Protein AF-A0A6M3IJY7-F1 (afdb_monomer)

InterPro domains:
  IPR011604 PD-(D/E)XK endonuclease-like domain superfamily [G3DSA:3.90.320.10] (2-244)
  IPR038726 PD-(D/E)XK endonuclease-like domain, AddAB-type [PF12705] (4-243)

Foldseek 3Di:
DAAAELVLLLLLVQFLVLSVCVVVVPDFDDPLVNVLVVLLLQLVLVQLQVCLVVVHFADLVCNLVSLVVVPPPDPPDDPVSSVLSNLLNVLQRVLGTHRSVFDKDAQDKFFAFPVRDTDDNPPRVGGHYIDTFGIWTCPQQEIETEDEDADPDDDFPVVVVVSCNQLVVVLRVCSVRVRHQKYWYWYQDSNVSDIDIDMDGPVRSVVVVVVVVVSSVVSVPDPDRDTDDDPVLVVRRCNVVDPVNVVVVVPPPPPPPVPVVVVVVVVVVVVVVVVVVVVLVVCVPVAWDQDPNRAIDGDDDDDDDDDPCPVVVLVVCVVVPDDPVNVVVPDDQDLVNQLVVCVVVVHPPSVVVSVVVCVVPDDDDDDDDDDDDDDDDD

Organism: NCBI:txid1070528

Structure (mmCIF, N/CA/C/O backbone):
data_AF-A0A6M3IJY7-F1
#
_entry.id   AF-A0A6M3IJY7-F1
#
loop_
_atom_site.group_PDB
_atom_site.id
_atom_site.type_symbol
_atom_site.label_atom_id
_atom_site.label_alt_id
_atom_site.label_comp_id
_atom_site.label_asym_id
_atom_site.label_entity_id
_atom_site.label_seq_id
_atom_site.pdbx_PDB_ins_code
_atom_site.Cartn_x
_atom_site.Cartn_y
_atom_site.Cartn_z
_atom_site.occupancy
_atom_site.B_iso_or_equiv
_atom_site.auth_seq_id
_atom_site.auth_comp_id
_atom_site.auth_asym_id
_atom_site.auth_atom_id
_atom_site.pdbx_PDB_model_num
ATOM 1 N N . MET A 1 1 ? -4.770 -27.953 5.472 1.00 51.03 1 MET A N 1
ATOM 2 C CA . MET A 1 1 ? -5.375 -26.912 4.615 1.00 51.03 1 MET A CA 1
ATOM 3 C C . MET A 1 1 ? -4.557 -25.650 4.769 1.00 51.03 1 MET A C 1
ATOM 5 O O . MET A 1 1 ? -4.067 -25.415 5.863 1.00 51.03 1 MET A O 1
ATOM 9 N N . ASN A 1 2 ? -4.331 -24.900 3.692 1.00 69.50 2 ASN A N 1
ATOM 10 C CA . ASN A 1 2 ? -3.511 -23.693 3.772 1.00 69.50 2 ASN A CA 1
ATOM 11 C C . ASN A 1 2 ? -4.412 -22.470 3.930 1.00 69.50 2 ASN A C 1
ATOM 13 O O . ASN A 1 2 ? -5.373 -22.318 3.186 1.00 69.50 2 ASN A O 1
ATOM 17 N N . ALA A 1 3 ? -4.055 -21.601 4.872 1.00 89.38 3 ALA A N 1
ATOM 18 C CA . ALA A 1 3 ? -4.705 -20.317 5.081 1.00 89.38 3 ALA A CA 1
ATOM 19 C C . ALA A 1 3 ? -4.589 -19.418 3.841 1.00 89.38 3 ALA A C 1
ATOM 21 O O . ALA A 1 3 ? -3.479 -19.142 3.372 1.00 89.38 3 ALA A O 1
ATOM 22 N N . TYR A 1 4 ? -5.720 -18.910 3.362 1.00 95.06 4 TYR A N 1
ATOM 23 C CA . TYR A 1 4 ? -5.787 -17.878 2.334 1.00 95.06 4 TYR A CA 1
ATOM 24 C C . TYR A 1 4 ? -5.625 -16.479 2.926 1.00 95.06 4 TYR A C 1
ATOM 26 O O . TYR A 1 4 ? -5.891 -16.222 4.096 1.00 95.06 4 TYR A O 1
ATOM 34 N N . SER A 1 5 ? -5.195 -15.550 2.087 1.00 94.94 5 SER A N 1
ATOM 35 C CA . SER A 1 5 ? -5.177 -14.111 2.345 1.00 94.94 5 SER A CA 1
ATOM 36 C C . SER A 1 5 ? -5.460 -13.332 1.066 1.00 94.94 5 SER A C 1
ATOM 38 O O . SER A 1 5 ? -5.324 -13.889 -0.027 1.00 94.94 5 SER A O 1
ATOM 40 N N . HIS A 1 6 ? -5.768 -12.034 1.187 1.00 93.75 6 HIS A N 1
ATOM 41 C CA . HIS A 1 6 ? -5.916 -11.126 0.037 1.00 93.75 6 HIS A CA 1
ATOM 42 C C . HIS A 1 6 ? -4.784 -11.306 -0.978 1.00 93.75 6 HIS A C 1
ATOM 44 O O . HIS A 1 6 ? -5.017 -11.663 -2.127 1.00 93.75 6 HIS A O 1
ATOM 50 N N . THR A 1 7 ? -3.538 -11.172 -0.522 1.00 90.94 7 THR A N 1
ATOM 51 C CA . THR A 1 7 ? -2.369 -11.255 -1.402 1.00 90.94 7 THR A CA 1
ATOM 52 C C . THR A 1 7 ? -2.170 -12.645 -2.007 1.00 90.94 7 THR A C 1
ATOM 54 O O . THR A 1 7 ? -1.512 -12.773 -3.036 1.00 90.94 7 THR A O 1
ATOM 57 N N . SER A 1 8 ? -2.685 -13.704 -1.373 1.00 93.12 8 SER A N 1
ATOM 58 C CA . SER A 1 8 ? -2.659 -15.047 -1.959 1.00 93.12 8 SER A CA 1
ATOM 59 C C . SER A 1 8 ? -3.692 -15.186 -3.081 1.00 93.12 8 SER A C 1
ATOM 61 O O . SER A 1 8 ? -3.355 -15.707 -4.139 1.00 93.12 8 SER A O 1
ATOM 63 N N . LEU A 1 9 ? -4.904 -14.649 -2.895 1.00 94.25 9 LEU A N 1
ATOM 64 C CA . LEU A 1 9 ? -5.949 -14.675 -3.918 1.00 94.25 9 LEU A CA 1
ATOM 65 C C . LEU A 1 9 ? -5.551 -13.821 -5.119 1.00 94.25 9 LEU A C 1
ATOM 67 O O . LEU A 1 9 ? -5.544 -14.328 -6.235 1.00 94.25 9 LEU A O 1
ATOM 71 N N . ALA A 1 10 ? -5.099 -12.589 -4.868 1.00 91.69 10 ALA A N 1
ATOM 72 C CA . ALA A 1 10 ? -4.615 -11.684 -5.905 1.00 91.69 10 ALA A CA 1
ATOM 73 C C . ALA A 1 10 ? -3.447 -12.298 -6.697 1.00 91.69 10 ALA A C 1
ATOM 75 O O . ALA A 1 10 ? -3.392 -12.195 -7.918 1.00 91.69 10 ALA A O 1
ATOM 76 N N . SER A 1 11 ? -2.532 -13.009 -6.023 1.00 92.44 11 SER A N 1
ATOM 77 C CA . SER A 1 11 ? -1.443 -13.710 -6.710 1.00 92.44 11 SER A CA 1
ATOM 78 C C . SER A 1 11 ? -1.946 -14.837 -7.607 1.00 92.44 11 SER A C 1
ATOM 80 O O . SER A 1 11 ? -1.368 -15.033 -8.668 1.00 92.44 11 SER A O 1
ATOM 82 N N . PHE A 1 12 ? -2.974 -15.585 -7.197 1.00 95.06 12 PHE A N 1
ATOM 83 C CA . PHE A 1 12 ? -3.553 -16.639 -8.029 1.00 95.06 12 PHE A CA 1
ATOM 84 C C . PHE A 1 12 ? -4.316 -16.058 -9.223 1.00 95.06 12 PHE A C 1
ATOM 86 O O . PHE A 1 12 ? -4.163 -16.544 -10.337 1.00 95.06 12 PHE A O 1
ATOM 93 N N . GLU A 1 13 ? -5.100 -15.004 -8.986 1.00 92.56 13 GLU A N 1
ATOM 94 C CA . GLU A 1 13 ? -5.845 -14.261 -10.009 1.00 92.56 13 GLU A CA 1
ATOM 95 C C . GLU A 1 13 ? -4.917 -13.672 -11.074 1.00 92.56 13 GLU A C 1
ATOM 97 O O . GLU A 1 13 ? -5.222 -13.743 -12.261 1.00 92.56 13 GLU A O 1
ATOM 102 N N . ALA A 1 14 ? -3.764 -13.147 -10.656 1.00 90.50 14 ALA A N 1
ATOM 103 C CA . ALA A 1 14 ? -2.748 -12.629 -11.559 1.00 90.50 14 ALA A CA 1
ATOM 104 C C . ALA A 1 14 ? -1.985 -13.744 -12.297 1.00 90.50 14 ALA A C 1
ATOM 106 O O . ALA A 1 14 ? -1.751 -13.645 -13.504 1.00 90.50 14 ALA A O 1
ATOM 107 N N . CYS A 1 15 ? -1.549 -14.780 -11.570 1.00 95.06 15 CYS A N 1
ATOM 108 C CA . CYS A 1 15 ? -0.822 -15.920 -12.121 1.00 95.06 15 CYS A CA 1
ATOM 109 C C . CYS A 1 15 ? -0.841 -17.134 -11.168 1.00 95.06 15 CYS A C 1
ATOM 111 O O . CYS A 1 15 ? -0.136 -17.127 -10.149 1.00 95.06 15 CYS A O 1
ATOM 113 N N . PRO A 1 16 ? -1.538 -18.238 -11.508 1.00 96.50 16 PRO A N 1
ATOM 114 C CA . PRO A 1 16 ? -1.579 -19.443 -10.674 1.00 96.50 16 PRO A CA 1
ATOM 115 C C . PRO A 1 16 ? -0.186 -19.981 -10.309 1.00 96.50 16 PRO A C 1
ATOM 117 O O . PRO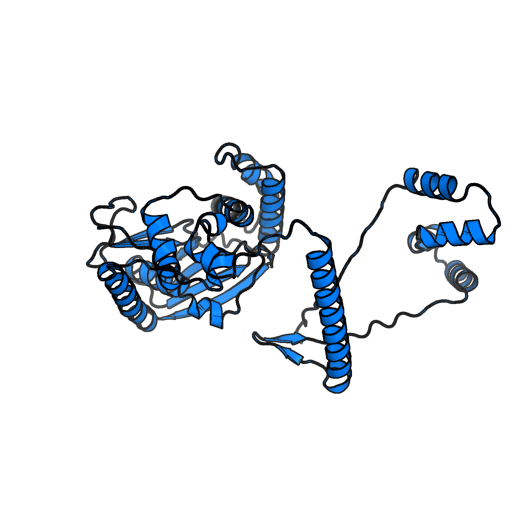 A 1 16 ? 0.058 -20.366 -9.161 1.00 96.50 16 PRO A O 1
ATOM 120 N N . LYS A 1 17 ? 0.774 -19.929 -11.242 1.00 95.94 17 LYS A N 1
ATOM 121 C CA . LYS A 1 17 ? 2.171 -20.320 -10.983 1.00 95.94 17 LYS A CA 1
ATOM 122 C C . LYS A 1 17 ? 2.841 -19.473 -9.897 1.00 95.94 17 LYS A C 1
ATOM 124 O O . LYS A 1 17 ? 3.550 -20.013 -9.049 1.00 95.94 17 LYS A O 1
ATOM 129 N N . GLN A 1 18 ? 2.600 -18.160 -9.885 1.00 94.19 18 GLN A N 1
ATOM 130 C CA . GLN A 1 18 ? 3.129 -17.255 -8.858 1.00 94.19 18 GLN A CA 1
ATOM 131 C C . GLN A 1 18 ? 2.576 -17.616 -7.473 1.00 94.19 18 GLN A C 1
ATOM 133 O O . GLN A 1 18 ? 3.330 -17.671 -6.497 1.00 94.19 18 GLN A O 1
ATOM 138 N N . PHE A 1 19 ? 1.277 -17.922 -7.393 1.00 94.94 19 PHE A N 1
ATOM 139 C CA . PHE A 1 19 ? 0.656 -18.405 -6.161 1.00 94.94 19 PHE A CA 1
ATOM 140 C C . PHE A 1 19 ? 1.326 -19.691 -5.660 1.00 94.94 19 PHE A C 1
ATOM 142 O O . PHE A 1 19 ? 1.669 -19.789 -4.477 1.00 94.94 19 PHE A O 1
ATOM 149 N N . LEU A 1 20 ? 1.577 -20.653 -6.557 1.00 95.06 20 LEU A N 1
ATOM 150 C CA . LEU A 1 20 ? 2.258 -21.902 -6.213 1.00 95.06 20 LEU A CA 1
ATOM 151 C C . LEU A 1 20 ? 3.679 -21.656 -5.687 1.00 95.06 20 LEU A C 1
ATOM 153 O O . LEU A 1 20 ? 4.033 -22.191 -4.635 1.00 95.06 20 LEU A O 1
ATOM 157 N N . PHE A 1 21 ? 4.474 -20.823 -6.364 1.00 94.31 21 PHE A N 1
ATOM 158 C CA . PHE A 1 21 ? 5.834 -20.484 -5.926 1.00 94.31 21 PHE A CA 1
ATOM 159 C C . PHE A 1 21 ? 5.853 -19.866 -4.528 1.00 94.31 21 PHE A C 1
ATOM 161 O O . PHE A 1 21 ? 6.675 -20.240 -3.687 1.00 94.31 21 PHE A O 1
ATOM 168 N N . ARG A 1 22 ? 4.886 -18.991 -4.231 1.00 91.50 22 ARG A N 1
ATOM 169 C CA . ARG A 1 22 ? 4.724 -18.411 -2.896 1.00 91.50 22 ARG A CA 1
ATOM 170 C C . ARG A 1 22 ? 4.349 -19.457 -1.851 1.00 91.50 22 ARG A C 1
ATOM 172 O O . ARG A 1 22 ? 4.912 -19.455 -0.758 1.00 91.50 22 ARG A O 1
ATOM 179 N N . LYS A 1 23 ? 3.428 -20.368 -2.183 1.00 90.12 23 LYS A N 1
ATOM 180 C CA . LYS A 1 23 ? 2.992 -21.472 -1.310 1.00 90.12 23 LYS A CA 1
ATOM 181 C C . LYS A 1 23 ? 4.146 -22.420 -0.975 1.00 90.12 23 LYS A C 1
ATOM 183 O O . LYS A 1 23 ? 4.260 -22.859 0.165 1.00 90.12 23 LYS A O 1
ATOM 188 N N . GLN A 1 24 ? 5.016 -22.683 -1.947 1.00 91.75 24 GLN A N 1
ATOM 189 C CA . GLN A 1 24 ? 6.233 -23.483 -1.793 1.00 91.75 24 GLN A CA 1
ATOM 190 C C . GLN A 1 24 ? 7.382 -22.720 -1.121 1.00 91.75 24 GLN A C 1
ATOM 192 O O . GLN A 1 24 ? 8.421 -23.315 -0.849 1.00 91.75 24 GLN A O 1
ATOM 197 N N . LYS A 1 25 ? 7.197 -21.422 -0.832 1.00 90.25 25 LYS A N 1
ATOM 198 C CA . LYS A 1 25 ? 8.218 -20.533 -0.261 1.00 90.25 25 LYS A CA 1
ATOM 199 C C . LYS A 1 25 ? 9.522 -20.567 -1.062 1.00 90.25 25 LYS A C 1
ATOM 201 O O . LYS A 1 25 ? 10.606 -20.565 -0.481 1.00 90.25 25 LYS A O 1
ATOM 206 N N . LEU A 1 26 ? 9.416 -20.621 -2.391 1.00 91.44 26 LEU A N 1
ATOM 207 C CA . LEU A 1 26 ? 10.602 -20.592 -3.235 1.00 91.44 26 LEU A CA 1
ATOM 208 C C . LEU A 1 26 ? 11.364 -19.282 -2.999 1.00 91.44 26 LEU A C 1
ATOM 210 O O . LEU A 1 26 ? 10.721 -18.226 -2.942 1.00 91.44 26 LEU A O 1
ATOM 214 N N . PRO A 1 27 ? 12.705 -19.326 -2.895 1.00 87.19 27 PRO A N 1
ATOM 215 C CA . PRO A 1 27 ? 13.513 -18.125 -2.765 1.00 87.19 27 PRO A CA 1
ATOM 216 C C . PRO A 1 27 ? 13.179 -17.126 -3.869 1.00 87.19 27 PRO A C 1
ATOM 218 O O . PRO A 1 27 ? 13.027 -17.496 -5.036 1.00 87.19 27 PRO A O 1
ATOM 221 N N . ALA A 1 28 ? 13.046 -15.864 -3.486 1.00 85.00 28 ALA A N 1
ATOM 222 C CA . ALA A 1 28 ? 12.802 -14.768 -4.401 1.00 85.00 28 ALA A CA 1
ATOM 223 C C . ALA A 1 28 ? 13.613 -13.564 -3.929 1.00 85.00 28 ALA A C 1
ATOM 225 O O . ALA A 1 28 ? 13.645 -13.271 -2.731 1.00 85.00 28 ALA A O 1
ATOM 226 N N . GLU A 1 29 ? 14.270 -12.885 -4.861 1.00 76.81 29 GLU A N 1
ATOM 227 C CA . GLU A 1 29 ? 14.933 -11.624 -4.561 1.00 76.81 29 GLU A CA 1
ATOM 228 C C . GLU A 1 29 ? 13.857 -10.564 -4.328 1.00 76.81 29 GLU A C 1
ATOM 230 O O . GLU A 1 29 ? 12.939 -10.400 -5.139 1.00 76.81 29 GLU A O 1
ATOM 235 N N . GLN A 1 30 ? 13.926 -9.881 -3.187 1.00 81.62 30 GLN A N 1
ATOM 236 C CA . GLN A 1 30 ? 12.979 -8.817 -2.899 1.00 81.62 30 GLN A CA 1
ATOM 237 C C . GLN A 1 30 ? 13.455 -7.548 -3.602 1.00 81.62 30 GLN A C 1
ATOM 239 O O . GLN A 1 30 ? 14.554 -7.068 -3.328 1.00 81.62 30 GLN A O 1
ATOM 244 N N . PRO A 1 31 ? 12.658 -6.975 -4.515 1.00 81.75 31 PRO A N 1
ATOM 245 C CA . PRO A 1 31 ? 13.041 -5.736 -5.152 1.00 81.75 31 PRO A CA 1
ATOM 246 C C . PRO A 1 31 ? 13.009 -4.624 -4.102 1.00 81.75 31 PRO A C 1
ATOM 248 O O . PRO A 1 31 ? 12.116 -4.577 -3.254 1.00 81.75 31 PRO A O 1
ATOM 251 N N . ARG A 1 32 ? 13.950 -3.684 -4.196 1.00 83.81 32 ARG A N 1
ATOM 252 C CA . ARG A 1 32 ? 14.079 -2.539 -3.280 1.00 83.81 32 ARG A CA 1
ATOM 253 C C . ARG A 1 32 ? 12.743 -1.853 -2.913 1.00 83.81 32 ARG A C 1
ATOM 255 O O . ARG A 1 32 ? 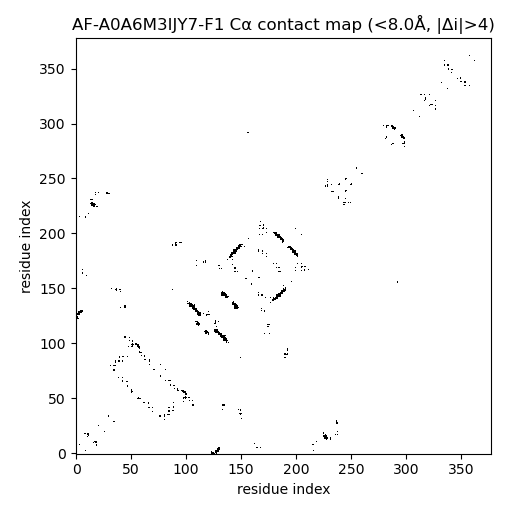12.556 -1.589 -1.729 1.00 83.81 32 ARG A O 1
ATOM 262 N N . PRO A 1 33 ? 11.788 -1.598 -3.839 1.00 83.00 33 PRO A N 1
ATOM 263 C CA . PRO A 1 33 ? 10.487 -1.021 -3.483 1.00 83.00 33 PRO A CA 1
ATOM 264 C C . PRO A 1 33 ? 9.676 -1.848 -2.478 1.00 83.00 33 PRO A C 1
ATOM 266 O O . PRO A 1 33 ? 8.969 -1.271 -1.659 1.00 83.00 33 PRO A O 1
ATOM 269 N N . LEU A 1 34 ? 9.780 -3.182 -2.512 1.00 83.81 34 LEU A N 1
ATOM 270 C CA . LEU A 1 34 ? 9.109 -4.055 -1.548 1.00 83.81 34 LEU A CA 1
ATOM 271 C C . LEU A 1 34 ? 9.734 -3.917 -0.156 1.00 83.81 34 LEU A C 1
ATOM 273 O O . LEU A 1 34 ? 9.000 -3.791 0.819 1.00 83.81 34 LEU A O 1
ATOM 277 N N . VAL A 1 35 ? 11.068 -3.881 -0.074 1.00 88.88 35 VAL A N 1
ATOM 278 C CA . VAL A 1 35 ? 11.799 -3.695 1.193 1.00 88.88 35 VAL A CA 1
ATOM 279 C C . VAL A 1 35 ? 11.459 -2.339 1.816 1.00 88.88 35 VAL A C 1
ATOM 281 O O . VAL A 1 35 ? 11.095 -2.270 2.988 1.00 88.88 35 VAL A O 1
ATOM 284 N N . VAL A 1 36 ? 11.482 -1.269 1.010 1.00 90.06 36 VAL A N 1
ATOM 285 C CA . VAL A 1 36 ? 11.044 0.076 1.427 1.00 90.06 36 VAL A CA 1
ATOM 286 C C . VAL A 1 36 ? 9.588 0.057 1.888 1.00 90.06 36 VAL A C 1
ATOM 288 O O . VAL A 1 36 ? 9.257 0.703 2.876 1.00 90.06 36 VAL A O 1
ATOM 291 N N . GLY A 1 37 ? 8.716 -0.680 1.197 1.00 90.31 37 GLY A N 1
ATOM 292 C CA . GLY A 1 37 ? 7.310 -0.795 1.564 1.00 90.31 37 GLY A CA 1
ATOM 293 C C . GLY A 1 37 ? 7.106 -1.462 2.923 1.00 90.31 37 GLY A C 1
ATOM 294 O O . GLY A 1 37 ? 6.418 -0.900 3.768 1.00 90.31 37 GLY A O 1
ATOM 295 N N . ILE A 1 38 ? 7.745 -2.610 3.161 1.00 90.94 38 ILE A N 1
ATOM 296 C CA . ILE A 1 38 ? 7.672 -3.335 4.441 1.00 90.94 38 ILE A CA 1
ATOM 297 C C . ILE A 1 38 ? 8.177 -2.450 5.585 1.00 90.94 38 ILE A C 1
ATOM 299 O O . ILE A 1 38 ? 7.465 -2.243 6.567 1.00 90.94 38 ILE A O 1
ATOM 303 N N . ALA A 1 39 ? 9.373 -1.880 5.425 1.00 93.88 39 ALA A N 1
ATOM 304 C CA . ALA A 1 39 ? 9.972 -0.986 6.409 1.00 93.88 39 ALA A CA 1
ATOM 305 C C . ALA A 1 39 ? 9.114 0.267 6.642 1.00 93.88 39 ALA A C 1
ATOM 307 O O . ALA A 1 39 ? 8.940 0.705 7.775 1.00 93.88 39 ALA A O 1
ATOM 308 N N . GLY A 1 40 ? 8.537 0.814 5.569 1.00 95.25 40 GLY A N 1
ATOM 309 C CA . GLY A 1 40 ? 7.645 1.965 5.603 1.00 95.25 40 GLY A CA 1
ATOM 310 C C . GLY A 1 40 ? 6.370 1.710 6.404 1.00 95.25 40 GLY A C 1
ATOM 311 O O . GLY A 1 40 ? 6.019 2.548 7.225 1.00 95.25 40 GLY A O 1
ATOM 312 N N . HIS A 1 41 ? 5.696 0.569 6.223 1.00 95.62 41 HIS A N 1
ATOM 313 C CA . HIS A 1 41 ? 4.504 0.229 7.017 1.00 95.62 41 HIS A CA 1
ATOM 314 C C . HIS A 1 41 ? 4.831 0.087 8.504 1.00 95.62 41 HIS A C 1
ATOM 316 O O . HIS A 1 41 ? 4.143 0.675 9.336 1.00 95.62 41 HIS A O 1
ATOM 322 N N . GLU A 1 42 ? 5.919 -0.613 8.842 1.00 94.94 42 GLU A N 1
ATOM 323 C CA . GLU A 1 42 ? 6.357 -0.746 10.236 1.00 94.94 42 GLU A CA 1
ATOM 324 C C . GLU A 1 42 ? 6.648 0.627 10.861 1.00 94.94 42 GLU A C 1
ATOM 326 O O . GLU A 1 42 ? 6.180 0.926 11.961 1.00 94.94 42 GLU A O 1
ATOM 331 N N . ALA A 1 43 ? 7.370 1.485 10.138 1.00 96.50 43 ALA A N 1
ATOM 332 C CA . ALA A 1 43 ? 7.642 2.859 10.538 1.00 96.50 43 ALA A CA 1
ATOM 333 C C . ALA A 1 43 ? 6.358 3.672 10.767 1.00 96.50 43 ALA A C 1
ATOM 335 O O . ALA A 1 43 ? 6.232 4.346 11.789 1.00 96.50 43 ALA A O 1
ATOM 336 N N . LEU A 1 44 ? 5.399 3.605 9.839 1.00 97.56 44 LEU A N 1
ATOM 337 C CA . LEU A 1 44 ? 4.119 4.315 9.933 1.00 97.56 44 LEU A CA 1
ATOM 338 C C . LEU A 1 44 ? 3.296 3.836 11.131 1.00 97.56 44 LEU A C 1
ATOM 340 O O . LEU A 1 44 ? 2.765 4.663 11.873 1.00 97.56 44 LEU A O 1
ATOM 344 N N . ALA A 1 45 ? 3.240 2.524 11.369 1.00 96.88 45 ALA A N 1
ATOM 345 C CA . ALA A 1 45 ? 2.588 1.960 12.544 1.00 96.88 45 ALA A CA 1
ATOM 346 C C . ALA A 1 45 ? 3.250 2.468 13.834 1.00 96.88 45 ALA A C 1
ATOM 348 O O . ALA A 1 45 ? 2.565 2.986 14.716 1.00 96.88 45 ALA A O 1
ATOM 349 N N . GLN A 1 46 ? 4.583 2.40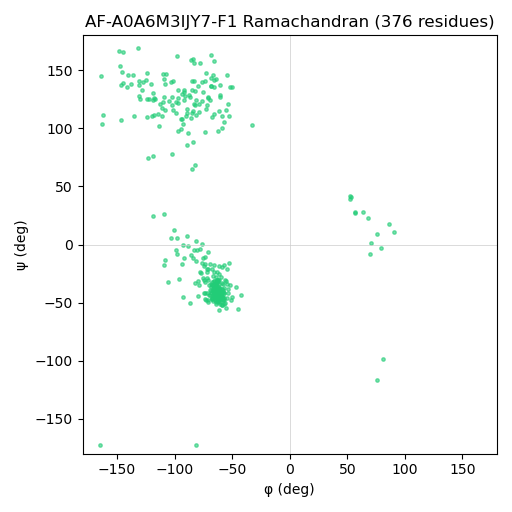8 13.936 1.00 96.62 46 GLN A N 1
ATOM 350 C CA . GLN A 1 46 ? 5.303 2.934 15.102 1.00 96.62 46 GLN A CA 1
ATOM 351 C C . GLN A 1 46 ? 5.052 4.431 15.311 1.00 96.62 46 GLN A C 1
ATOM 353 O O . GLN A 1 46 ? 4.843 4.862 16.446 1.00 96.62 46 GLN A O 1
ATOM 358 N N . TYR A 1 47 ? 5.041 5.215 14.234 1.00 97.56 47 TYR A N 1
ATOM 359 C CA . TYR A 1 47 ? 4.775 6.648 14.278 1.00 97.56 47 TYR A CA 1
ATOM 360 C C . TYR A 1 47 ? 3.375 6.947 14.817 1.00 97.56 47 TYR A C 1
ATOM 362 O O . TYR A 1 47 ? 3.234 7.621 15.837 1.00 97.56 47 TYR A O 1
ATOM 370 N N . VAL A 1 48 ? 2.339 6.385 14.185 1.00 97.25 48 VAL A N 1
ATOM 371 C CA . VAL A 1 48 ? 0.942 6.602 14.588 1.00 97.25 48 VAL A CA 1
ATOM 372 C C . VAL A 1 48 ? 0.703 6.118 16.014 1.00 97.25 48 VAL A C 1
ATOM 374 O O . VAL A 1 48 ? 0.049 6.812 16.789 1.00 97.25 48 VAL A O 1
ATOM 377 N N . GLY A 1 49 ? 1.264 4.964 16.381 1.00 96.00 49 GLY A N 1
ATOM 378 C CA . GLY A 1 49 ? 1.154 4.417 17.730 1.00 96.00 49 GLY A CA 1
ATOM 379 C C . GLY A 1 49 ? 1.808 5.313 18.780 1.00 96.00 49 GLY A C 1
ATOM 380 O O . GLY A 1 49 ? 1.214 5.548 19.830 1.00 96.00 49 GLY A O 1
ATOM 381 N N . THR A 1 50 ? 2.987 5.864 18.484 1.00 96.19 50 THR A N 1
ATOM 382 C CA . THR A 1 50 ? 3.700 6.774 19.395 1.00 96.19 50 THR A CA 1
ATOM 383 C C . THR A 1 50 ? 2.946 8.090 19.565 1.00 96.19 50 THR A C 1
ATOM 385 O O . THR A 1 50 ? 2.733 8.527 20.692 1.00 96.19 50 THR A O 1
ATOM 388 N N . CYS A 1 51 ? 2.476 8.702 18.474 1.00 96.56 51 CYS A N 1
ATOM 389 C CA . CYS A 1 51 ? 1.675 9.923 18.546 1.00 96.56 51 CYS A CA 1
ATOM 390 C C . CYS A 1 51 ? 0.370 9.711 19.331 1.00 96.56 51 CYS A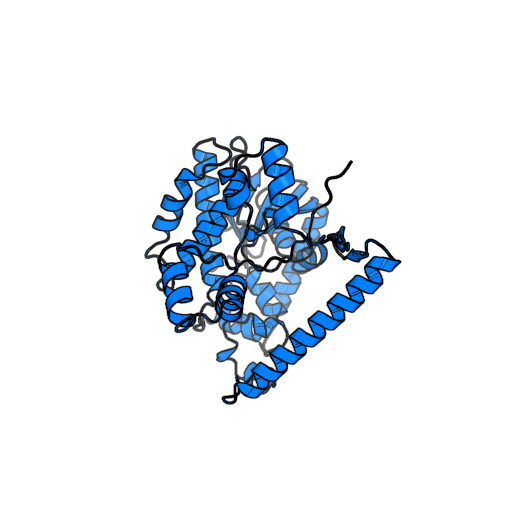 C 1
ATOM 392 O O . CYS A 1 51 ? 0.051 10.511 20.210 1.00 96.56 51 CYS A O 1
ATOM 394 N N . ALA A 1 52 ? -0.345 8.608 19.077 1.00 95.31 52 ALA A N 1
ATOM 395 C CA . ALA A 1 52 ? -1.573 8.275 19.797 1.00 95.31 52 ALA A CA 1
ATOM 396 C C . ALA A 1 52 ? -1.320 8.046 21.297 1.00 95.31 52 ALA A C 1
ATOM 398 O O . ALA A 1 52 ? -2.050 8.581 22.126 1.00 95.31 52 ALA A O 1
ATOM 399 N N . ALA A 1 53 ? -0.266 7.304 21.655 1.00 94.50 53 ALA A N 1
ATOM 400 C CA . ALA A 1 53 ? 0.101 7.056 23.051 1.00 94.50 53 ALA A CA 1
ATOM 401 C C . ALA A 1 53 ? 0.513 8.338 23.794 1.00 94.50 53 ALA A C 1
ATOM 403 O O . ALA A 1 53 ? 0.209 8.490 24.976 1.00 94.50 53 ALA A O 1
ATOM 404 N N . SER A 1 54 ? 1.168 9.268 23.097 1.00 95.25 54 SER A N 1
ATOM 405 C CA . SER A 1 54 ? 1.575 10.570 23.634 1.00 95.25 54 SER A CA 1
ATOM 406 C C . SER A 1 54 ? 0.463 11.626 23.603 1.00 95.25 54 SER A C 1
ATOM 408 O O . SER A 1 54 ? 0.668 12.736 24.087 1.00 95.25 54 SER A O 1
ATOM 410 N N . GLY A 1 55 ? -0.705 11.319 23.029 1.00 95.31 55 GLY A N 1
ATOM 411 C CA . GLY A 1 55 ? -1.822 12.259 22.924 1.00 95.31 55 GLY A CA 1
ATOM 412 C C . GLY A 1 55 ? -1.572 13.438 21.974 1.00 95.31 55 GLY A C 1
ATOM 413 O O . GLY A 1 55 ? -2.207 14.481 22.119 1.00 95.31 55 GLY A O 1
ATOM 414 N N . VAL A 1 56 ? -0.651 13.299 21.015 1.00 95.88 56 VAL A N 1
ATOM 415 C CA . VAL A 1 56 ? -0.292 14.355 20.055 1.00 95.88 56 VAL A CA 1
ATOM 416 C C . VAL A 1 56 ? -0.771 14.006 18.650 1.00 95.88 56 VAL A C 1
ATOM 418 O O . VAL A 1 56 ? -0.784 12.845 18.248 1.00 95.88 56 VAL A O 1
ATOM 421 N N . ALA A 1 57 ? -1.145 15.023 17.874 1.00 95.50 57 ALA A N 1
ATOM 422 C CA . ALA A 1 57 ? -1.619 14.819 16.506 1.00 95.50 57 ALA A CA 1
ATOM 423 C C . ALA A 1 57 ? -0.485 14.508 15.513 1.00 95.50 57 ALA A C 1
ATOM 425 O O . ALA A 1 57 ? -0.704 13.847 14.502 1.00 95.50 57 ALA A O 1
ATOM 426 N N . SER A 1 58 ? 0.725 14.996 15.775 1.00 96.31 58 SER A N 1
ATOM 427 C CA . SER A 1 58 ? 1.916 14.773 14.954 1.00 96.31 58 SER A CA 1
ATOM 428 C C . SER A 1 58 ? 3.146 15.153 15.775 1.00 96.31 58 SER A C 1
ATOM 430 O O . SER A 1 58 ? 3.091 16.088 16.574 1.00 96.31 58 SER A O 1
ATOM 432 N N . ASP A 1 59 ? 4.245 14.431 15.586 1.00 96.69 59 ASP A N 1
ATOM 433 C CA . ASP A 1 59 ? 5.543 14.740 16.181 1.00 96.69 59 ASP A CA 1
ATOM 434 C C . ASP A 1 59 ? 6.664 14.335 15.217 1.00 96.69 59 ASP A C 1
ATOM 436 O O . ASP A 1 59 ? 6.915 13.156 15.006 1.00 96.69 59 ASP A O 1
ATOM 440 N N . ALA A 1 60 ? 7.333 15.295 14.578 1.00 96.44 60 ALA A N 1
ATOM 441 C CA . ALA A 1 60 ? 8.435 14.981 13.665 1.00 96.44 60 ALA A CA 1
ATOM 442 C C . ALA A 1 60 ? 9.722 14.562 14.402 1.00 96.44 60 ALA A C 1
ATOM 444 O O . ALA A 1 60 ? 10.591 13.937 13.798 1.00 96.44 60 ALA A O 1
ATOM 445 N N . THR A 1 61 ? 9.853 14.876 15.695 1.00 97.44 61 THR A N 1
ATOM 446 C CA . THR A 1 61 ? 11.093 14.670 16.463 1.00 97.44 61 THR A CA 1
ATOM 447 C C . THR A 1 61 ? 11.371 13.197 16.765 1.00 97.44 61 THR A C 1
ATOM 449 O O . THR A 1 61 ? 12.518 12.814 16.978 1.00 97.44 61 THR A O 1
ATOM 452 N N . ILE A 1 62 ? 10.344 12.343 16.714 1.00 97.62 62 ILE A N 1
ATOM 453 C CA . ILE A 1 62 ? 10.459 10.897 16.954 1.00 97.62 62 ILE A CA 1
ATOM 454 C C . ILE A 1 62 ? 10.858 10.089 15.708 1.00 97.62 62 ILE A C 1
ATOM 456 O O . ILE A 1 62 ? 11.111 8.889 15.825 1.00 97.62 62 ILE A O 1
ATOM 460 N N . ILE A 1 63 ? 10.890 10.710 14.520 1.00 97.56 63 ILE A N 1
ATOM 461 C CA . ILE A 1 63 ? 11.077 10.013 13.236 1.00 97.56 63 ILE A CA 1
ATOM 462 C C . ILE A 1 63 ? 12.428 9.307 13.172 1.00 97.56 63 ILE A C 1
ATOM 464 O O . ILE A 1 63 ? 12.465 8.120 12.853 1.00 97.56 63 ILE A O 1
ATOM 468 N N . ASP A 1 64 ? 13.519 9.998 13.504 1.00 96.19 64 ASP A N 1
ATOM 469 C CA . ASP A 1 64 ? 14.857 9.402 13.423 1.00 96.19 64 ASP A CA 1
ATOM 470 C C . ASP A 1 64 ? 14.981 8.212 14.376 1.00 96.19 64 ASP A C 1
ATOM 472 O O . ASP A 1 64 ? 15.381 7.130 13.961 1.00 96.19 64 ASP A O 1
ATOM 476 N N . GLY A 1 65 ? 14.466 8.343 15.602 1.00 95.81 65 GLY A N 1
ATOM 477 C CA . GLY A 1 65 ? 14.431 7.231 16.548 1.00 95.81 65 GLY A CA 1
ATOM 478 C C . GLY A 1 65 ? 13.611 6.027 16.063 1.00 95.81 65 GLY A C 1
ATOM 479 O O . GLY A 1 65 ? 13.923 4.897 16.433 1.00 95.81 65 GLY A O 1
ATOM 480 N N . ILE A 1 66 ? 12.563 6.229 15.254 1.00 96.06 66 ILE A N 1
ATOM 481 C CA . ILE A 1 66 ? 11.812 5.132 14.618 1.00 96.06 66 ILE A CA 1
ATOM 482 C C . ILE A 1 66 ? 12.653 4.466 13.529 1.00 96.06 66 ILE A C 1
ATOM 484 O O . ILE A 1 66 ? 12.736 3.240 13.506 1.00 96.06 66 ILE A O 1
ATOM 488 N N . VAL A 1 67 ? 13.271 5.257 12.647 1.00 94.75 67 VAL A N 1
ATOM 489 C CA . VAL A 1 67 ? 14.085 4.749 11.532 1.00 94.75 67 VAL A CA 1
ATOM 490 C C . VAL A 1 67 ? 15.295 3.973 12.048 1.00 94.75 67 VAL A C 1
ATOM 492 O O . VAL A 1 67 ? 15.551 2.875 11.561 1.00 94.75 67 VAL A O 1
ATOM 495 N N . ASP A 1 68 ? 15.969 4.472 13.083 1.00 91.94 68 ASP A N 1
ATOM 496 C CA . ASP A 1 68 ? 17.133 3.816 13.688 1.00 91.94 68 ASP A CA 1
ATOM 497 C C . ASP A 1 68 ? 16.772 2.451 14.299 1.00 91.94 68 ASP A C 1
ATOM 499 O O . ASP A 1 68 ? 17.556 1.507 14.261 1.00 91.94 68 ASP A O 1
ATOM 503 N N . ARG A 1 69 ? 15.546 2.286 14.817 1.00 90.94 69 ARG A N 1
ATOM 504 C CA . ARG A 1 69 ? 15.070 0.992 15.344 1.00 90.94 69 ARG A CA 1
ATOM 505 C C . ARG A 1 69 ? 14.739 -0.039 14.266 1.00 90.94 69 ARG A C 1
ATOM 507 O O . ARG A 1 69 ? 14.514 -1.200 14.609 1.00 90.94 69 ARG A O 1
ATOM 514 N N . LEU A 1 70 ? 14.683 0.353 12.992 1.00 86.50 70 LEU A N 1
ATOM 515 C CA . LEU A 1 70 ? 14.535 -0.599 11.888 1.00 86.50 70 LEU A CA 1
ATOM 516 C C . LEU A 1 70 ? 15.846 -1.355 11.603 1.00 86.50 70 LEU A C 1
ATOM 518 O O . LEU A 1 70 ? 15.826 -2.355 10.878 1.00 86.50 70 LEU A O 1
ATOM 522 N N . ASP A 1 71 ? 16.973 -0.919 12.179 1.00 67.38 71 ASP A N 1
ATOM 523 C CA . ASP A 1 71 ? 18.277 -1.541 11.965 1.00 67.38 71 ASP A CA 1
ATOM 524 C C . ASP A 1 71 ? 18.363 -2.983 12.487 1.00 67.38 71 ASP A C 1
ATOM 526 O O . ASP A 1 71 ? 17.831 -3.356 13.533 1.00 67.38 71 ASP A O 1
ATOM 530 N N . GLY A 1 72 ? 19.072 -3.822 11.724 1.00 61.78 72 GLY A N 1
ATOM 531 C CA . GLY A 1 72 ? 19.416 -5.195 12.108 1.00 61.78 72 GLY A CA 1
ATOM 532 C C . GLY A 1 72 ? 18.309 -6.238 11.928 1.00 61.78 72 GLY A C 1
ATOM 533 O O . GLY A 1 72 ? 18.563 -7.421 12.151 1.00 61.78 72 GLY A O 1
ATOM 534 N N . ARG A 1 73 ? 17.101 -5.846 11.499 1.00 63.50 73 ARG A N 1
ATOM 535 C CA . ARG A 1 73 ? 16.001 -6.794 11.237 1.00 63.50 73 ARG A CA 1
ATOM 536 C C . ARG A 1 73 ? 16.063 -7.464 9.868 1.00 63.50 73 ARG A C 1
ATOM 538 O O . ARG A 1 73 ? 15.640 -8.611 9.741 1.00 63.50 73 ARG A O 1
ATOM 545 N N . ASP A 1 74 ? 16.562 -6.755 8.859 1.00 69.69 74 ASP A N 1
ATOM 546 C CA . ASP A 1 74 ? 16.652 -7.243 7.484 1.00 69.69 74 ASP A CA 1
ATOM 547 C C . ASP A 1 74 ? 18.062 -7.001 6.938 1.00 69.69 74 ASP A C 1
ATOM 549 O O . ASP A 1 74 ? 18.571 -5.880 6.972 1.00 69.69 74 ASP A O 1
ATOM 553 N N . ALA A 1 75 ? 18.689 -8.053 6.409 1.00 73.62 75 ALA A N 1
ATOM 554 C CA . ALA A 1 75 ? 20.003 -7.969 5.775 1.00 73.62 75 ALA A CA 1
ATOM 555 C C . ALA A 1 75 ? 20.013 -7.036 4.547 1.00 73.62 75 ALA A C 1
ATOM 557 O O . ALA A 1 75 ? 21.078 -6.592 4.124 1.00 73.62 75 ALA A O 1
ATOM 558 N N . GLN A 1 76 ? 18.842 -6.728 3.979 1.00 80.50 76 GLN A N 1
ATOM 559 C CA . GLN A 1 76 ? 18.675 -5.808 2.855 1.00 80.50 76 GLN A CA 1
ATOM 560 C C . GLN A 1 76 ? 18.482 -4.345 3.289 1.00 80.50 76 GLN A C 1
ATOM 562 O O . GLN A 1 76 ? 18.368 -3.472 2.428 1.00 80.50 76 GLN A O 1
ATOM 567 N N . MET A 1 77 ? 18.458 -4.045 4.595 1.00 85.31 77 MET A N 1
ATOM 568 C CA . MET A 1 77 ? 18.301 -2.682 5.109 1.00 85.31 77 MET A CA 1
ATOM 569 C C . MET A 1 77 ? 19.583 -1.857 4.910 1.00 85.31 77 MET A C 1
ATOM 571 O O . MET A 1 77 ? 20.525 -1.907 5.701 1.00 85.31 77 MET A O 1
ATOM 575 N N . THR A 1 78 ? 19.616 -1.075 3.831 1.00 89.19 78 THR A N 1
ATOM 576 C CA . THR A 1 78 ? 20.724 -0.164 3.501 1.00 89.19 78 THR A CA 1
ATOM 577 C C . THR A 1 78 ? 20.434 1.271 3.943 1.00 89.19 78 THR A C 1
ATOM 579 O O . THR A 1 78 ? 19.276 1.652 4.110 1.00 89.19 78 THR A O 1
ATOM 582 N N . GLU A 1 79 ? 21.471 2.112 4.032 1.00 89.00 79 GLU A N 1
ATOM 583 C CA . GLU A 1 79 ? 21.310 3.545 4.341 1.00 89.00 79 GLU A CA 1
ATOM 584 C C . GLU A 1 79 ? 20.388 4.261 3.345 1.00 89.00 79 GLU A C 1
ATOM 586 O O . GLU A 1 79 ? 19.558 5.078 3.727 1.00 89.00 79 GLU A O 1
ATOM 591 N N . SER A 1 80 ? 20.455 3.893 2.062 1.00 88.25 80 SER A N 1
ATOM 592 C CA . SER A 1 80 ? 19.555 4.448 1.045 1.00 88.25 80 SER A CA 1
ATOM 593 C C . SER A 1 80 ? 18.083 4.116 1.312 1.00 88.25 80 SER A C 1
ATOM 595 O O . SER A 1 80 ? 17.212 4.934 1.018 1.00 88.25 80 SER A O 1
ATOM 597 N N . ILE A 1 81 ? 17.785 2.924 1.837 1.00 88.88 81 ILE A N 1
ATOM 598 C CA . ILE A 1 81 ? 16.412 2.547 2.192 1.00 88.88 81 ILE A CA 1
ATOM 599 C C . ILE A 1 81 ? 15.967 3.316 3.435 1.00 88.88 81 ILE A C 1
ATOM 601 O O . ILE A 1 81 ? 14.851 3.834 3.441 1.00 88.88 81 ILE A O 1
ATOM 605 N N . ARG A 1 82 ? 16.841 3.461 4.440 1.00 91.44 82 ARG A N 1
ATOM 606 C CA . ARG A 1 82 ? 16.562 4.269 5.636 1.00 91.44 82 ARG A CA 1
ATOM 607 C C . ARG A 1 82 ? 16.217 5.708 5.288 1.00 91.44 82 ARG A C 1
ATOM 609 O O . ARG A 1 82 ? 15.188 6.202 5.737 1.00 91.44 82 ARG A O 1
ATOM 616 N N . GLU A 1 83 ? 17.010 6.350 4.436 1.00 92.75 83 GLU A N 1
ATOM 617 C CA . GLU A 1 83 ? 16.745 7.723 4.000 1.00 92.75 83 GLU A CA 1
ATOM 618 C C . GLU A 1 83 ? 15.403 7.844 3.260 1.00 92.75 83 GLU A C 1
ATOM 620 O O . GLU A 1 83 ? 14.649 8.801 3.451 1.00 92.75 83 GLU A O 1
ATOM 625 N N . GLU A 1 84 ? 15.037 6.841 2.460 1.00 91.38 84 GLU A N 1
ATOM 626 C CA . GLU A 1 84 ? 13.736 6.836 1.794 1.00 91.38 84 GLU A CA 1
ATOM 627 C C . GLU A 1 84 ? 12.568 6.642 2.774 1.00 91.38 84 GLU A C 1
ATOM 629 O O . GLU A 1 84 ? 11.539 7.305 2.624 1.00 91.38 84 GLU A O 1
ATOM 634 N N . VAL A 1 85 ? 12.711 5.786 3.791 1.00 95.06 85 VAL A N 1
ATOM 635 C CA . VAL A 1 85 ? 11.704 5.629 4.857 1.00 95.06 85 VAL A CA 1
ATOM 636 C C . VAL A 1 85 ? 11.611 6.894 5.714 1.00 95.06 85 VAL A C 1
ATOM 638 O O . VAL A 1 85 ? 10.507 7.341 6.024 1.00 95.06 85 VAL A O 1
ATOM 641 N N . ARG A 1 86 ? 12.740 7.537 6.027 1.00 96.19 86 ARG A N 1
ATOM 642 C CA . ARG A 1 86 ? 12.789 8.837 6.709 1.00 96.19 86 ARG A CA 1
ATOM 643 C C . ARG A 1 86 ? 12.049 9.904 5.907 1.00 96.19 86 ARG A C 1
ATOM 645 O O . ARG A 1 86 ? 11.235 10.642 6.464 1.00 96.19 86 ARG A O 1
ATOM 652 N N . THR A 1 87 ? 12.270 9.960 4.595 1.00 94.25 87 THR A N 1
ATOM 653 C CA . THR A 1 87 ? 11.556 10.871 3.689 1.00 94.25 87 THR A CA 1
ATOM 654 C C . THR A 1 87 ? 10.050 10.584 3.678 1.00 94.25 87 THR A C 1
ATOM 656 O O . THR A 1 87 ? 9.247 11.515 3.778 1.00 94.25 87 THR A O 1
ATOM 659 N N . LEU A 1 88 ? 9.657 9.306 3.609 1.00 94.38 88 LEU A N 1
ATOM 660 C CA . LEU A 1 88 ? 8.258 8.872 3.691 1.00 94.38 88 LEU A CA 1
ATOM 661 C C . LEU A 1 88 ? 7.587 9.333 4.989 1.00 94.38 88 LEU A C 1
ATOM 663 O O . LEU A 1 88 ? 6.528 9.954 4.936 1.00 94.38 88 LEU A O 1
ATOM 667 N N . LEU A 1 89 ? 8.211 9.063 6.138 1.00 97.12 89 LEU A N 1
ATOM 668 C CA . LEU A 1 89 ? 7.707 9.444 7.458 1.00 97.12 89 LEU A CA 1
ATOM 669 C C . LEU A 1 89 ? 7.584 10.958 7.610 1.00 97.12 89 LEU A C 1
ATOM 671 O O . LEU A 1 89 ? 6.570 11.440 8.098 1.00 97.12 89 LEU A O 1
ATOM 675 N N . ASN A 1 90 ? 8.578 11.719 7.151 1.00 95.69 90 ASN A N 1
ATOM 676 C CA . ASN A 1 90 ? 8.517 13.179 7.176 1.00 95.69 90 ASN A CA 1
ATOM 677 C C . ASN A 1 90 ? 7.364 13.717 6.322 1.00 95.69 90 ASN A C 1
ATOM 679 O O . ASN A 1 90 ? 6.650 14.627 6.742 1.00 95.69 90 ASN A O 1
ATOM 683 N N . GLY A 1 91 ? 7.166 13.157 5.125 1.00 92.88 91 GLY A N 1
ATOM 684 C CA . GLY A 1 91 ? 6.024 13.490 4.277 1.00 92.88 91 GLY A CA 1
ATOM 685 C C . GLY A 1 91 ? 4.694 13.139 4.945 1.00 92.88 91 GLY A C 1
ATOM 686 O O . GLY A 1 91 ? 3.764 13.943 4.927 1.00 92.88 91 GLY A O 1
ATOM 687 N N . PHE A 1 92 ? 4.618 11.974 5.584 1.00 95.94 92 PHE A N 1
ATOM 688 C CA . PHE A 1 92 ? 3.435 11.525 6.308 1.00 95.94 92 PHE A CA 1
ATOM 689 C C . PHE A 1 92 ? 3.111 12.431 7.502 1.00 95.94 92 PHE A C 1
ATOM 691 O O . PHE A 1 92 ? 2.006 12.954 7.572 1.00 95.94 92 PHE A O 1
ATOM 698 N N . ALA A 1 93 ? 4.084 12.711 8.371 1.00 95.75 93 ALA A N 1
ATOM 699 C CA . ALA A 1 93 ? 3.941 13.556 9.559 1.00 95.75 93 ALA A CA 1
ATOM 700 C C . ALA A 1 93 ? 3.413 14.970 9.255 1.00 95.75 93 ALA A C 1
ATOM 702 O O . ALA A 1 93 ? 2.735 15.575 10.086 1.00 95.75 93 ALA A O 1
ATOM 703 N N . ARG A 1 94 ? 3.716 15.502 8.063 1.00 93.38 94 ARG A N 1
ATOM 704 C CA . ARG A 1 94 ? 3.232 16.814 7.599 1.00 93.38 94 ARG A CA 1
ATOM 705 C C . ARG A 1 94 ? 1.799 16.782 7.077 1.00 93.38 94 ARG A C 1
ATOM 707 O O . ARG A 1 94 ? 1.114 17.796 7.142 1.00 93.38 94 ARG A O 1
ATOM 714 N N . ASN A 1 95 ? 1.378 15.657 6.504 1.00 90.94 95 ASN A N 1
ATOM 715 C CA . ASN A 1 95 ? 0.119 15.547 5.765 1.00 90.94 95 ASN A CA 1
ATOM 716 C C . ASN A 1 95 ? -0.953 14.737 6.505 1.00 90.94 95 ASN A C 1
ATOM 718 O O . ASN A 1 95 ? -2.115 14.757 6.107 1.00 90.94 95 ASN A O 1
ATOM 722 N N . TYR A 1 96 ? -0.580 14.017 7.560 1.00 92.56 96 TYR A N 1
ATOM 723 C CA . TYR A 1 96 ? -1.466 13.166 8.336 1.00 92.56 96 TYR A CA 1
ATOM 724 C C . TYR A 1 96 ? -1.463 13.590 9.802 1.00 92.56 96 TYR A C 1
ATOM 726 O O . TYR A 1 96 ? -0.416 13.642 10.443 1.00 92.56 96 TYR A O 1
ATOM 734 N N . MET A 1 97 ? -2.657 13.8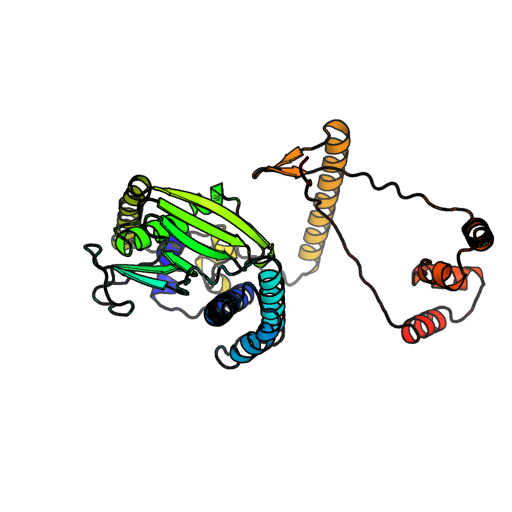55 10.329 1.00 92.69 97 MET A N 1
ATOM 735 C CA . MET A 1 97 ? -2.870 14.135 11.744 1.00 92.69 97 MET A CA 1
ATOM 736 C C . MET A 1 97 ? -3.495 12.912 12.408 1.00 92.69 97 MET A C 1
ATOM 738 O O . MET A 1 97 ? -4.548 12.427 11.993 1.00 92.69 97 MET A O 1
ATOM 742 N N . VAL A 1 98 ? -2.835 12.416 13.447 1.00 92.94 98 VAL A N 1
ATOM 743 C CA . VAL A 1 98 ? -3.383 11.415 14.355 1.00 92.94 98 VAL A CA 1
ATOM 744 C C . VAL A 1 98 ? -4.507 12.065 15.160 1.00 92.94 98 VAL A C 1
ATOM 746 O O . VAL A 1 98 ? -4.384 13.194 15.623 1.00 92.94 98 VAL A O 1
ATOM 749 N N . GLU A 1 99 ? -5.613 11.347 15.317 1.00 90.25 99 GLU A N 1
ATOM 750 C CA . GLU A 1 99 ? -6.707 11.723 16.217 1.00 90.25 99 GLU A CA 1
ATOM 751 C C . GLU A 1 99 ? -6.450 11.002 17.549 1.00 90.25 99 GLU A C 1
ATOM 753 O O . GLU A 1 99 ? -6.676 9.790 17.619 1.00 90.25 99 GLU A O 1
ATOM 758 N N . PRO A 1 100 ? -5.890 11.674 18.569 1.00 80.31 100 PRO A N 1
ATOM 759 C CA . PRO A 1 100 ? -5.447 11.009 19.796 1.00 80.31 100 PRO A CA 1
ATOM 760 C C . PRO A 1 100 ? -6.610 10.512 20.668 1.00 80.31 100 PRO A C 1
ATOM 762 O O . PRO A 1 100 ? -6.430 9.617 21.488 1.00 80.31 100 PRO A O 1
ATOM 765 N N . ASP A 1 101 ? -7.805 11.071 20.487 1.00 81.19 101 ASP A N 1
ATOM 766 C CA . ASP A 1 101 ? -9.035 10.710 21.194 1.00 81.19 101 ASP A CA 1
ATOM 767 C C . ASP A 1 101 ? -9.666 9.404 20.686 1.00 81.19 101 ASP A C 1
ATOM 769 O O . ASP A 1 101 ? -10.472 8.786 21.386 1.00 81.19 101 ASP A O 1
ATOM 773 N N . VAL A 1 102 ? -9.263 8.934 19.503 1.00 83.56 102 VAL A N 1
ATOM 774 C CA . VAL A 1 102 ? -9.709 7.662 18.933 1.00 83.56 102 VAL A CA 1
ATOM 775 C C . VAL A 1 102 ? -8.539 6.693 18.865 1.00 83.56 102 VAL A C 1
ATOM 777 O O . VAL A 1 102 ? -7.733 6.750 17.940 1.00 83.56 102 VAL A O 1
ATOM 780 N N . SER A 1 103 ? -8.489 5.749 19.809 1.00 88.56 103 SER A N 1
ATOM 781 C CA . SER A 1 103 ? -7.426 4.740 19.877 1.00 88.56 103 SER A CA 1
ATOM 782 C C . SER A 1 103 ? -7.360 3.907 18.583 1.00 88.56 103 SER A C 1
ATOM 784 O O . SER A 1 103 ? -8.286 3.132 18.303 1.00 88.56 103 SER A O 1
ATOM 786 N N . PRO A 1 104 ? -6.297 4.054 17.767 1.00 94.06 104 PRO A N 1
ATOM 787 C CA . PRO A 1 104 ? -6.128 3.253 16.569 1.00 94.06 104 PRO A CA 1
ATOM 788 C C . PRO A 1 104 ? -5.581 1.875 16.942 1.00 94.06 104 PRO A C 1
ATOM 790 O O . PRO A 1 104 ? -4.6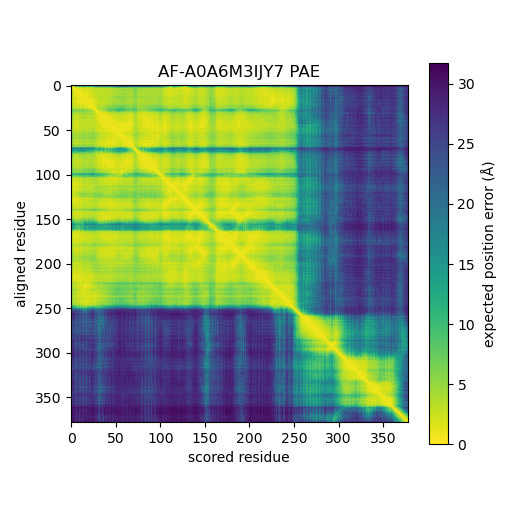38 1.746 17.720 1.00 94.06 104 PRO A O 1
ATOM 793 N N . GLN A 1 105 ? -6.141 0.831 16.343 1.00 96.25 105 GLN A N 1
ATOM 794 C CA . GLN A 1 105 ? -5.546 -0.499 16.353 1.00 96.25 105 GLN A CA 1
ATOM 795 C C . GLN A 1 105 ? -4.667 -0.622 15.110 1.00 96.25 105 GLN A C 1
ATOM 797 O O . GLN A 1 105 ? -5.140 -0.388 14.000 1.00 96.25 105 GLN A O 1
ATOM 802 N N . LEU A 1 106 ? -3.393 -0.953 15.296 1.00 96.62 106 LEU A N 1
ATOM 803 C CA . LEU A 1 106 ? -2.384 -0.967 14.237 1.00 96.62 106 LEU A CA 1
ATOM 804 C C . LEU A 1 106 ? -1.987 -2.406 13.912 1.00 96.62 106 LEU A C 1
ATOM 806 O O . LEU A 1 106 ? -1.904 -3.234 14.820 1.00 96.62 106 LEU A O 1
ATOM 810 N N . GLU A 1 107 ? -1.745 -2.698 12.634 1.00 95.00 107 GLU A N 1
ATOM 811 C CA . GLU A 1 107 ? -1.329 -4.021 12.141 1.00 95.00 107 GLU A CA 1
ATOM 812 C C . GLU A 1 107 ? -2.271 -5.158 12.607 1.00 95.00 107 GLU A C 1
ATOM 814 O O . GLU A 1 107 ? -1.850 -6.262 12.985 1.00 95.00 107 GLU A O 1
ATOM 819 N N . VAL A 1 108 ? -3.583 -4.889 12.586 1.00 96.62 108 VAL A N 1
ATOM 820 C CA . VAL A 1 108 ? -4.626 -5.771 13.123 1.00 96.62 108 VAL A CA 1
ATOM 821 C C . VAL A 1 108 ? -4.689 -7.057 12.316 1.00 96.62 108 VAL A C 1
ATOM 823 O O . VAL A 1 108 ? -5.090 -7.084 11.153 1.00 96.62 108 VAL A O 1
ATOM 826 N N . SER A 1 109 ? -4.304 -8.148 12.963 1.00 96.88 109 SER A N 1
ATOM 827 C CA . SER A 1 109 ? -4.252 -9.479 12.374 1.00 96.88 109 SER A CA 1
ATOM 828 C C . SER A 1 109 ? -5.549 -10.233 12.669 1.00 96.88 109 SER A C 1
ATOM 830 O O . SER A 1 109 ? -5.784 -10.651 13.800 1.00 96.88 109 SER A O 1
ATOM 832 N N . LEU A 1 110 ? -6.389 -10.416 11.649 1.00 97.25 110 LEU A N 1
ATOM 833 C CA . LEU A 1 110 ? -7.656 -11.146 11.740 1.00 97.25 110 LEU A CA 1
ATOM 834 C C . LEU A 1 110 ? -7.553 -12.485 11.011 1.00 97.25 110 LEU A C 1
ATOM 836 O O . LEU A 1 110 ? -6.971 -12.576 9.928 1.00 97.25 110 LEU A O 1
ATOM 840 N N . SER A 1 111 ? -8.098 -13.544 11.600 1.00 97.19 111 SER A N 1
ATOM 841 C CA . SER A 1 111 ? -8.072 -14.896 11.037 1.00 97.19 111 SER A CA 1
ATOM 842 C C . SER A 1 111 ? -9.349 -15.645 11.360 1.00 97.19 111 SER A C 1
ATOM 844 O O . SER A 1 111 ? -9.855 -15.542 12.472 1.00 97.19 111 SER A O 1
ATOM 846 N N . PHE A 1 112 ? -9.854 -16.391 10.386 1.00 97.12 112 PHE A N 1
ATOM 847 C CA . PHE A 1 112 ? -11.136 -17.071 10.485 1.00 97.12 112 PHE A CA 1
ATOM 848 C C . PHE A 1 112 ? -11.044 -18.500 9.957 1.00 97.12 11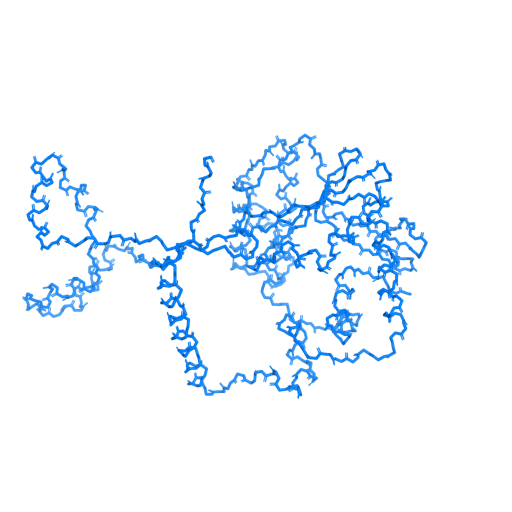2 PHE A C 1
ATOM 850 O O . PHE A 1 112 ? -10.291 -18.763 9.012 1.00 97.12 112 PHE A O 1
ATOM 857 N N . ASP A 1 113 ? -11.800 -19.408 10.572 1.00 96.31 113 ASP A N 1
ATOM 858 C CA . ASP A 1 113 ? -11.940 -20.800 10.134 1.00 96.31 113 ASP A CA 1
ATOM 859 C C . ASP A 1 113 ? -12.961 -20.969 8.993 1.00 96.31 113 ASP A C 1
ATOM 861 O O . ASP A 1 113 ? -13.388 -19.987 8.379 1.00 96.31 113 ASP A O 1
ATOM 865 N N . GLN A 1 114 ? -13.276 -22.215 8.620 1.00 93.94 114 GLN A N 1
ATOM 866 C CA . GLN A 1 114 ? -14.162 -22.520 7.487 1.00 93.94 114 GLN A CA 1
ATOM 867 C C . GLN A 1 114 ? -15.582 -21.987 7.689 1.00 93.94 114 GLN A C 1
ATOM 869 O O . GLN A 1 114 ? -16.241 -21.593 6.728 1.00 93.94 114 GLN A O 1
ATOM 874 N N . GLU A 1 115 ? -16.029 -21.929 8.937 1.00 95.44 115 GLU A N 1
ATOM 875 C CA . GLU A 1 115 ? -17.334 -21.425 9.343 1.00 95.44 115 GLU A CA 1
ATOM 876 C C . GLU A 1 115 ? -17.322 -19.911 9.618 1.00 95.44 115 GLU A C 1
ATOM 878 O O . GLU A 1 115 ? -18.329 -19.359 10.060 1.00 95.44 115 GLU A O 1
ATOM 883 N N . TRP A 1 116 ? -16.210 -19.228 9.324 1.00 95.94 116 TRP A N 1
ATOM 884 C CA . TRP A 1 116 ? -15.985 -17.805 9.585 1.00 95.94 116 TRP A CA 1
ATOM 885 C C . TRP A 1 116 ? -15.988 -17.417 11.071 1.00 95.94 116 TRP A C 1
ATOM 887 O O . TRP A 1 116 ? -16.262 -16.263 11.412 1.00 95.94 116 TRP A O 1
ATOM 897 N N . ASN A 1 117 ? -15.630 -18.339 11.967 1.00 96.19 117 ASN A N 1
ATOM 898 C CA . ASN A 1 117 ? -15.383 -18.008 13.367 1.00 96.19 117 ASN A CA 1
ATOM 899 C C . ASN A 1 117 ? -13.962 -17.476 13.542 1.00 96.19 117 ASN A C 1
ATOM 901 O O . ASN A 1 117 ? -13.012 -17.983 12.943 1.00 96.19 117 ASN A O 1
ATOM 905 N N . LEU A 1 118 ? -13.808 -16.461 14.394 1.00 96.19 118 LEU A N 1
ATOM 906 C CA . LEU A 1 118 ? -12.502 -15.896 14.724 1.00 96.19 118 LEU A CA 1
ATOM 907 C C . LEU A 1 118 ? -11.608 -16.973 15.360 1.00 96.19 118 LEU A C 1
ATOM 909 O O . LEU A 1 118 ? -11.995 -17.627 16.330 1.00 96.19 118 LEU A O 1
ATOM 913 N N . CYS A 1 119 ? -10.395 -17.130 14.840 1.00 95.69 119 CYS A N 1
ATOM 914 C CA . CYS A 1 119 ? -9.396 -18.058 15.357 1.00 95.69 119 CYS A CA 1
ATOM 915 C C . CYS A 1 119 ? -8.033 -17.372 15.515 1.00 95.69 119 CYS A C 1
ATOM 917 O O . CYS A 1 119 ? -7.814 -16.250 15.054 1.00 95.69 119 CYS A O 1
ATOM 919 N N . ALA A 1 120 ? -7.093 -18.042 16.184 1.00 94.69 120 ALA A N 1
ATOM 920 C CA . ALA A 1 120 ? -5.756 -17.492 16.375 1.00 94.69 120 ALA A CA 1
ATOM 921 C C . ALA A 1 120 ? -5.012 -17.356 15.032 1.00 94.69 120 ALA A C 1
ATOM 923 O O . ALA A 1 120 ? -5.093 -18.232 14.170 1.00 94.69 120 ALA A O 1
ATOM 924 N N . TRP A 1 121 ? -4.242 -16.273 14.873 1.00 93.69 121 TRP A N 1
ATOM 925 C CA . TRP A 1 121 ? -3.508 -15.945 13.638 1.00 93.69 121 TRP A CA 1
ATOM 926 C C . TRP A 1 121 ? -2.556 -17.049 13.152 1.00 93.69 121 TRP A C 1
ATOM 928 O O . TRP A 1 121 ? -2.292 -17.191 11.954 1.00 93.69 121 TRP A O 1
ATOM 938 N N . ASN A 1 122 ? -2.004 -17.806 14.098 1.00 91.31 122 ASN A N 1
ATOM 939 C CA . ASN A 1 122 ? -1.019 -18.860 13.890 1.00 91.31 122 ASN A CA 1
ATOM 940 C C . ASN A 1 122 ? -1.610 -20.277 13.976 1.00 91.31 122 ASN A C 1
ATOM 942 O O . ASN A 1 122 ? -0.848 -21.240 13.898 1.00 91.31 122 ASN A O 1
ATOM 946 N N . ASP A 1 123 ? -2.931 -20.430 14.102 1.00 92.94 123 ASP A N 1
ATOM 947 C CA . ASP A 1 123 ? -3.583 -21.741 14.078 1.00 92.94 123 ASP A CA 1
ATOM 948 C C . ASP A 1 123 ? -3.801 -22.218 12.636 1.00 92.94 123 ASP A C 1
ATOM 950 O O . ASP A 1 123 ? -4.913 -22.310 12.118 1.00 92.94 123 ASP A O 1
ATOM 954 N N . TRP A 1 124 ? -2.698 -22.521 11.954 1.00 89.56 124 TRP A N 1
ATOM 955 C CA . TRP A 1 124 ? -2.683 -22.921 10.544 1.00 89.56 124 TRP A CA 1
ATOM 956 C C . TRP A 1 124 ? -3.538 -24.147 10.221 1.00 89.56 124 TRP A C 1
ATOM 958 O O . TRP A 1 124 ? -3.838 -24.383 9.054 1.00 89.56 124 TRP A O 1
ATOM 968 N N . SER A 1 125 ? -3.899 -24.937 11.233 1.00 90.12 125 SER A N 1
ATOM 969 C CA . SER A 1 125 ? -4.764 -26.101 11.068 1.00 90.12 125 SER A CA 1
ATOM 970 C C . SER A 1 125 ? -6.228 -25.712 10.852 1.00 90.12 125 SER A C 1
ATOM 972 O O . SER A 1 125 ? -6.939 -26.412 10.131 1.00 90.12 125 SER A O 1
ATOM 974 N N . ARG A 1 126 ? -6.647 -24.576 11.425 1.00 92.81 126 ARG A N 1
ATOM 975 C CA . ARG A 1 126 ? -8.024 -24.071 11.393 1.00 92.81 126 ARG A CA 1
ATOM 976 C C . ARG A 1 126 ? -8.217 -22.888 10.459 1.00 92.81 126 ARG A C 1
ATOM 978 O O . ARG A 1 126 ? -9.291 -22.756 9.885 1.00 92.81 126 ARG A O 1
ATOM 985 N N . VAL A 1 127 ? -7.203 -22.038 10.295 1.00 95.38 127 VAL A N 1
ATOM 986 C CA . VAL A 1 127 ? -7.328 -20.804 9.509 1.00 95.38 127 VAL A CA 1
ATOM 987 C C . VAL A 1 127 ? -7.681 -21.133 8.057 1.00 95.38 127 VAL A C 1
ATOM 989 O O . VAL A 1 127 ? -6.872 -21.687 7.309 1.00 95.38 127 VAL A O 1
ATOM 992 N N . ARG A 1 128 ? -8.875 -20.709 7.641 1.00 94.94 128 ARG A N 1
ATOM 993 C CA . ARG A 1 128 ? -9.323 -20.713 6.249 1.00 94.94 128 ARG A CA 1
ATOM 994 C C . ARG A 1 128 ? -8.883 -19.442 5.548 1.00 94.94 128 ARG A C 1
ATOM 996 O O . ARG A 1 128 ? -8.261 -19.522 4.493 1.00 94.94 128 ARG A O 1
ATOM 1003 N N . PHE A 1 129 ? -9.152 -18.283 6.141 1.00 96.44 129 PHE A N 1
ATOM 1004 C CA . PHE A 1 129 ? -8.801 -16.988 5.567 1.00 96.44 129 PHE A CA 1
ATOM 1005 C C . PHE A 1 129 ? -8.303 -16.023 6.639 1.00 96.44 129 PHE A C 1
ATOM 1007 O O . PHE A 1 129 ? -8.769 -16.029 7.777 1.00 96.44 129 PHE A O 1
ATOM 1014 N N . ARG A 1 130 ? -7.349 -15.169 6.274 1.00 96.44 130 ARG A N 1
ATOM 1015 C CA . ARG A 1 130 ? -6.772 -14.169 7.168 1.00 96.44 130 ARG A CA 1
ATOM 1016 C C . ARG A 1 130 ? -6.351 -12.904 6.438 1.00 96.44 130 ARG A C 1
ATOM 1018 O O . ARG A 1 130 ? -5.980 -12.930 5.264 1.00 96.44 130 ARG A O 1
ATOM 1025 N N . GLY A 1 131 ? -6.338 -11.799 7.165 1.00 96.19 131 GLY A N 1
ATOM 1026 C CA . GLY A 1 131 ? -5.893 -10.503 6.670 1.00 96.19 131 GLY A CA 1
ATOM 1027 C C . GLY A 1 131 ? -5.216 -9.705 7.770 1.00 96.19 131 GLY A C 1
ATOM 1028 O O . GLY A 1 131 ? -5.561 -9.844 8.943 1.00 96.19 131 GLY A O 1
ATOM 1029 N N . ARG A 1 132 ? -4.241 -8.888 7.378 1.00 96.62 132 ARG A N 1
ATOM 1030 C CA . ARG A 1 132 ? -3.625 -7.902 8.257 1.00 96.62 132 ARG A CA 1
ATOM 1031 C C . ARG A 1 132 ? -4.029 -6.518 7.769 1.00 96.62 132 ARG A C 1
ATOM 1033 O O . ARG A 1 132 ? -3.759 -6.189 6.620 1.00 96.62 132 ARG A O 1
ATOM 1040 N N . LEU A 1 133 ? -4.736 -5.780 8.612 1.00 97.06 133 LEU A N 1
ATOM 1041 C CA . LEU A 1 133 ? -5.220 -4.436 8.326 1.00 97.06 133 LEU A CA 1
ATOM 1042 C C . LEU A 1 133 ? -4.226 -3.448 8.941 1.00 97.06 133 LEU A C 1
ATOM 1044 O O . LEU A 1 133 ? -3.957 -3.548 10.137 1.00 97.06 133 LEU A O 1
ATOM 1048 N N . ASP A 1 134 ? -3.698 -2.508 8.155 1.00 97.31 134 ASP A N 1
ATOM 1049 C CA . ASP A 1 134 ? -2.653 -1.588 8.637 1.00 97.31 134 ASP A CA 1
ATOM 1050 C C . ASP A 1 134 ? -3.144 -0.740 9.816 1.00 97.31 134 ASP A C 1
ATOM 1052 O O . ASP A 1 134 ? -2.462 -0.623 10.834 1.00 97.31 134 ASP A O 1
ATOM 1056 N N . MET A 1 135 ? -4.362 -0.194 9.717 1.00 97.44 135 MET A N 1
ATOM 1057 C CA . MET A 1 135 ? -5.000 0.525 10.817 1.00 97.44 135 MET A CA 1
ATOM 1058 C C . MET A 1 135 ? -6.518 0.336 10.825 1.00 97.44 135 MET A C 1
ATOM 1060 O O . MET A 1 135 ? -7.191 0.452 9.798 1.00 97.44 135 MET A O 1
ATOM 1064 N N . VAL A 1 136 ? -7.070 0.124 12.019 1.00 97.81 136 VAL A N 1
ATOM 1065 C CA . VAL A 1 136 ? -8.507 0.049 12.282 1.00 97.81 136 VAL A CA 1
ATOM 1066 C C . VAL A 1 136 ? -8.873 0.995 13.423 1.00 97.81 136 VAL A C 1
ATOM 1068 O O . VAL A 1 136 ? -8.240 0.980 14.476 1.00 97.81 136 VAL A O 1
ATOM 1071 N N . LYS A 1 137 ? -9.930 1.791 13.253 1.00 96.88 137 LYS A N 1
ATOM 1072 C CA . LYS A 1 137 ? -10.565 2.552 14.339 1.00 96.88 137 LYS A CA 1
ATOM 1073 C C . LYS A 1 137 ? -11.997 2.065 14.525 1.00 96.88 137 LYS A C 1
ATOM 1075 O O . LYS A 1 137 ? -12.787 2.072 13.579 1.00 96.88 137 LYS A O 1
ATOM 1080 N N . ASN A 1 138 ? -12.339 1.667 15.746 1.00 95.69 138 ASN A N 1
ATOM 1081 C CA . ASN A 1 138 ? -13.709 1.322 16.110 1.00 95.69 138 ASN A CA 1
ATOM 1082 C C . ASN A 1 138 ? -14.438 2.579 16.601 1.00 95.69 138 ASN A C 1
ATOM 1084 O O . ASN A 1 138 ? -14.112 3.108 17.659 1.00 95.69 138 ASN A O 1
ATOM 1088 N N . LEU A 1 139 ? -15.434 3.028 15.840 1.00 95.31 139 LEU A N 1
ATOM 1089 C CA . LEU A 1 139 ? -16.234 4.227 16.105 1.00 95.31 139 LEU A CA 1
ATOM 1090 C C . LEU A 1 139 ? -17.669 3.849 16.531 1.00 95.31 139 LEU A C 1
ATOM 1092 O O . LEU A 1 139 ? -18.628 4.578 16.275 1.00 95.31 139 LEU A O 1
ATOM 1096 N N . GLY A 1 140 ? -17.851 2.661 17.117 1.00 93.94 140 GLY A N 1
ATOM 1097 C CA . GLY A 1 140 ? -19.151 2.142 17.539 1.00 93.94 140 GLY A CA 1
ATOM 1098 C C . GLY A 1 140 ? -19.928 1.526 16.376 1.00 93.94 140 GLY A C 1
ATOM 1099 O O . GLY A 1 140 ? -19.702 0.373 16.014 1.00 93.94 140 GLY A O 1
ATOM 1100 N N . HIS A 1 141 ? -20.860 2.281 15.791 1.00 96.56 141 HIS A N 1
ATOM 1101 C CA . HIS A 1 141 ? -21.647 1.824 14.635 1.00 96.56 141 HIS A CA 1
ATOM 1102 C C . HIS A 1 141 ? -20.903 1.951 13.302 1.00 96.56 141 HIS A C 1
ATOM 1104 O O . HIS A 1 141 ? -21.405 1.496 12.273 1.00 96.56 141 HIS A O 1
ATOM 1110 N N . ARG A 1 142 ? -19.702 2.535 13.323 1.00 97.69 142 ARG A N 1
ATOM 1111 C CA . ARG A 1 142 ? -18.813 2.647 12.169 1.00 97.69 142 ARG A CA 1
ATOM 1112 C C . ARG A 1 142 ? -17.458 2.042 12.491 1.00 97.69 142 ARG A C 1
ATOM 1114 O O . ARG A 1 142 ? -16.989 2.136 13.623 1.00 97.69 142 ARG A O 1
ATOM 1121 N N . VAL A 1 143 ? -16.805 1.472 11.489 1.00 98.00 143 VAL A N 1
ATOM 1122 C CA . VAL A 1 143 ? -15.402 1.054 11.578 1.00 98.00 143 VAL A CA 1
ATOM 1123 C C . VAL A 1 143 ? -14.634 1.725 10.457 1.00 98.00 143 VAL A C 1
ATOM 1125 O O . VAL A 1 143 ? -15.013 1.599 9.298 1.00 98.00 143 VAL A O 1
ATOM 1128 N N . LEU A 1 144 ? -13.563 2.441 10.794 1.00 97.56 144 LEU A N 1
ATOM 1129 C CA . LEU A 1 144 ? -12.638 2.976 9.802 1.00 97.56 144 LEU A CA 1
ATOM 1130 C C . LEU A 1 144 ? -11.497 1.990 9.600 1.00 97.56 144 LEU A C 1
ATOM 1132 O O . LEU A 1 144 ? -10.867 1.570 10.567 1.00 97.56 144 LEU A O 1
ATOM 1136 N N . ILE A 1 145 ? -11.224 1.662 8.344 1.00 97.88 145 ILE A N 1
ATOM 1137 C CA . ILE A 1 145 ? -10.100 0.840 7.913 1.00 97.88 145 ILE A CA 1
ATOM 1138 C C . ILE A 1 145 ? -9.237 1.707 7.014 1.00 97.88 145 ILE A C 1
ATOM 1140 O O . ILE A 1 145 ? -9.729 2.281 6.041 1.00 97.88 145 ILE A O 1
ATOM 1144 N N . ARG A 1 146 ? -7.952 1.801 7.339 1.00 96.62 146 ARG A N 1
ATOM 1145 C CA . ARG A 1 146 ? -6.970 2.496 6.514 1.00 96.62 146 ARG A CA 1
ATOM 1146 C C . ARG A 1 146 ? -5.910 1.508 6.064 1.00 96.62 146 ARG A C 1
ATOM 1148 O O . ARG A 1 146 ? -5.379 0.765 6.883 1.00 96.62 146 ARG A O 1
ATOM 1155 N N . ASP A 1 147 ? -5.641 1.527 4.770 1.00 95.75 147 ASP A N 1
ATOM 1156 C CA . ASP A 1 147 ? -4.559 0.799 4.119 1.00 95.75 147 ASP A CA 1
ATOM 1157 C C . ASP A 1 147 ? -3.558 1.837 3.594 1.00 95.75 147 ASP A C 1
ATOM 1159 O O . ASP A 1 147 ? -3.919 2.771 2.867 1.00 95.75 147 ASP A O 1
ATOM 1163 N N . TRP A 1 148 ? -2.315 1.743 4.053 1.00 95.81 148 TRP A N 1
ATOM 1164 C CA . TRP A 1 148 ? -1.240 2.624 3.629 1.00 95.81 148 TRP A CA 1
ATOM 1165 C C . TRP A 1 148 ? -0.635 2.083 2.336 1.00 95.81 148 TRP A C 1
ATOM 1167 O O . TRP A 1 148 ? -0.323 0.908 2.201 1.00 95.81 148 TRP A O 1
ATOM 1177 N N . LYS A 1 149 ? -0.437 2.955 1.353 1.00 90.44 149 LYS A N 1
ATOM 1178 C CA . LYS A 1 149 ? 0.269 2.640 0.113 1.00 90.44 149 LYS A CA 1
ATOM 1179 C C . LYS A 1 149 ? 1.504 3.518 0.027 1.00 90.44 149 LYS A C 1
ATOM 1181 O O . LYS A 1 149 ? 1.427 4.733 -0.145 1.00 90.44 149 LYS A O 1
ATOM 1186 N N . THR A 1 150 ? 2.662 2.882 0.137 1.00 88.75 150 THR A N 1
ATOM 1187 C CA . THR A 1 150 ? 3.983 3.526 0.060 1.00 88.75 150 THR A CA 1
ATOM 1188 C C . THR A 1 150 ? 4.568 3.515 -1.353 1.00 88.75 150 THR A C 1
ATOM 1190 O O . THR A 1 150 ? 5.661 4.030 -1.569 1.00 88.75 150 THR A O 1
ATOM 1193 N N . GLY A 1 151 ? 3.864 2.943 -2.333 1.00 80.81 151 GLY A N 1
ATOM 1194 C CA . GLY A 1 151 ? 4.294 2.911 -3.729 1.00 80.81 151 GLY A CA 1
ATOM 1195 C C . GLY A 1 151 ? 4.288 4.288 -4.403 1.00 80.81 151 GLY A C 1
ATOM 1196 O O . GLY A 1 151 ? 3.666 5.240 -3.939 1.00 80.81 151 GLY A O 1
ATOM 1197 N N . TRP A 1 152 ? 4.987 4.382 -5.535 1.00 75.12 152 TRP A N 1
ATOM 1198 C CA . TRP A 1 152 ? 4.994 5.580 -6.384 1.00 75.12 152 TRP A CA 1
ATOM 1199 C C . TRP A 1 152 ? 3.741 5.699 -7.254 1.00 75.12 152 TRP A C 1
ATOM 1201 O O . TRP A 1 152 ? 3.376 6.798 -7.657 1.00 75.12 152 TRP A O 1
ATOM 1211 N N . LEU A 1 153 ? 3.071 4.583 -7.532 1.00 73.44 153 LEU A N 1
ATOM 1212 C CA . LEU A 1 153 ? 1.855 4.565 -8.334 1.00 73.44 153 LEU A CA 1
ATOM 1213 C C . LEU A 1 153 ? 0.646 4.925 -7.467 1.00 73.44 153 LEU A C 1
ATOM 1215 O O . LEU A 1 153 ? 0.471 4.378 -6.379 1.00 73.44 153 LEU A O 1
ATOM 1219 N N . VAL A 1 154 ? -0.179 5.841 -7.973 1.00 70.38 154 VAL A N 1
ATOM 1220 C CA . VAL A 1 154 ? -1.511 6.129 -7.434 1.00 70.38 154 VAL A CA 1
ATOM 1221 C C . VAL A 1 154 ? -2.515 5.435 -8.335 1.00 70.38 154 VAL A C 1
ATOM 1223 O O . VAL A 1 154 ? -2.616 5.772 -9.515 1.00 70.38 154 VAL A O 1
ATOM 1226 N N . THR A 1 155 ? -3.238 4.471 -7.780 1.00 65.69 155 THR A N 1
ATOM 1227 C CA . THR A 1 155 ? -4.302 3.770 -8.492 1.00 65.69 155 THR A CA 1
ATOM 1228 C C . THR A 1 155 ? -5.595 4.577 -8.332 1.00 65.69 155 THR A C 1
ATOM 1230 O O . THR A 1 155 ? -5.947 4.925 -7.205 1.00 65.69 155 THR A O 1
ATOM 1233 N N . PRO A 1 156 ? -6.313 4.931 -9.411 1.00 62.41 156 PRO A N 1
ATOM 1234 C CA . PRO A 1 156 ? -7.611 5.591 -9.290 1.00 62.41 156 PRO A CA 1
ATOM 1235 C C . PRO A 1 156 ? -8.573 4.778 -8.414 1.00 62.41 156 PRO A C 1
ATOM 1237 O O . PRO A 1 156 ? -8.564 3.550 -8.460 1.00 62.41 156 PRO A O 1
ATOM 1240 N N . THR A 1 157 ? -9.448 5.445 -7.657 1.00 60.38 157 THR A N 1
ATOM 1241 C CA . THR A 1 157 ? -10.372 4.788 -6.713 1.00 60.38 157 THR A CA 1
ATOM 1242 C C . THR A 1 157 ? -11.229 3.695 -7.362 1.00 60.38 157 THR A C 1
ATOM 1244 O O . THR A 1 157 ? -11.510 2.685 -6.728 1.00 60.38 157 THR A O 1
ATOM 1247 N N . SER A 1 158 ? -11.621 3.859 -8.631 1.00 56.44 158 SER A N 1
ATOM 1248 C CA . SER A 1 158 ? -12.359 2.836 -9.386 1.00 56.44 158 SER A CA 1
ATOM 1249 C C . SER A 1 158 ? -11.558 1.543 -9.554 1.00 56.44 158 SER A C 1
ATOM 1251 O O . SER A 1 158 ? -12.070 0.472 -9.261 1.00 56.44 158 SER A O 1
ATOM 1253 N N . GLU A 1 159 ? -10.285 1.646 -9.931 1.00 57.34 159 GLU A N 1
ATOM 1254 C CA . GLU A 1 159 ? -9.381 0.500 -10.096 1.00 57.34 159 GLU A CA 1
ATOM 1255 C C . GLU A 1 159 ? -8.954 -0.083 -8.737 1.00 57.34 159 GLU A C 1
ATOM 1257 O O . GLU A 1 159 ? -8.773 -1.288 -8.584 1.00 57.34 159 GLU A O 1
ATOM 1262 N N . ALA A 1 160 ? -8.836 0.755 -7.705 1.00 57.09 160 ALA A N 1
ATOM 1263 C CA . ALA A 1 160 ? -8.524 0.293 -6.358 1.00 57.09 160 ALA A CA 1
ATOM 1264 C C . ALA A 1 160 ? -9.701 -0.460 -5.706 1.00 57.09 160 ALA A C 1
ATOM 1266 O O . ALA A 1 160 ? -9.490 -1.393 -4.928 1.00 57.09 160 ALA A O 1
ATOM 1267 N N . ASN A 1 161 ? -10.938 -0.093 -6.056 1.00 58.72 161 ASN A N 1
ATOM 1268 C CA . ASN A 1 161 ? -12.133 -0.860 -5.707 1.00 58.72 161 ASN A CA 1
ATOM 1269 C C . ASN A 1 161 ? -12.162 -2.215 -6.429 1.00 58.72 161 ASN A C 1
ATOM 1271 O O . ASN A 1 161 ? -12.589 -3.205 -5.836 1.00 58.72 161 ASN A O 1
ATOM 1275 N N . GLU A 1 162 ? -11.670 -2.279 -7.669 1.00 62.00 162 GLU A N 1
ATOM 1276 C CA . GLU A 1 162 ? -11.565 -3.525 -8.438 1.00 62.00 162 GLU A CA 1
ATOM 1277 C C . GLU A 1 162 ? -10.534 -4.510 -7.853 1.00 62.00 162 GLU A C 1
ATOM 1279 O O . GLU A 1 162 ? -10.780 -5.715 -7.887 1.00 62.00 162 GLU A O 1
ATOM 1284 N N . ASP A 1 163 ? -9.439 -4.039 -7.231 1.00 71.00 163 ASP A N 1
ATOM 1285 C CA . ASP A 1 163 ? -8.480 -4.915 -6.518 1.00 71.00 163 ASP A CA 1
ATOM 1286 C C . ASP A 1 163 ? -9.143 -5.668 -5.344 1.00 71.00 163 ASP A C 1
ATOM 1288 O O . ASP A 1 163 ? -8.711 -6.749 -4.934 1.00 71.00 163 ASP A O 1
ATOM 1292 N N . GLY A 1 164 ? -10.230 -5.119 -4.792 1.00 84.81 164 GLY A N 1
ATOM 1293 C CA . GLY A 1 164 ? -11.065 -5.775 -3.788 1.00 84.81 164 GLY A CA 1
ATOM 1294 C C . GLY A 1 164 ? -10.420 -5.927 -2.405 1.00 84.81 164 GLY A C 1
ATOM 1295 O O . GLY A 1 164 ? -11.064 -6.466 -1.502 1.00 84.81 164 GLY A O 1
ATOM 1296 N N . GLN A 1 165 ? -9.185 -5.453 -2.190 1.00 91.81 165 GLN A N 1
ATOM 1297 C CA . GLN A 1 165 ? -8.483 -5.562 -0.903 1.00 91.81 165 GLN A CA 1
ATOM 1298 C C . GLN A 1 165 ? -9.289 -4.977 0.250 1.00 91.81 165 GLN A C 1
ATOM 1300 O O . GLN A 1 165 ? -9.558 -5.656 1.242 1.00 91.81 165 GLN A O 1
ATOM 1305 N N . LEU A 1 166 ? -9.690 -3.714 0.112 1.00 93.75 166 LEU A N 1
ATOM 1306 C CA . LEU A 1 166 ? -10.403 -3.003 1.163 1.00 93.75 166 LEU A CA 1
ATOM 1307 C C . LEU A 1 166 ? -11.802 -3.568 1.393 1.00 93.75 166 LEU A C 1
ATOM 1309 O O . LEU A 1 166 ? -12.227 -3.644 2.540 1.00 93.75 166 LEU A O 1
ATOM 1313 N N . SER A 1 167 ? -12.486 -4.050 0.353 1.00 95.25 167 SER A N 1
ATOM 1314 C CA . SER A 1 167 ? -13.761 -4.758 0.511 1.00 95.25 167 SER A CA 1
ATOM 1315 C C . SER A 1 167 ? -13.586 -6.064 1.290 1.00 95.25 167 SER A C 1
ATOM 1317 O O . SER A 1 167 ? -14.379 -6.370 2.181 1.00 95.25 167 SER A O 1
ATOM 1319 N N . ARG A 1 168 ? -12.508 -6.817 1.029 1.00 96.06 168 ARG A N 1
ATOM 1320 C CA . ARG A 1 168 ? -12.151 -8.022 1.798 1.00 96.06 168 ARG A CA 1
ATOM 1321 C C . ARG A 1 168 ? -11.815 -7.667 3.251 1.00 96.06 168 ARG A C 1
ATOM 1323 O O . ARG A 1 168 ? -12.242 -8.374 4.158 1.00 96.06 168 ARG A O 1
ATOM 1330 N N . TYR A 1 169 ? -11.117 -6.560 3.503 1.00 97.06 169 TYR A N 1
ATOM 1331 C CA . TYR A 1 169 ? -10.856 -6.073 4.863 1.00 97.06 169 TYR A CA 1
ATOM 1332 C C . TYR A 1 169 ? -12.126 -5.613 5.580 1.00 97.06 169 TYR A C 1
ATOM 1334 O O . TYR A 1 169 ? -12.300 -5.943 6.752 1.00 97.06 169 TYR A O 1
ATOM 1342 N N . ALA A 1 170 ? -13.039 -4.935 4.881 1.00 97.38 170 ALA A N 1
ATOM 1343 C CA . ALA A 1 170 ? -14.359 -4.581 5.395 1.00 97.38 170 ALA A CA 1
ATOM 1344 C C . ALA A 1 170 ? -15.130 -5.830 5.827 1.00 97.38 170 ALA A C 1
ATOM 1346 O O . ALA A 1 170 ? -15.712 -5.852 6.908 1.00 97.38 170 ALA A O 1
ATOM 1347 N N . PHE A 1 171 ? -15.061 -6.901 5.033 1.00 97.69 171 PHE A N 1
ATOM 1348 C CA . PHE A 1 171 ? -15.647 -8.188 5.388 1.00 97.69 171 PHE A CA 1
ATOM 1349 C C . PHE A 1 171 ? -15.052 -8.776 6.669 1.00 97.69 171 PHE A C 1
ATOM 1351 O O . PHE A 1 171 ? -15.808 -9.061 7.597 1.00 97.69 171 PHE A O 1
ATOM 1358 N N . LEU A 1 172 ? -13.725 -8.865 6.791 1.00 97.62 172 LEU A N 1
ATOM 1359 C CA . LEU A 1 172 ? -13.090 -9.345 8.028 1.00 97.62 172 LEU A CA 1
ATOM 1360 C C . LEU A 1 172 ? -13.454 -8.482 9.242 1.00 97.62 172 LEU A C 1
ATOM 1362 O O . LEU A 1 172 ? -13.775 -9.004 10.310 1.00 97.62 172 LEU A O 1
ATOM 1366 N N . ALA A 1 173 ? -13.453 -7.161 9.072 1.00 97.50 173 ALA A N 1
ATOM 1367 C CA . ALA A 1 173 ? -13.868 -6.233 10.111 1.00 97.50 173 ALA A CA 1
ATOM 1368 C C . ALA A 1 173 ? -15.350 -6.411 10.474 1.00 97.50 173 ALA A C 1
ATOM 1370 O O . ALA A 1 173 ? -15.707 -6.316 11.642 1.00 97.50 173 ALA A O 1
ATOM 1371 N N . SER A 1 174 ? -16.227 -6.727 9.520 1.00 97.56 174 SER A N 1
ATOM 1372 C CA . SER A 1 174 ? -17.656 -6.918 9.796 1.00 97.56 174 SER A CA 1
ATOM 1373 C C . SER A 1 174 ? -17.955 -8.099 10.715 1.00 97.56 174 SER A C 1
ATOM 1375 O O . SER A 1 174 ? -18.951 -8.054 11.448 1.00 97.56 174 SER A O 1
ATOM 1377 N N . LEU A 1 175 ? -17.079 -9.110 10.690 1.00 97.12 175 LEU A N 1
ATOM 1378 C CA . LEU A 1 175 ? -17.104 -10.271 11.574 1.00 97.12 175 LEU A CA 1
ATOM 1379 C C . LEU A 1 175 ? -16.515 -9.929 12.950 1.00 97.12 175 LEU A C 1
ATOM 1381 O O . LEU A 1 175 ? -17.100 -10.275 13.972 1.00 97.12 175 LEU A O 1
ATOM 1385 N N . ALA A 1 176 ? -15.386 -9.211 12.987 1.00 96.69 176 ALA A N 1
ATOM 1386 C CA . ALA A 1 176 ? -14.718 -8.820 14.233 1.00 96.69 176 ALA A CA 1
ATOM 1387 C C . ALA A 1 176 ? -15.473 -7.728 15.021 1.00 96.69 176 ALA A C 1
ATOM 1389 O O . ALA A 1 176 ? -15.403 -7.678 16.249 1.00 96.69 176 ALA A O 1
ATOM 1390 N N . TYR A 1 177 ? -16.219 -6.867 14.326 1.00 96.50 177 TYR A N 1
ATOM 1391 C CA . TYR A 1 177 ? -16.970 -5.744 14.889 1.00 96.50 177 TYR A CA 1
ATOM 1392 C C . TYR A 1 177 ? -18.464 -5.863 14.518 1.00 96.50 177 TYR A C 1
ATOM 1394 O O . TYR A 1 177 ? -18.968 -5.120 13.669 1.00 96.50 177 TYR A O 1
ATOM 1402 N N . PRO A 1 178 ? -19.226 -6.775 15.155 1.00 95.69 178 PRO A N 1
ATOM 1403 C CA . PRO A 1 178 ? -20.605 -7.098 14.761 1.00 95.69 178 PRO A CA 1
ATOM 1404 C C . PRO A 1 178 ? -21.609 -5.946 14.946 1.00 95.69 178 PRO A C 1
ATOM 1406 O O . PRO A 1 178 ? -22.678 -5.966 14.346 1.00 95.69 178 PRO A O 1
ATOM 1409 N N . LYS A 1 179 ? -21.273 -4.923 15.747 1.00 96.75 179 LYS A N 1
ATOM 1410 C CA . LYS A 1 179 ? -22.113 -3.727 15.962 1.00 96.75 179 LYS A CA 1
ATOM 1411 C C . LYS A 1 179 ? -21.991 -2.671 14.854 1.00 96.75 179 LYS A C 1
ATOM 1413 O O . LYS A 1 179 ? -22.808 -1.749 14.806 1.00 96.75 179 LYS A O 1
ATOM 1418 N N . ALA A 1 180 ? -20.970 -2.779 14.004 1.00 97.62 180 ALA A N 1
ATOM 1419 C CA . ALA A 1 180 ? -20.718 -1.824 12.934 1.00 97.62 180 ALA A CA 1
ATOM 1420 C C . ALA A 1 180 ? -21.704 -2.034 11.780 1.00 97.62 180 ALA A C 1
ATOM 1422 O O . ALA A 1 180 ? -21.871 -3.159 11.318 1.00 97.62 180 ALA A O 1
ATOM 1423 N N . ASN A 1 181 ? -22.333 -0.974 11.292 1.00 97.56 181 ASN A N 1
ATOM 1424 C CA . ASN A 1 181 ? -23.232 -1.024 10.136 1.00 97.56 181 ASN A CA 1
ATOM 1425 C C . ASN A 1 181 ? -22.629 -0.353 8.897 1.00 97.56 181 ASN A C 1
ATOM 1427 O O . ASN A 1 181 ? -23.076 -0.628 7.784 1.00 97.56 181 ASN A O 1
ATOM 1431 N N . GLU A 1 182 ? -21.596 0.469 9.088 1.00 98.06 182 GLU A N 1
ATOM 1432 C CA . GLU A 1 182 ? -20.860 1.149 8.025 1.00 98.06 182 GLU A CA 1
ATOM 1433 C C . GLU A 1 182 ? -19.349 0.953 8.210 1.00 98.06 182 GLU A C 1
ATOM 1435 O O . GLU A 1 182 ? -18.818 1.004 9.324 1.00 98.06 182 GLU A O 1
ATOM 1440 N N . PHE A 1 183 ? -18.652 0.758 7.097 1.00 98.12 183 PHE A N 1
ATOM 1441 C CA . PHE A 1 183 ? -17.213 0.551 7.022 1.00 98.12 183 PHE A CA 1
ATOM 1442 C C . PHE A 1 183 ? -16.622 1.676 6.178 1.00 98.12 183 PHE A C 1
ATOM 1444 O O . PHE A 1 183 ? -16.870 1.750 4.976 1.00 98.12 183 PHE A O 1
ATOM 1451 N N . LEU A 1 184 ? -15.879 2.574 6.822 1.00 97.44 184 LEU A N 1
ATOM 1452 C CA . LEU A 1 184 ? -15.197 3.693 6.181 1.00 97.44 184 LEU A CA 1
ATOM 1453 C C . LEU A 1 184 ? -13.841 3.195 5.691 1.00 97.44 184 LEU A C 1
ATOM 1455 O O . LEU A 1 184 ? -12.954 2.903 6.492 1.00 97.44 184 LEU A O 1
ATOM 1459 N N . LEU A 1 185 ? -13.690 3.071 4.384 1.00 96.25 185 LEU A N 1
ATOM 1460 C CA . LEU A 1 185 ? -12.521 2.484 3.752 1.00 96.25 185 LEU A CA 1
ATOM 1461 C C . LEU A 1 185 ? -11.648 3.601 3.206 1.00 96.25 185 LEU A C 1
ATOM 1463 O O . LEU A 1 185 ? -12.124 4.482 2.488 1.00 96.25 185 LEU A O 1
ATOM 1467 N N . CYS A 1 186 ? -10.376 3.587 3.587 1.00 94.25 186 CYS A N 1
ATOM 1468 C CA . CYS A 1 186 ? -9.428 4.614 3.209 1.00 94.25 186 CYS A CA 1
ATOM 1469 C C . CYS A 1 186 ? -8.152 3.998 2.646 1.00 94.25 186 CYS A C 1
ATOM 1471 O O . CYS A 1 186 ? -7.491 3.208 3.318 1.00 94.25 186 CYS A O 1
ATOM 1473 N N . ILE A 1 187 ? -7.787 4.410 1.436 1.00 92.94 187 ILE A N 1
ATOM 1474 C CA . ILE A 1 187 ? -6.454 4.169 0.886 1.00 92.94 187 ILE A CA 1
ATOM 1475 C C . ILE A 1 187 ? -5.667 5.444 1.088 1.00 92.94 187 ILE A C 1
ATOM 1477 O O . ILE A 1 187 ? -6.075 6.502 0.612 1.00 92.94 187 ILE A O 1
ATOM 1481 N N . ASN A 1 188 ? -4.540 5.362 1.778 1.00 92.44 188 ASN A N 1
ATOM 1482 C CA . ASN A 1 188 ? -3.671 6.506 1.979 1.00 92.44 188 ASN A CA 1
ATOM 1483 C C . ASN A 1 188 ? -2.366 6.321 1.212 1.00 92.44 188 ASN A C 1
ATOM 1485 O O . ASN A 1 188 ? -1.528 5.499 1.568 1.00 92.44 188 ASN A O 1
ATOM 1489 N N . TYR A 1 189 ? -2.191 7.120 0.168 1.00 89.38 189 TYR A N 1
ATOM 1490 C CA . TYR A 1 189 ? -0.994 7.150 -0.654 1.00 89.38 189 TYR A CA 1
ATOM 1491 C C . TYR A 1 189 ? 0.051 8.043 0.008 1.00 89.38 189 TYR A C 1
ATOM 1493 O O . TYR A 1 189 ? 0.132 9.250 -0.239 1.00 89.38 189 TYR A O 1
ATOM 1501 N N . VAL A 1 190 ? 0.848 7.422 0.875 1.00 91.50 190 VAL A N 1
ATOM 1502 C CA . VAL A 1 190 ? 1.736 8.072 1.847 1.00 91.50 190 VAL A CA 1
ATOM 1503 C C . VAL A 1 190 ? 2.688 9.062 1.178 1.00 91.50 190 VAL A C 1
ATOM 1505 O O . VAL A 1 190 ? 2.800 10.202 1.622 1.00 91.50 190 VAL A O 1
ATOM 1508 N N . ARG A 1 191 ? 3.322 8.663 0.064 1.00 86.69 191 ARG A N 1
ATOM 1509 C CA . ARG A 1 191 ? 4.258 9.519 -0.695 1.00 86.69 191 ARG A CA 1
ATOM 1510 C C . ARG A 1 191 ? 3.628 10.815 -1.179 1.00 86.69 191 ARG A C 1
ATOM 1512 O O . ARG A 1 191 ? 4.306 11.831 -1.278 1.00 86.69 191 ARG A O 1
ATOM 1519 N N . TRP A 1 192 ? 2.349 10.753 -1.512 1.00 84.75 192 TRP A N 1
ATOM 1520 C CA . TRP A 1 192 ? 1.639 11.824 -2.193 1.00 84.75 192 TRP A CA 1
ATOM 1521 C C . TRP A 1 192 ? 0.820 12.683 -1.231 1.00 84.75 192 TRP A C 1
ATOM 1523 O O . TRP A 1 192 ? 0.225 13.667 -1.665 1.00 84.75 192 TRP A O 1
ATOM 1533 N N . GLY A 1 193 ? 0.758 12.313 0.057 1.00 87.19 193 GLY A N 1
ATOM 1534 C CA . GLY A 1 193 ? -0.143 12.947 1.021 1.00 87.19 193 GLY A CA 1
ATOM 1535 C C . GLY A 1 193 ? -1.605 12.886 0.567 1.00 87.19 193 GLY A C 1
ATOM 1536 O O . GLY A 1 193 ? -2.389 13.778 0.882 1.00 87.19 193 GLY A O 1
ATOM 1537 N N . TRP A 1 194 ? -1.952 11.877 -0.235 1.00 84.19 194 TRP A N 1
ATOM 1538 C CA . TRP A 1 194 ? -3.264 11.731 -0.853 1.00 84.19 194 TRP A CA 1
ATOM 1539 C C . TRP A 1 194 ? -4.035 10.605 -0.179 1.00 84.19 194 TRP A C 1
ATOM 1541 O O . TRP A 1 194 ? -3.457 9.603 0.247 1.00 84.19 194 TRP A O 1
ATOM 1551 N N . GLU A 1 195 ? -5.350 10.746 -0.096 1.00 89.44 195 GLU A N 1
ATOM 1552 C CA . GLU A 1 195 ? -6.217 9.675 0.363 1.00 89.44 195 GLU A CA 1
ATOM 1553 C C . GLU A 1 195 ? -7.474 9.575 -0.488 1.00 89.44 195 GLU A C 1
ATOM 1555 O O . GLU A 1 195 ? -8.104 10.580 -0.812 1.00 89.44 195 GLU A O 1
ATOM 1560 N N . ASP A 1 196 ? -7.842 8.337 -0.787 1.00 88.56 196 ASP A N 1
ATOM 1561 C CA . ASP A 1 196 ? -9.145 7.999 -1.331 1.00 88.56 196 ASP A CA 1
ATOM 1562 C C . ASP A 1 196 ? -10.004 7.435 -0.210 1.00 88.56 196 ASP A C 1
ATOM 1564 O O . ASP A 1 196 ? -9.526 6.683 0.648 1.00 88.56 196 ASP A O 1
ATOM 1568 N N . ARG A 1 197 ? -11.282 7.810 -0.213 1.00 91.25 197 ARG A N 1
ATOM 1569 C CA . ARG A 1 197 ? -12.257 7.364 0.777 1.00 91.25 197 ARG A CA 1
ATOM 1570 C C . ARG A 1 197 ? -13.510 6.868 0.085 1.00 91.25 197 ARG A C 1
ATOM 1572 O O . ARG A 1 197 ? -14.027 7.514 -0.820 1.00 91.25 197 ARG A O 1
ATOM 1579 N N . PHE A 1 198 ? -14.030 5.758 0.575 1.00 91.81 198 PHE A N 1
ATOM 1580 C CA . PHE A 1 198 ? -15.339 5.246 0.202 1.00 91.81 198 PHE A CA 1
ATOM 1581 C C . PHE A 1 198 ? -15.951 4.511 1.392 1.00 91.81 198 PHE A C 1
ATOM 1583 O O . PHE A 1 198 ? -15.294 4.272 2.404 1.00 91.81 198 PHE A O 1
ATOM 1590 N N . THR A 1 199 ? -17.244 4.225 1.318 1.00 95.38 199 THR A N 1
ATOM 1591 C CA . THR A 1 199 ? -17.983 3.578 2.406 1.00 95.38 199 THR A CA 1
ATOM 1592 C C . THR A 1 199 ? -18.655 2.328 1.877 1.00 95.38 199 THR A C 1
ATOM 1594 O O . THR A 1 199 ? -19.153 2.332 0.756 1.00 95.38 199 THR A O 1
ATOM 1597 N N . MET A 1 200 ? -18.667 1.275 2.689 1.00 96.31 200 MET A N 1
ATOM 1598 C CA . MET A 1 200 ? -19.505 0.103 2.465 1.00 96.31 200 MET A CA 1
ATOM 1599 C C . MET A 1 200 ? -20.440 -0.093 3.651 1.00 96.31 200 MET A C 1
ATOM 1601 O O . MET A 1 200 ? -20.046 0.028 4.810 1.00 96.31 200 MET A O 1
ATOM 1605 N N . THR A 1 201 ? -21.682 -0.428 3.364 1.00 97.44 201 THR A N 1
ATOM 1606 C CA . THR A 1 201 ? -22.684 -0.838 4.341 1.00 97.44 201 THR A CA 1
ATOM 1607 C C . THR A 1 201 ? -22.551 -2.330 4.644 1.00 97.44 201 THR A C 1
ATOM 1609 O O . THR A 1 201 ? -22.001 -3.106 3.861 1.00 97.44 201 THR A O 1
ATOM 1612 N N . ARG A 1 202 ? -23.078 -2.773 5.788 1.00 95.50 202 ARG A N 1
ATOM 1613 C CA . ARG A 1 202 ? -23.087 -4.200 6.151 1.00 95.50 202 ARG A CA 1
ATOM 1614 C C . ARG A 1 202 ? -23.719 -5.108 5.072 1.00 95.50 202 ARG A C 1
ATOM 1616 O O . ARG A 1 202 ? -23.127 -6.156 4.814 1.00 95.50 202 ARG A O 1
ATOM 1623 N N . PRO A 1 203 ? -24.843 -4.748 4.414 1.00 95.81 203 PRO A N 1
ATOM 1624 C CA . PRO A 1 203 ? -25.366 -5.522 3.285 1.00 95.81 203 PRO A CA 1
ATOM 1625 C C . PRO A 1 203 ? -24.392 -5.631 2.102 1.00 95.81 203 PRO A C 1
ATOM 1627 O O . PRO A 1 203 ? -24.184 -6.726 1.591 1.00 95.81 203 PRO A O 1
ATOM 1630 N N . GLU A 1 204 ? -23.730 -4.539 1.708 1.00 95.06 204 GLU A N 1
ATOM 1631 C CA . GLU A 1 204 ? -22.739 -4.560 0.615 1.00 95.06 204 GLU A CA 1
ATOM 1632 C C . GLU A 1 204 ? -21.533 -5.439 0.958 1.00 95.06 204 GLU A C 1
ATOM 1634 O O . GLU A 1 204 ? -21.049 -6.209 0.128 1.00 95.06 204 GLU A O 1
ATOM 1639 N N . VAL A 1 205 ? -21.072 -5.373 2.209 1.00 94.69 205 VAL A N 1
ATOM 1640 C CA . VAL A 1 205 ? -19.981 -6.214 2.708 1.00 94.69 205 VAL A CA 1
ATOM 1641 C C . VAL A 1 205 ? -20.359 -7.699 2.714 1.00 94.69 205 VAL A C 1
ATOM 1643 O O . VAL A 1 205 ? -19.500 -8.545 2.463 1.00 94.69 205 VAL A O 1
ATOM 1646 N N . ALA A 1 206 ? -21.629 -8.045 2.943 1.00 92.38 206 ALA A N 1
ATOM 1647 C CA . ALA A 1 206 ? -22.076 -9.438 2.932 1.00 92.38 206 ALA A CA 1
ATOM 1648 C C . ALA A 1 206 ? -21.860 -10.113 1.563 1.00 92.38 206 ALA A C 1
ATOM 1650 O O . ALA A 1 206 ? -21.482 -11.283 1.516 1.00 92.38 206 ALA A O 1
ATOM 1651 N N . HIS A 1 207 ? -21.987 -9.370 0.457 1.00 93.31 207 HIS A N 1
ATOM 1652 C CA . HIS A 1 207 ? -21.728 -9.887 -0.894 1.00 93.31 207 HIS A CA 1
ATOM 1653 C C . HIS A 1 207 ? -20.251 -10.223 -1.155 1.00 93.31 207 HIS A C 1
ATOM 1655 O O . HIS A 1 207 ? -19.936 -11.036 -2.028 1.00 93.31 207 HIS A O 1
ATOM 1661 N N . VAL A 1 208 ? -19.323 -9.649 -0.380 1.00 94.56 208 VAL A N 1
ATOM 1662 C CA . VAL A 1 208 ? -17.887 -9.949 -0.500 1.00 94.56 208 VAL A CA 1
ATOM 1663 C C . VAL A 1 208 ? -17.602 -11.404 -0.131 1.00 94.56 208 VAL A C 1
ATOM 1665 O O . VAL A 1 208 ? -16.736 -12.023 -0.751 1.00 94.56 208 VAL A O 1
ATOM 1668 N N . ARG A 1 209 ? -18.354 -11.975 0.822 1.00 93.81 209 ARG A N 1
ATOM 1669 C CA . ARG A 1 209 ? -18.191 -13.366 1.267 1.00 93.81 209 ARG A CA 1
ATOM 1670 C C . ARG A 1 209 ? -18.301 -14.348 0.107 1.00 93.81 209 ARG A C 1
ATOM 1672 O O . ARG A 1 209 ? -17.408 -15.164 -0.082 1.00 93.81 209 ARG A O 1
ATOM 1679 N N . GLU A 1 210 ? -19.355 -14.239 -0.696 1.00 92.25 210 GLU A N 1
ATOM 1680 C CA . GLU A 1 210 ? -19.603 -15.152 -1.817 1.00 92.25 210 GLU A CA 1
ATOM 1681 C C . GLU A 1 210 ? -18.521 -15.048 -2.898 1.00 92.25 210 GLU A C 1
ATOM 1683 O O . GLU A 1 210 ? -18.133 -16.040 -3.515 1.00 92.25 210 GLU A O 1
ATOM 1688 N N . SER A 1 211 ? -18.020 -13.837 -3.160 1.00 92.25 211 SER A N 1
ATOM 1689 C CA . SER A 1 211 ? -16.884 -13.636 -4.068 1.00 92.25 211 SER A CA 1
ATOM 1690 C C . SER A 1 211 ? -15.618 -14.305 -3.522 1.00 92.25 211 SER A C 1
ATOM 1692 O O . SER A 1 211 ? -14.904 -14.997 -4.249 1.00 92.25 211 SER A O 1
ATOM 1694 N N . LEU A 1 212 ? -15.383 -14.165 -2.215 1.00 94.19 212 LEU A N 1
ATOM 1695 C CA . LEU A 1 212 ? -14.223 -14.720 -1.533 1.00 94.19 212 LEU A CA 1
ATOM 1696 C C . LEU A 1 212 ? -14.243 -16.252 -1.497 1.00 94.19 212 LEU A C 1
ATOM 1698 O O . LEU A 1 212 ? -13.243 -16.883 -1.831 1.00 94.19 212 LEU A O 1
ATOM 1702 N N . GLU A 1 213 ? -15.379 -16.846 -1.134 1.00 94.50 213 GLU A N 1
ATOM 1703 C CA . GLU A 1 213 ? -15.583 -18.298 -1.125 1.00 94.50 213 GLU A CA 1
ATOM 1704 C C . GLU A 1 213 ? -15.391 -18.881 -2.528 1.00 94.50 213 GLU A C 1
ATOM 1706 O O . GLU A 1 213 ? -14.604 -19.811 -2.691 1.00 94.50 213 GLU A O 1
ATOM 1711 N N . ARG A 1 214 ? -15.971 -18.262 -3.568 1.00 94.50 214 ARG A N 1
ATOM 1712 C CA . ARG A 1 214 ? -15.753 -18.685 -4.964 1.00 94.50 214 ARG A CA 1
ATOM 1713 C C . ARG A 1 214 ? -14.286 -18.620 -5.385 1.00 94.50 214 ARG A C 1
ATOM 1715 O O . ARG A 1 214 ? -13.810 -19.526 -6.070 1.00 94.50 214 ARG A O 1
ATOM 1722 N N . ALA A 1 215 ? -13.566 -17.568 -4.997 1.00 93.69 215 ALA A N 1
ATOM 1723 C CA . ALA A 1 215 ? -12.146 -17.438 -5.309 1.00 93.69 215 ALA A CA 1
ATOM 1724 C C . ALA A 1 215 ? -11.314 -18.533 -4.622 1.00 93.69 215 ALA A C 1
ATOM 1726 O O . ALA A 1 215 ? -10.460 -19.141 -5.269 1.00 93.69 215 ALA A O 1
ATOM 1727 N N . MET A 1 216 ? -11.584 -18.821 -3.345 1.00 95.44 216 MET A N 1
ATOM 1728 C CA . MET A 1 216 ? -10.908 -19.892 -2.605 1.00 95.44 216 MET A CA 1
ATOM 1729 C C . MET A 1 216 ? -11.228 -21.275 -3.184 1.00 95.44 216 MET A C 1
ATOM 1731 O O . MET A 1 216 ? -10.311 -22.058 -3.422 1.00 95.44 216 MET A O 1
ATOM 1735 N N . ASP A 1 217 ? -12.496 -21.549 -3.494 1.00 95.12 217 ASP A N 1
ATOM 1736 C CA . ASP A 1 217 ? -12.934 -22.818 -4.081 1.00 95.12 217 ASP A CA 1
ATOM 1737 C C . ASP A 1 217 ? -12.307 -23.067 -5.453 1.00 95.12 217 ASP A C 1
ATOM 1739 O O . ASP A 1 217 ? -11.928 -24.195 -5.773 1.00 95.12 217 ASP A O 1
ATOM 1743 N N . ARG A 1 218 ? -12.157 -22.017 -6.270 1.00 95.38 218 ARG A N 1
ATOM 1744 C CA . ARG A 1 218 ? -11.445 -22.109 -7.550 1.00 95.38 218 ARG A CA 1
ATOM 1745 C C . ARG A 1 218 ? -9.996 -22.545 -7.341 1.00 95.38 218 ARG A C 1
ATOM 1747 O O . ARG A 1 218 ? -9.515 -23.387 -8.087 1.00 95.38 218 ARG A O 1
ATOM 1754 N N . ILE A 1 219 ? -9.321 -22.009 -6.323 1.00 95.25 219 ILE A N 1
ATOM 1755 C CA . ILE A 1 219 ? -7.940 -22.390 -6.003 1.00 95.25 219 ILE A CA 1
ATOM 1756 C C . ILE A 1 219 ? -7.867 -23.822 -5.473 1.00 95.25 219 ILE A C 1
ATOM 1758 O O . ILE A 1 219 ? -6.957 -24.557 -5.844 1.00 95.25 219 ILE A O 1
ATOM 1762 N N . ASP A 1 220 ? -8.798 -24.224 -4.606 1.00 94.06 220 ASP A N 1
ATOM 1763 C CA . ASP A 1 220 ? -8.840 -25.582 -4.049 1.00 94.06 220 ASP A CA 1
ATOM 1764 C C . ASP A 1 220 ? -9.062 -26.652 -5.126 1.00 94.06 220 ASP A C 1
ATOM 1766 O O . ASP A 1 220 ? -8.553 -27.766 -5.009 1.00 94.06 220 ASP A O 1
ATOM 1770 N N . ARG A 1 221 ? -9.807 -26.314 -6.184 1.00 95.38 221 ARG A N 1
ATOM 1771 C CA . ARG A 1 221 ? -10.056 -27.198 -7.332 1.00 95.38 221 ARG A CA 1
ATOM 1772 C C . ARG A 1 221 ? -8.943 -27.165 -8.376 1.00 95.38 221 ARG A C 1
ATOM 1774 O O . ARG A 1 221 ? -8.957 -28.006 -9.274 1.00 95.38 221 ARG A O 1
ATOM 1781 N N . GLU A 1 222 ? -8.013 -26.216 -8.290 1.00 95.62 222 GLU A N 1
ATOM 1782 C CA . GLU A 1 222 ? -6.949 -26.082 -9.275 1.00 95.62 222 GLU A CA 1
ATOM 1783 C C . GLU A 1 222 ? -5.940 -27.224 -9.133 1.00 95.62 222 GLU A C 1
ATOM 1785 O O . GLU A 1 222 ? -5.287 -27.397 -8.101 1.00 95.62 222 GLU A O 1
ATOM 1790 N N . VAL A 1 223 ? -5.797 -28.001 -10.204 1.00 94.38 223 VAL A N 1
ATOM 1791 C CA . VAL A 1 223 ? -4.848 -29.119 -10.270 1.00 94.38 223 VAL A CA 1
ATOM 1792 C C . VAL A 1 223 ? -3.559 -28.671 -10.952 1.00 94.38 223 VAL A C 1
ATOM 1794 O O . VAL A 1 223 ? -2.482 -29.186 -10.638 1.00 94.38 223 VAL A O 1
ATOM 1797 N N . ARG A 1 224 ? -3.643 -27.702 -11.875 1.00 95.06 224 ARG A N 1
ATOM 1798 C CA . ARG A 1 224 ? -2.504 -27.207 -12.649 1.00 95.06 224 ARG A CA 1
ATOM 1799 C C . ARG A 1 224 ? -2.357 -25.704 -12.474 1.00 95.06 224 ARG A C 1
ATOM 1801 O O . ARG A 1 224 ? -3.115 -24.899 -12.992 1.00 95.06 224 ARG A O 1
ATOM 1808 N N . PHE A 1 225 ? -1.303 -25.322 -11.767 1.00 95.94 225 PHE A N 1
ATOM 1809 C CA . PHE A 1 225 ? -0.944 -23.923 -11.559 1.00 95.94 225 PHE A CA 1
ATOM 1810 C C . PHE A 1 225 ? -0.109 -23.417 -12.735 1.00 95.94 225 PHE A C 1
ATOM 1812 O O . PHE A 1 225 ? 1.081 -23.125 -12.586 1.00 95.94 225 PHE A O 1
ATOM 1819 N N . ASP A 1 226 ? -0.727 -23.375 -13.911 1.00 95.75 226 ASP A N 1
ATOM 1820 C CA . ASP A 1 226 ? -0.063 -22.941 -15.133 1.00 95.75 226 ASP A CA 1
ATOM 1821 C C . ASP A 1 226 ? 0.296 -21.450 -15.051 1.00 95.75 226 ASP A C 1
ATOM 1823 O O . ASP A 1 226 ? -0.376 -20.640 -14.404 1.00 95.75 226 ASP A O 1
ATOM 1827 N N . ALA A 1 227 ? 1.424 -21.083 -15.657 1.00 95.62 227 ALA A N 1
ATOM 1828 C CA . ALA A 1 227 ? 1.835 -19.690 -15.708 1.00 95.62 227 ALA A CA 1
ATOM 1829 C C . ALA A 1 227 ? 0.999 -18.943 -16.747 1.00 95.62 227 ALA A C 1
ATOM 1831 O O . ALA A 1 227 ? 0.784 -19.434 -17.854 1.00 95.62 227 ALA A O 1
ATOM 1832 N N . THR A 1 228 ? 0.619 -17.713 -16.423 1.00 94.19 228 THR A N 1
ATOM 1833 C CA . THR A 1 228 ? -0.092 -16.805 -17.329 1.00 94.19 228 THR A CA 1
ATOM 1834 C C . THR A 1 228 ? 0.756 -15.553 -17.575 1.00 94.19 228 THR A C 1
ATOM 1836 O O . THR A 1 228 ? 0.499 -14.511 -16.966 1.00 94.19 228 THR A O 1
ATOM 1839 N N . PRO A 1 229 ? 1.821 -15.624 -18.408 1.00 90.38 229 PRO A N 1
ATOM 1840 C CA . PRO A 1 229 ? 2.666 -14.467 -18.680 1.00 90.38 229 PRO A CA 1
ATOM 1841 C C . PRO A 1 229 ? 1.849 -13.258 -19.152 1.00 90.38 229 PRO A C 1
ATOM 1843 O O . PRO A 1 229 ? 1.153 -13.311 -20.162 1.00 90.38 229 PRO A O 1
ATOM 1846 N N . GLY A 1 230 ? 1.942 -12.156 -18.413 1.00 86.69 230 GLY A N 1
ATOM 1847 C CA . GLY A 1 230 ? 1.080 -10.985 -18.566 1.00 86.69 230 GLY A CA 1
ATOM 1848 C C . GLY A 1 230 ? 1.653 -9.766 -17.839 1.00 86.69 230 GLY A C 1
ATOM 1849 O O . GLY A 1 230 ? 2.797 -9.824 -17.378 1.00 86.69 230 GLY A O 1
ATOM 1850 N N . PRO A 1 231 ? 0.914 -8.645 -17.743 1.00 81.38 231 PRO A N 1
ATOM 1851 C CA . PRO A 1 231 ? 1.374 -7.436 -17.044 1.00 81.38 231 PRO A CA 1
ATOM 1852 C C . PRO A 1 231 ? 1.874 -7.709 -15.614 1.00 81.38 231 PRO A C 1
ATOM 1854 O O . PRO A 1 231 ? 2.882 -7.156 -15.187 1.00 81.38 231 PRO A O 1
ATOM 1857 N N . ALA A 1 232 ? 1.261 -8.671 -14.915 1.00 83.12 232 ALA A N 1
ATOM 1858 C CA . ALA A 1 232 ? 1.683 -9.109 -13.583 1.00 83.12 232 ALA A CA 1
ATOM 1859 C C . ALA A 1 232 ? 3.128 -9.643 -13.511 1.00 83.12 232 ALA A C 1
ATOM 1861 O O . ALA A 1 232 ? 3.721 -9.683 -12.431 1.00 83.12 232 ALA A O 1
ATOM 1862 N N . CYS A 1 233 ? 3.730 -10.036 -14.640 1.00 85.44 233 CYS A N 1
ATOM 1863 C CA . CYS A 1 233 ? 5.130 -10.444 -14.673 1.00 85.44 233 CYS A CA 1
ATOM 1864 C C . CYS A 1 233 ? 6.076 -9.311 -14.273 1.00 85.44 233 CYS A C 1
ATOM 1866 O O . CYS A 1 233 ? 7.116 -9.612 -13.701 1.00 85.44 233 CYS A O 1
ATOM 1868 N N . GLU A 1 234 ? 5.737 -8.042 -14.524 1.00 79.69 234 GLU A N 1
ATOM 1869 C CA . GLU A 1 234 ? 6.606 -6.893 -14.228 1.00 79.69 234 GLU A CA 1
ATOM 1870 C C . GLU A 1 234 ? 6.930 -6.770 -12.735 1.00 79.69 234 GLU A C 1
ATOM 1872 O O . GLU A 1 234 ? 8.073 -6.485 -12.380 1.00 79.69 234 GLU A O 1
ATOM 1877 N N . GLY A 1 235 ? 5.950 -7.069 -11.877 1.00 77.94 235 GLY A N 1
ATOM 1878 C CA . GLY A 1 235 ? 6.087 -7.092 -10.419 1.00 77.94 235 GLY A CA 1
ATOM 1879 C C . GLY A 1 235 ? 6.320 -8.484 -9.817 1.00 77.94 235 GLY A C 1
ATOM 1880 O O . GLY A 1 235 ? 6.307 -8.631 -8.595 1.00 77.94 235 GLY A O 1
ATOM 1881 N N . CYS A 1 236 ? 6.496 -9.529 -10.632 1.00 86.62 236 CYS A N 1
ATOM 1882 C CA . CYS A 1 236 ? 6.647 -10.893 -10.126 1.00 86.62 236 CYS A CA 1
ATOM 1883 C C . CYS A 1 236 ? 8.053 -11.128 -9.548 1.00 86.62 236 CYS A C 1
ATOM 1885 O O . CYS A 1 236 ? 9.054 -11.030 -10.254 1.00 86.62 236 CYS A O 1
ATOM 1887 N N . LEU A 1 237 ? 8.128 -11.541 -8.278 1.00 88.81 237 LEU A N 1
ATOM 1888 C CA . LEU A 1 237 ? 9.398 -11.813 -7.583 1.00 88.81 237 LEU A CA 1
ATOM 1889 C C . LEU A 1 237 ? 10.207 -12.966 -8.205 1.00 88.81 237 LEU A C 1
ATOM 1891 O O . LEU A 1 237 ? 11.425 -13.021 -8.072 1.00 88.81 237 LEU A O 1
ATOM 1895 N N . TRP A 1 238 ? 9.538 -13.878 -8.913 1.00 90.81 238 TRP A N 1
ATOM 1896 C CA . TRP A 1 238 ? 10.169 -15.003 -9.613 1.00 90.81 238 TRP A CA 1
ATOM 1897 C C . TRP A 1 238 ? 10.323 -14.750 -11.114 1.00 90.81 238 TRP A C 1
ATOM 1899 O O . TRP A 1 238 ? 10.609 -15.678 -11.864 1.00 90.81 238 TRP A O 1
ATOM 1909 N N . ARG A 1 239 ? 10.136 -13.508 -11.586 1.00 87.62 239 ARG A N 1
ATOM 1910 C CA . ARG A 1 239 ? 10.216 -13.161 -13.015 1.00 87.62 239 ARG A CA 1
ATOM 1911 C C . ARG A 1 239 ? 11.510 -13.663 -13.656 1.00 87.62 239 ARG A C 1
ATOM 1913 O O . ARG A 1 239 ? 11.468 -14.279 -14.713 1.00 87.62 239 ARG A O 1
ATOM 1920 N N . ILE A 1 240 ? 12.651 -13.425 -13.006 1.00 83.50 240 ILE A N 1
ATOM 1921 C CA . ILE A 1 240 ? 13.972 -13.785 -13.542 1.00 83.50 240 ILE A CA 1
ATOM 1922 C C . ILE A 1 240 ? 14.137 -15.306 -13.632 1.00 83.50 240 ILE A C 1
ATOM 1924 O O . ILE A 1 240 ? 14.732 -15.793 -14.592 1.00 83.50 240 ILE A O 1
ATOM 1928 N N . SER A 1 241 ? 13.610 -16.067 -12.669 1.00 87.31 241 SER A N 1
ATOM 1929 C CA . SER A 1 241 ? 13.753 -17.526 -12.595 1.00 87.31 241 SER A CA 1
ATOM 1930 C C . SER A 1 241 ? 12.625 -18.312 -13.273 1.00 87.31 241 SER A C 1
ATOM 1932 O O . SER A 1 241 ? 12.787 -19.511 -13.480 1.00 87.31 241 SER A O 1
ATOM 1934 N N . CYS A 1 242 ? 11.514 -17.674 -13.655 1.00 89.88 242 CYS A N 1
ATOM 1935 C CA . CYS A 1 242 ? 10.352 -18.327 -14.262 1.00 89.88 242 CYS A CA 1
ATOM 1936 C C . CYS A 1 242 ? 10.628 -18.760 -15.720 1.00 89.88 242 CYS A C 1
ATOM 1938 O O . CYS A 1 242 ? 10.820 -17.899 -16.587 1.00 89.88 242 CYS A O 1
ATOM 1940 N N . PRO A 1 243 ? 10.609 -20.075 -16.028 1.00 90.88 243 PRO A N 1
ATOM 1941 C CA . PRO A 1 243 ? 10.827 -20.577 -17.387 1.00 90.88 243 PRO A CA 1
ATOM 1942 C C . PRO A 1 243 ? 9.788 -20.072 -18.390 1.00 90.88 243 PRO A C 1
ATOM 1944 O O . PRO A 1 243 ? 10.130 -19.711 -19.512 1.00 90.88 243 PRO A O 1
ATOM 1947 N N . GLU A 1 244 ? 8.524 -19.998 -17.979 1.00 92.94 244 GLU A N 1
ATOM 1948 C CA . GLU A 1 244 ? 7.409 -19.597 -18.833 1.00 92.94 244 GLU A CA 1
ATOM 1949 C C . GLU A 1 244 ? 7.477 -18.106 -19.187 1.00 92.94 244 GLU A C 1
ATOM 1951 O O . GLU A 1 244 ? 7.180 -17.726 -20.317 1.00 92.94 244 GLU A O 1
ATOM 1956 N N . TYR A 1 245 ? 7.956 -17.257 -18.269 1.00 88.56 245 TYR A N 1
ATOM 1957 C CA . TYR A 1 245 ? 8.256 -15.857 -18.579 1.00 88.56 245 TYR A CA 1
ATOM 1958 C C . TYR A 1 245 ? 9.369 -15.745 -19.629 1.00 88.56 245 TYR A C 1
ATOM 1960 O O . TYR A 1 245 ? 9.208 -15.017 -20.609 1.00 88.56 245 TYR A O 1
ATOM 1968 N N . ARG A 1 246 ? 10.463 -16.506 -19.477 1.00 85.88 246 ARG A N 1
ATOM 1969 C CA . ARG A 1 246 ? 11.563 -16.540 -20.459 1.00 85.88 246 ARG A CA 1
ATOM 1970 C C . ARG A 1 246 ? 11.092 -17.011 -21.835 1.00 85.88 246 ARG A C 1
ATOM 1972 O O . ARG A 1 246 ? 11.458 -16.410 -22.838 1.00 85.88 246 ARG A O 1
ATOM 1979 N N . ALA A 1 247 ? 10.242 -18.034 -21.874 1.00 87.44 247 ALA A N 1
ATOM 1980 C CA . ALA A 1 247 ? 9.682 -18.570 -23.111 1.00 87.44 247 ALA A CA 1
ATOM 1981 C C . ALA A 1 247 ? 8.638 -17.645 -23.763 1.00 87.44 247 ALA A C 1
ATOM 1983 O O . ALA A 1 247 ? 8.425 -17.724 -24.968 1.00 87.44 247 ALA A O 1
ATOM 1984 N N . SER A 1 248 ? 7.998 -16.753 -22.997 1.00 83.75 248 SER A N 1
ATOM 1985 C CA . SER A 1 248 ? 6.919 -15.886 -23.498 1.00 83.75 248 SER A CA 1
ATOM 1986 C C . SER A 1 248 ? 7.364 -14.776 -24.458 1.00 83.75 248 SER A C 1
ATOM 1988 O O . SER A 1 248 ? 6.522 -14.025 -24.942 1.00 83.75 248 SER A O 1
ATOM 1990 N N . GLY A 1 249 ? 8.671 -14.588 -24.674 1.00 73.06 249 GLY A N 1
ATOM 1991 C CA . GLY A 1 249 ? 9.207 -13.467 -25.458 1.00 73.06 249 GLY A CA 1
ATOM 1992 C C . GLY A 1 249 ? 9.063 -12.092 -24.785 1.00 73.06 249 GLY A C 1
ATOM 1993 O O . GLY A 1 249 ? 9.657 -11.126 -25.248 1.00 73.06 249 GLY A O 1
ATOM 1994 N N . ARG A 1 250 ? 8.334 -11.995 -23.657 1.00 69.81 250 ARG A N 1
ATOM 1995 C CA . ARG A 1 250 ? 8.286 -10.806 -22.783 1.00 69.81 250 ARG A CA 1
ATOM 1996 C C . ARG A 1 250 ? 9.555 -10.625 -21.965 1.00 69.81 250 ARG A C 1
ATOM 1998 O O . ARG A 1 250 ? 9.771 -9.553 -21.403 1.00 69.81 250 ARG A O 1
ATOM 2005 N N . ALA A 1 251 ? 10.374 -11.669 -21.861 1.00 62.91 251 ALA A N 1
ATOM 2006 C CA . ALA A 1 251 ? 11.705 -11.539 -21.314 1.00 62.91 251 ALA A CA 1
ATOM 2007 C C . ALA A 1 251 ? 12.497 -10.593 -22.213 1.00 62.91 251 ALA A C 1
ATOM 2009 O O . ALA A 1 251 ? 13.031 -10.997 -23.240 1.00 62.91 251 ALA A O 1
ATOM 2010 N N . GLN A 1 252 ? 12.568 -9.326 -21.808 1.00 57.16 252 GLN A N 1
ATOM 2011 C CA . GLN A 1 252 ? 13.604 -8.441 -22.296 1.00 57.16 252 GLN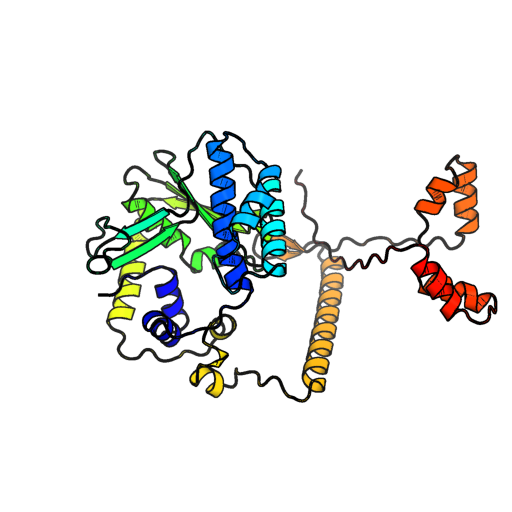 A CA 1
ATOM 2012 C C . GLN A 1 252 ? 14.935 -9.096 -21.920 1.00 57.16 252 GLN A C 1
ATOM 2014 O O . GLN A 1 252 ? 15.378 -9.034 -20.773 1.00 57.16 252 GLN A O 1
ATOM 2019 N N . THR A 1 253 ? 15.571 -9.766 -22.878 1.00 48.50 253 THR A N 1
ATOM 2020 C CA . THR A 1 253 ? 17.027 -9.782 -22.921 1.00 48.50 253 THR A CA 1
ATOM 2021 C C . THR A 1 253 ? 17.429 -8.322 -22.879 1.00 48.50 253 THR A C 1
ATOM 2023 O O . THR A 1 253 ? 17.138 -7.605 -23.832 1.00 48.50 253 THR A O 1
ATOM 2026 N N . ILE A 1 254 ? 18.025 -7.868 -21.774 1.00 48.66 254 ILE A N 1
ATOM 2027 C CA . ILE A 1 254 ? 18.824 -6.643 -21.790 1.00 48.66 254 ILE A CA 1
ATOM 2028 C C . ILE A 1 254 ? 19.876 -6.924 -22.865 1.00 48.66 254 ILE A C 1
ATOM 2030 O O . ILE A 1 254 ? 20.716 -7.799 -22.639 1.00 48.66 254 ILE A O 1
ATOM 2034 N N . PRO A 1 255 ? 19.790 -6.330 -24.068 1.00 43.81 255 PRO A N 1
ATOM 2035 C CA . PRO A 1 255 ? 20.748 -6.649 -25.105 1.00 43.81 255 PRO A CA 1
ATOM 2036 C C . PRO A 1 255 ? 22.103 -6.147 -24.615 1.00 43.81 255 PRO A C 1
ATOM 2038 O O . PRO A 1 255 ? 22.199 -5.015 -24.139 1.00 43.81 255 PRO A O 1
ATOM 2041 N N . GLU A 1 256 ? 23.159 -6.947 -24.763 1.00 48.09 256 GLU A N 1
ATOM 2042 C CA . GLU A 1 256 ? 24.538 -6.488 -24.515 1.00 48.09 256 GLU A CA 1
ATOM 2043 C C . GLU A 1 256 ? 24.871 -5.228 -25.337 1.00 48.09 256 GLU A C 1
ATOM 2045 O O . GLU A 1 256 ? 25.747 -4.445 -24.976 1.00 48.09 256 GLU A O 1
ATOM 2050 N N . ASN A 1 257 ? 24.118 -4.981 -26.414 1.00 51.84 257 ASN A N 1
ATOM 2051 C CA . ASN A 1 257 ? 24.211 -3.777 -27.217 1.00 51.84 257 ASN A CA 1
ATOM 2052 C C . ASN A 1 257 ? 23.284 -2.658 -26.693 1.00 51.84 257 ASN A C 1
ATOM 2054 O O . ASN A 1 257 ? 22.163 -2.458 -27.168 1.00 51.84 257 ASN A O 1
ATOM 2058 N N . SER A 1 258 ? 23.800 -1.898 -25.726 1.00 54.19 258 SER A N 1
ATOM 2059 C CA . SER A 1 258 ? 23.195 -0.710 -25.096 1.00 54.19 258 SER A CA 1
ATOM 2060 C C . SER A 1 258 ? 22.725 0.384 -26.071 1.00 54.19 258 SER A C 1
ATOM 2062 O O . SER A 1 258 ? 21.918 1.237 -25.697 1.00 54.19 258 SER A O 1
ATOM 2064 N N . SER A 1 259 ? 23.173 0.351 -27.329 1.00 52.91 259 SER A N 1
ATOM 2065 C CA . SER A 1 259 ? 22.798 1.321 -28.365 1.00 52.91 259 SER A CA 1
ATOM 2066 C C . SER A 1 259 ? 21.324 1.241 -28.783 1.00 52.91 259 SER A C 1
ATOM 2068 O O . SER A 1 259 ? 20.708 2.279 -29.018 1.00 52.91 259 SER A O 1
ATOM 2070 N N . ALA A 1 260 ? 20.724 0.046 -28.815 1.00 48.91 260 ALA A N 1
ATOM 2071 C CA . ALA A 1 260 ? 19.324 -0.129 -29.212 1.00 48.91 260 ALA A CA 1
ATOM 2072 C C . ALA A 1 260 ? 18.346 0.353 -28.125 1.00 48.91 260 ALA A C 1
ATOM 2074 O O . ALA A 1 260 ? 17.387 1.057 -28.430 1.00 48.91 260 ALA A O 1
ATOM 2075 N N . LEU A 1 261 ? 18.636 0.056 -26.851 1.00 51.81 261 LEU A N 1
ATOM 2076 C CA . LEU A 1 261 ? 17.870 0.572 -25.707 1.00 51.81 261 LEU A CA 1
ATOM 2077 C C . LEU A 1 261 ? 18.014 2.091 -25.563 1.00 51.81 261 LEU A C 1
ATOM 2079 O O . LEU A 1 261 ? 17.046 2.778 -25.245 1.00 51.81 261 LEU A O 1
ATOM 2083 N N . ALA A 1 262 ? 19.205 2.636 -25.831 1.00 53.12 262 ALA A N 1
ATOM 2084 C CA . ALA A 1 262 ? 19.395 4.080 -25.884 1.00 53.12 262 ALA A CA 1
ATOM 2085 C C . ALA A 1 262 ? 18.561 4.704 -27.015 1.00 53.12 262 ALA A C 1
ATOM 2087 O O . ALA A 1 262 ? 17.871 5.693 -26.781 1.00 53.12 262 ALA A O 1
ATOM 2088 N N . ALA A 1 263 ? 18.569 4.113 -28.214 1.00 53.00 263 ALA A N 1
ATOM 2089 C CA . ALA A 1 263 ? 17.764 4.584 -29.339 1.00 53.00 263 ALA A CA 1
ATOM 2090 C C . ALA A 1 263 ? 16.256 4.543 -29.033 1.00 53.00 263 ALA A C 1
ATOM 2092 O O . ALA A 1 263 ? 15.557 5.518 -29.299 1.00 53.00 263 ALA A O 1
ATOM 2093 N N . GLU A 1 264 ? 15.764 3.469 -28.410 1.00 56.97 264 GLU A N 1
ATOM 2094 C CA . GLU A 1 264 ? 14.371 3.357 -27.966 1.00 56.97 264 GLU A CA 1
ATOM 2095 C C . GLU A 1 264 ? 14.025 4.401 -26.895 1.00 56.97 264 GLU A C 1
ATOM 2097 O O . GLU A 1 264 ? 13.001 5.075 -27.001 1.00 56.97 264 GLU A O 1
ATOM 2102 N N . HIS A 1 265 ? 14.902 4.614 -25.908 1.00 65.38 265 HIS A N 1
ATOM 2103 C CA . HIS A 1 265 ? 14.737 5.672 -24.911 1.00 65.38 265 HIS A CA 1
ATOM 2104 C C . HIS A 1 265 ? 14.628 7.057 -25.563 1.00 65.38 265 HIS A C 1
ATOM 2106 O O . HIS A 1 265 ? 13.728 7.830 -25.229 1.00 65.38 265 HIS A O 1
ATOM 2112 N N . TYR A 1 266 ? 15.508 7.369 -26.518 1.00 61.78 266 TYR A N 1
ATOM 2113 C CA . TYR A 1 266 ? 15.453 8.632 -27.253 1.00 61.78 266 TYR A CA 1
ATOM 2114 C C . TYR A 1 266 ? 14.174 8.758 -28.089 1.00 61.78 266 TYR A C 1
ATOM 2116 O O . TYR A 1 266 ? 13.581 9.835 -28.113 1.00 61.78 266 TYR A O 1
ATOM 2124 N N . LEU A 1 267 ? 13.706 7.672 -28.709 1.00 63.38 267 LEU A N 1
ATOM 2125 C CA . LEU A 1 267 ? 12.469 7.658 -29.491 1.00 63.38 267 LEU A CA 1
ATOM 2126 C C . LEU A 1 267 ? 11.229 7.873 -28.609 1.00 63.38 267 LEU A C 1
ATOM 2128 O O . LEU A 1 267 ? 10.353 8.662 -28.954 1.00 63.38 267 LEU A O 1
ATOM 2132 N N . LEU A 1 268 ? 11.164 7.218 -27.446 1.00 65.12 268 LEU A N 1
ATOM 2133 C CA . LEU A 1 268 ? 10.087 7.409 -26.471 1.00 65.12 268 LEU A CA 1
ATOM 2134 C C . LEU A 1 268 ? 10.090 8.829 -25.906 1.00 65.12 268 LEU A C 1
ATOM 2136 O O . LEU A 1 268 ? 9.026 9.419 -25.737 1.00 65.12 268 LEU A O 1
ATOM 2140 N N . LYS A 1 269 ? 11.272 9.402 -25.663 1.00 70.00 269 LYS A N 1
ATOM 2141 C CA . LYS A 1 269 ? 11.411 10.791 -25.217 1.00 70.00 269 LYS A CA 1
ATOM 2142 C C . LYS A 1 269 ? 10.959 11.784 -26.292 1.00 70.00 269 LYS A C 1
ATOM 2144 O O . LYS A 1 269 ? 10.269 12.743 -25.962 1.00 70.00 269 LYS A O 1
ATOM 2149 N N . ALA A 1 270 ? 11.302 11.539 -27.558 1.00 68.38 270 ALA A N 1
ATOM 2150 C CA . ALA A 1 270 ? 10.832 12.344 -28.685 1.00 68.38 270 ALA A CA 1
ATOM 2151 C C . ALA A 1 270 ? 9.306 12.265 -28.819 1.00 68.38 270 ALA A C 1
ATOM 2153 O O . ALA A 1 270 ? 8.635 13.290 -28.828 1.00 68.38 270 ALA A O 1
ATOM 2154 N N . ARG A 1 271 ? 8.740 11.054 -28.774 1.00 69.56 271 ARG A N 1
ATOM 2155 C CA . ARG A 1 271 ? 7.287 10.856 -28.816 1.00 69.56 271 ARG A CA 1
ATOM 2156 C C . ARG A 1 271 ? 6.572 11.511 -27.633 1.00 69.56 271 ARG A C 1
ATOM 2158 O O . ARG A 1 271 ? 5.485 12.048 -27.806 1.00 69.56 271 ARG A O 1
ATOM 2165 N N . ALA A 1 272 ? 7.155 11.461 -26.436 1.00 70.56 272 ALA A N 1
ATOM 2166 C CA . ALA A 1 272 ? 6.607 12.144 -25.268 1.00 70.56 272 ALA A CA 1
ATOM 2167 C C . ALA A 1 272 ? 6.580 13.667 -25.469 1.00 70.56 272 ALA A C 1
ATOM 2169 O O . ALA A 1 272 ? 5.576 14.289 -25.141 1.00 70.56 272 ALA A O 1
ATOM 2170 N N . ALA A 1 273 ? 7.632 14.245 -26.059 1.00 72.38 273 ALA A N 1
ATOM 2171 C CA . ALA A 1 273 ? 7.667 15.661 -26.414 1.00 72.38 273 ALA A CA 1
ATOM 2172 C C . ALA A 1 273 ? 6.618 16.017 -27.484 1.00 72.38 273 ALA A C 1
ATOM 2174 O O . ALA A 1 273 ? 5.908 17.005 -27.323 1.00 72.38 273 ALA A O 1
ATOM 2175 N N . ASP A 1 274 ? 6.446 15.187 -28.519 1.00 74.44 274 ASP A N 1
ATOM 2176 C CA . ASP A 1 274 ? 5.417 15.397 -29.551 1.00 74.44 274 ASP A CA 1
ATOM 2177 C C . ASP A 1 274 ? 4.000 15.361 -28.958 1.00 74.44 274 ASP A C 1
ATOM 2179 O O . ASP A 1 274 ? 3.149 16.189 -29.288 1.00 74.44 274 ASP A O 1
ATOM 2183 N N . VAL A 1 275 ? 3.742 14.412 -28.048 1.00 75.38 275 VAL A N 1
ATOM 2184 C CA . VAL A 1 275 ? 2.470 14.321 -27.317 1.00 75.38 275 VAL A CA 1
ATOM 2185 C C . VAL A 1 275 ? 2.277 15.534 -26.411 1.00 75.38 275 VAL A C 1
ATOM 2187 O O . VAL A 1 275 ? 1.169 16.058 -26.339 1.00 75.38 275 VAL A O 1
ATOM 2190 N N . GLU A 1 276 ? 3.328 16.001 -25.738 1.00 78.94 276 GLU A N 1
ATOM 2191 C CA . GLU A 1 276 ? 3.274 17.199 -24.899 1.00 78.94 276 GLU A CA 1
ATOM 2192 C C . GLU A 1 276 ? 2.926 18.447 -25.723 1.00 78.94 276 GLU A C 1
ATOM 2194 O O . GLU A 1 276 ? 2.047 19.211 -25.326 1.00 78.94 276 GLU A O 1
ATOM 2199 N N . GLU A 1 277 ? 3.545 18.638 -26.888 1.00 78.56 277 GLU A N 1
ATOM 2200 C CA . GLU A 1 277 ? 3.239 19.757 -27.786 1.00 78.56 277 GLU A CA 1
ATOM 2201 C C . GLU A 1 277 ? 1.823 19.668 -28.367 1.00 78.56 277 GLU A C 1
ATOM 2203 O O . GLU A 1 277 ? 1.087 20.657 -28.365 1.00 78.56 277 GLU A O 1
ATOM 2208 N N . ALA A 1 278 ? 1.381 18.477 -28.781 1.00 77.62 278 ALA A N 1
ATOM 2209 C CA . ALA A 1 278 ? 0.004 18.266 -29.225 1.00 77.62 278 ALA A CA 1
ATOM 2210 C C . ALA A 1 278 ? -1.011 18.558 -28.106 1.00 77.62 278 ALA A C 1
ATOM 2212 O O . ALA A 1 278 ? -2.046 19.184 -28.351 1.00 77.62 278 ALA A O 1
ATOM 2213 N N . LEU A 1 279 ? -0.705 18.156 -26.866 1.00 78.31 279 LEU A N 1
ATOM 2214 C CA . LEU A 1 279 ? -1.516 18.472 -25.692 1.00 78.31 279 LEU A CA 1
ATOM 2215 C C . LEU A 1 279 ? -1.540 19.978 -25.417 1.00 78.31 279 LEU A C 1
ATOM 2217 O O . LEU A 1 279 ? -2.622 20.514 -25.203 1.00 78.31 279 LEU A O 1
ATOM 2221 N N . LYS A 1 280 ? -0.404 20.686 -25.476 1.00 78.94 280 LYS A N 1
ATOM 2222 C CA . LYS A 1 280 ? -0.358 22.155 -25.330 1.00 78.94 280 LYS A CA 1
ATOM 2223 C C . LYS A 1 280 ? -1.216 22.854 -26.381 1.00 78.94 280 LYS A C 1
ATOM 2225 O O . LYS A 1 280 ? -2.020 23.712 -26.026 1.00 78.94 280 LYS A O 1
ATOM 2230 N N . ALA A 1 281 ? -1.092 22.464 -27.650 1.00 79.94 281 ALA A N 1
ATOM 2231 C CA . ALA A 1 281 ? -1.883 23.028 -28.742 1.00 79.94 281 ALA A CA 1
ATOM 2232 C C . ALA A 1 281 ? -3.387 22.791 -28.539 1.00 79.94 281 ALA A C 1
ATOM 2234 O O . ALA A 1 281 ? -4.201 23.686 -28.759 1.00 79.94 281 ALA A O 1
ATOM 2235 N N . ARG A 1 282 ? -3.762 21.598 -28.067 1.00 76.88 282 ARG A N 1
ATOM 2236 C CA . ARG A 1 282 ? -5.154 21.259 -27.758 1.00 76.88 282 ARG A CA 1
ATOM 2237 C C . ARG A 1 282 ? -5.694 22.058 -26.572 1.00 76.88 282 ARG A C 1
ATOM 2239 O O . ARG A 1 282 ? -6.773 22.633 -26.677 1.00 76.88 282 ARG A O 1
ATOM 2246 N N . LEU A 1 283 ? -4.934 22.135 -25.481 1.00 80.94 283 LEU A N 1
ATOM 2247 C CA . LEU A 1 283 ? -5.274 22.902 -24.276 1.00 80.94 283 LEU A CA 1
ATOM 2248 C C . LEU A 1 283 ? -5.367 24.409 -24.556 1.00 80.94 283 LEU A C 1
ATOM 2250 O O . LEU A 1 283 ? -6.168 25.097 -23.938 1.00 80.94 283 LEU A O 1
ATOM 2254 N N . ALA A 1 284 ? -4.603 24.934 -25.517 1.00 76.50 284 ALA A N 1
ATOM 2255 C CA . ALA A 1 284 ? -4.717 26.329 -25.939 1.00 76.50 284 ALA A CA 1
ATOM 2256 C C . ALA A 1 284 ? -6.063 26.649 -26.623 1.00 76.50 284 ALA A C 1
ATOM 2258 O O . ALA A 1 284 ? -6.512 27.791 -26.568 1.00 76.50 284 ALA A O 1
ATOM 2259 N N . VAL A 1 285 ? -6.708 25.658 -27.253 1.00 81.31 285 VAL A N 1
ATOM 2260 C CA . VAL A 1 285 ? -8.015 25.814 -27.922 1.00 81.31 285 VAL A CA 1
ATOM 2261 C C . VAL A 1 285 ? -9.172 25.479 -26.983 1.00 81.31 285 VAL A C 1
ATOM 2263 O O . VAL A 1 285 ? -10.168 26.193 -26.948 1.00 81.31 285 VAL A O 1
ATOM 2266 N N . GLU A 1 286 ? -9.056 24.380 -26.238 1.00 79.81 286 GLU A N 1
ATOM 2267 C CA . GLU A 1 286 ? -10.154 23.830 -25.430 1.00 79.81 286 GLU A CA 1
ATOM 2268 C C . GLU A 1 286 ? -10.092 24.232 -23.954 1.00 79.81 286 GLU A C 1
ATOM 2270 O O . GLU A 1 286 ? -11.034 23.984 -23.204 1.00 79.81 286 GLU A O 1
ATOM 2275 N N . GLY A 1 287 ? -9.002 24.873 -23.530 1.00 82.25 287 GLY A N 1
ATOM 2276 C CA . GLY A 1 287 ? -8.765 25.241 -22.144 1.00 82.25 287 GLY A CA 1
ATOM 2277 C C . GLY A 1 287 ? -8.359 24.035 -21.302 1.00 82.25 287 GLY A C 1
ATOM 2278 O O . GLY A 1 287 ? -7.296 23.450 -21.487 1.00 82.25 287 GLY A O 1
ATOM 2279 N N . GLU A 1 288 ? -9.186 23.695 -20.325 1.00 86.62 288 GLU A N 1
ATOM 2280 C CA . GLU A 1 288 ? -8.912 22.662 -19.331 1.00 86.62 288 GLU A CA 1
ATOM 2281 C C . GLU A 1 288 ? -9.442 21.293 -19.790 1.00 86.62 288 GLU A C 1
ATOM 2283 O O . GLU A 1 288 ? -10.623 21.152 -20.099 1.00 86.62 288 GLU A O 1
ATOM 2288 N N . ILE A 1 289 ? -8.599 20.254 -19.786 1.00 80.38 289 ILE A N 1
ATOM 2289 C CA . ILE A 1 289 ? -9.036 18.871 -20.030 1.00 80.38 289 ILE A CA 1
ATOM 2290 C C . ILE A 1 289 ? -9.250 18.164 -18.692 1.00 80.38 289 ILE A C 1
ATOM 2292 O O . ILE A 1 289 ? -8.320 18.017 -17.896 1.00 80.38 289 ILE A O 1
ATOM 2296 N N . LEU A 1 290 ? -10.467 17.669 -18.463 1.00 71.38 290 LEU A N 1
ATOM 2297 C CA . LEU A 1 290 ? -10.775 16.816 -17.319 1.00 71.38 290 LEU A CA 1
ATOM 2298 C C . LEU A 1 290 ? -10.296 15.387 -17.598 1.00 71.38 290 LEU A C 1
ATOM 2300 O O . LEU A 1 290 ? -10.797 14.695 -18.482 1.00 71.38 290 LEU A O 1
ATOM 2304 N N . LEU A 1 291 ? -9.317 14.943 -16.826 1.00 69.56 291 LEU A N 1
ATOM 2305 C CA . LEU A 1 291 ? -8.824 13.576 -16.831 1.00 69.56 291 LEU A CA 1
ATOM 2306 C C . LEU A 1 291 ? -9.669 12.699 -15.889 1.00 69.56 291 LEU A C 1
ATOM 2308 O O . LEU A 1 291 ? -10.276 13.205 -14.936 1.00 69.56 291 LEU A O 1
ATOM 2312 N N . PRO A 1 292 ? -9.655 11.366 -16.082 1.00 52.50 292 PRO A N 1
ATOM 2313 C CA . PRO A 1 292 ? -10.240 10.434 -15.125 1.00 52.50 292 PRO A CA 1
ATOM 2314 C C . PRO A 1 292 ? -9.756 10.703 -13.688 1.00 52.50 292 PRO A C 1
ATOM 2316 O O . PRO A 1 292 ? -8.566 10.948 -13.445 1.00 52.50 292 PRO A O 1
ATOM 2319 N N . GLY A 1 293 ? -10.696 10.675 -12.736 1.00 50.28 293 GLY A N 1
ATOM 2320 C CA . GLY A 1 293 ? -10.443 10.979 -11.321 1.00 50.28 293 GLY A CA 1
ATOM 2321 C C . GLY A 1 293 ? -10.513 12.466 -10.949 1.00 50.28 293 GLY A C 1
ATOM 2322 O O . GLY A 1 293 ? -9.976 12.857 -9.919 1.00 50.28 293 GLY A O 1
ATOM 2323 N N . GLY A 1 294 ? -11.129 13.315 -11.781 1.00 62.19 294 GLY A N 1
ATOM 2324 C CA . GLY A 1 294 ? -11.368 14.731 -11.460 1.00 62.19 294 GLY A CA 1
ATOM 2325 C C . GLY A 1 294 ? -10.130 15.629 -11.556 1.00 62.19 294 GLY A C 1
ATOM 2326 O O . GLY A 1 294 ? -10.169 16.790 -11.151 1.00 62.19 294 GLY A O 1
ATOM 2327 N N . ARG A 1 295 ? -9.018 15.105 -12.085 1.00 56.06 295 ARG A N 1
ATOM 2328 C CA . ARG A 1 295 ? -7.813 15.895 -12.354 1.00 56.06 295 ARG A CA 1
ATOM 2329 C C . ARG A 1 295 ? -8.051 16.776 -13.563 1.00 56.06 295 ARG A C 1
ATOM 2331 O O . ARG A 1 295 ? -8.620 16.330 -14.550 1.00 56.06 295 ARG A O 1
ATOM 2338 N N . VAL A 1 296 ? -7.551 17.996 -13.502 1.00 72.81 296 VAL A N 1
ATOM 2339 C CA . VAL A 1 296 ? -7.608 18.920 -14.625 1.00 72.81 296 VAL A CA 1
ATOM 2340 C C . VAL A 1 296 ? -6.203 19.101 -15.168 1.00 72.81 296 VAL A C 1
ATOM 2342 O O . VAL A 1 296 ? -5.289 19.468 -14.430 1.00 72.81 296 VAL A O 1
ATOM 2345 N N . LEU A 1 297 ? -6.030 18.813 -16.452 1.00 76.25 297 LEU A N 1
ATOM 2346 C CA . LEU A 1 297 ? -4.852 19.210 -17.197 1.00 76.25 297 LEU A CA 1
ATOM 2347 C C . LEU A 1 297 ? -5.135 20.593 -17.784 1.00 76.25 297 LEU A C 1
ATOM 2349 O O . LEU A 1 297 ? -6.052 20.746 -18.585 1.00 76.25 297 LEU A O 1
ATOM 2353 N N . ALA A 1 298 ? -4.369 21.592 -17.360 1.00 78.69 298 ALA A N 1
ATOM 2354 C CA . ALA A 1 298 ? -4.490 22.968 -17.821 1.00 78.69 298 ALA A CA 1
ATOM 2355 C C . ALA A 1 298 ? -3.122 23.465 -18.289 1.00 78.69 298 ALA A C 1
ATOM 2357 O O . ALA A 1 298 ? -2.105 23.188 -17.648 1.00 78.69 298 ALA A O 1
ATOM 2358 N N . TYR A 1 299 ? -3.092 24.215 -19.390 1.00 76.38 299 TYR A N 1
ATOM 2359 C CA . TYR A 1 299 ? -1.891 24.932 -19.795 1.00 76.38 299 TYR A CA 1
ATOM 2360 C C . TYR A 1 299 ? -1.903 26.332 -19.178 1.00 76.38 299 TYR A C 1
ATOM 2362 O O . TYR A 1 299 ? -2.695 27.189 -19.562 1.00 76.38 299 TYR A O 1
ATOM 2370 N N . HIS A 1 300 ? -1.008 26.571 -18.222 1.00 67.88 300 HIS A N 1
ATOM 2371 C CA . HIS A 1 300 ? -0.740 27.911 -17.716 1.00 67.88 300 HIS A CA 1
ATOM 2372 C C . HIS A 1 300 ? 0.490 28.447 -18.438 1.00 67.88 300 HIS A C 1
ATOM 2374 O O . HIS A 1 300 ? 1.621 28.107 -18.085 1.00 67.88 300 HIS A O 1
ATOM 2380 N N . GLY A 1 301 ? 0.267 29.255 -19.475 1.00 59.47 301 GLY A N 1
ATOM 2381 C CA . GLY A 1 301 ? 1.351 29.966 -20.137 1.00 59.47 301 GLY A CA 1
ATOM 2382 C C . GLY A 1 301 ? 2.111 30.797 -19.107 1.00 59.47 301 GLY A C 1
ATOM 2383 O O . GLY A 1 301 ? 1.544 31.690 -18.484 1.00 59.47 301 GLY A O 1
ATOM 2384 N N . GLN A 1 302 ? 3.385 30.479 -18.888 1.00 61.38 302 GLN A N 1
ATOM 2385 C CA . GLN A 1 302 ? 4.273 31.378 -18.166 1.00 61.38 302 GLN A CA 1
ATOM 2386 C C . GLN A 1 302 ? 4.822 32.380 -19.172 1.00 61.38 302 GLN A C 1
ATOM 2388 O O . GLN A 1 302 ? 5.591 32.006 -20.060 1.00 61.38 302 GLN A O 1
ATOM 2393 N N . GLU A 1 303 ? 4.449 33.648 -19.032 1.00 53.91 303 GLU A N 1
ATOM 2394 C CA . GLU A 1 303 ? 5.122 34.713 -19.762 1.00 53.91 303 GLU A CA 1
ATOM 2395 C C . GLU A 1 303 ? 6.546 34.848 -19.229 1.00 53.91 303 GLU A C 1
ATOM 2397 O O . GLU A 1 303 ? 6.790 35.264 -18.095 1.00 53.91 303 GLU A O 1
ATOM 2402 N N . ARG A 1 304 ? 7.507 34.450 -20.061 1.00 61.78 304 ARG A N 1
ATOM 2403 C CA . ARG A 1 304 ? 8.914 34.766 -19.850 1.00 61.78 304 ARG A CA 1
ATOM 2404 C C . ARG A 1 304 ? 9.205 36.050 -20.600 1.00 61.78 304 ARG A C 1
ATOM 2406 O O . ARG A 1 304 ? 9.336 36.040 -21.819 1.00 61.78 304 ARG A O 1
ATOM 2413 N N . TRP A 1 305 ? 9.305 37.143 -19.868 1.00 65.50 305 TRP A N 1
ATOM 2414 C CA . TRP A 1 305 ? 9.834 38.389 -20.392 1.00 65.50 305 TRP A CA 1
ATOM 2415 C C . TRP A 1 305 ? 11.359 38.363 -20.274 1.00 65.50 305 TRP A C 1
ATOM 2417 O O . TRP A 1 305 ? 11.926 37.834 -19.315 1.00 65.50 305 TRP A O 1
ATOM 2427 N N . LYS A 1 306 ? 12.027 38.892 -21.297 1.00 78.38 306 LYS A N 1
ATOM 2428 C CA . LYS A 1 306 ? 13.474 39.077 -21.324 1.00 78.38 306 LYS A CA 1
ATOM 2429 C C . LYS A 1 306 ? 13.739 40.570 -21.219 1.00 78.38 306 LYS A C 1
ATOM 2431 O O . LYS A 1 306 ? 13.196 41.340 -22.002 1.00 78.38 306 LYS A O 1
ATOM 2436 N N . ILE A 1 307 ? 14.569 40.961 -20.261 1.00 82.12 307 ILE A N 1
ATOM 2437 C CA . ILE A 1 307 ? 15.105 42.318 -20.197 1.00 82.12 307 ILE A CA 1
ATOM 2438 C C . ILE A 1 307 ? 16.326 42.351 -21.117 1.00 82.12 307 ILE A C 1
ATOM 2440 O O . ILE A 1 307 ? 17.297 41.633 -20.870 1.00 82.12 307 ILE A O 1
ATOM 2444 N N . ASP A 1 308 ? 16.263 43.123 -22.199 1.00 82.50 308 ASP A N 1
ATOM 2445 C CA . ASP A 1 308 ? 17.395 43.262 -23.124 1.00 82.50 308 ASP A CA 1
ATOM 2446 C C . ASP A 1 308 ? 18.464 44.221 -22.585 1.00 82.50 308 ASP A C 1
ATOM 2448 O O . ASP A 1 308 ? 19.654 43.964 -22.761 1.00 82.50 308 ASP A O 1
ATOM 2452 N N . ASP A 1 309 ? 18.045 45.266 -21.869 1.00 89.12 309 ASP A N 1
ATOM 2453 C CA . ASP A 1 309 ? 18.930 46.198 -21.171 1.00 89.12 309 ASP A CA 1
ATOM 2454 C C . ASP A 1 309 ? 18.966 45.897 -19.669 1.00 89.12 309 ASP A C 1
ATOM 2456 O O . ASP A 1 309 ? 18.299 46.525 -18.847 1.00 89.12 309 ASP A O 1
ATOM 2460 N N . VAL A 1 310 ? 19.719 44.855 -19.313 1.00 87.31 310 VAL A N 1
ATOM 2461 C CA . VAL A 1 310 ? 19.893 44.450 -17.911 1.00 87.31 310 VAL A CA 1
ATOM 2462 C C . VAL A 1 310 ? 20.607 45.542 -17.111 1.00 87.31 310 VAL A C 1
ATOM 2464 O O . VAL A 1 310 ? 20.327 45.690 -15.926 1.00 87.31 310 VAL A O 1
ATOM 2467 N N . GLU A 1 311 ? 21.503 46.309 -17.738 1.00 88.88 311 GLU A N 1
ATOM 2468 C CA . GLU A 1 311 ? 22.267 47.367 -17.074 1.00 88.88 311 GLU A CA 1
ATOM 2469 C C . GLU A 1 311 ? 21.367 48.554 -16.720 1.00 88.88 311 GLU A C 1
ATOM 2471 O O . GLU A 1 311 ? 21.326 48.942 -15.552 1.00 88.88 311 GLU A O 1
ATOM 2476 N N . GLY A 1 312 ? 20.574 49.047 -17.677 1.00 90.50 312 GLY A N 1
ATOM 2477 C CA . GLY A 1 312 ? 19.568 50.085 -17.442 1.00 90.50 312 GLY A CA 1
ATOM 2478 C C . GLY A 1 312 ? 18.532 49.665 -16.399 1.00 90.50 312 GLY A C 1
ATOM 2479 O O . GLY A 1 312 ? 18.300 50.393 -15.440 1.00 90.50 312 GLY A O 1
ATOM 2480 N N . ALA A 1 313 ? 18.007 48.437 -16.486 1.00 89.44 313 ALA A N 1
ATOM 2481 C CA . ALA A 1 313 ? 17.062 47.922 -15.491 1.00 89.44 313 ALA A CA 1
ATOM 2482 C C . ALA A 1 313 ? 17.673 47.807 -14.082 1.00 89.44 313 ALA A C 1
ATOM 2484 O O . ALA A 1 313 ? 16.995 48.070 -13.088 1.00 89.44 313 ALA A O 1
ATOM 2485 N N . CYS A 1 314 ? 18.950 47.422 -13.970 1.00 91.00 314 CYS A N 1
ATOM 2486 C CA . CYS A 1 314 ? 19.659 47.458 -12.689 1.00 91.00 314 CYS A CA 1
ATOM 2487 C C . CYS A 1 314 ? 19.807 48.898 -12.175 1.00 91.00 314 CYS A C 1
ATOM 2489 O O . CYS A 1 314 ? 19.627 49.125 -10.981 1.00 91.00 314 CYS A O 1
ATOM 2491 N N . GLY A 1 315 ? 20.106 49.854 -13.061 1.00 92.12 315 GLY A N 1
ATOM 2492 C CA . GLY A 1 315 ? 20.192 51.281 -12.744 1.00 92.12 315 GLY A CA 1
ATOM 2493 C C . GLY A 1 315 ? 18.884 51.837 -12.181 1.00 92.12 315 GLY A C 1
ATOM 2494 O O . GLY A 1 315 ? 18.878 52.367 -11.072 1.00 92.12 315 GLY A O 1
ATOM 2495 N N . ASP A 1 316 ? 17.770 51.605 -12.877 1.00 93.88 316 ASP A N 1
ATOM 2496 C CA . ASP A 1 316 ? 16.433 52.050 -12.463 1.00 93.88 316 ASP A CA 1
ATOM 2497 C C . ASP A 1 316 ? 16.031 51.483 -11.086 1.00 93.88 316 ASP A C 1
ATOM 2499 O O . ASP A 1 316 ? 15.425 52.170 -10.256 1.00 93.88 316 ASP A O 1
ATOM 2503 N N . LEU A 1 317 ? 16.388 50.222 -10.807 1.00 91.19 317 LEU A N 1
ATOM 2504 C CA . LEU A 1 317 ? 16.125 49.578 -9.515 1.00 91.19 317 LEU A CA 1
ATOM 2505 C C . LEU A 1 317 ? 16.953 50.196 -8.380 1.00 91.19 317 LEU A C 1
ATOM 2507 O O . LEU A 1 317 ? 16.426 50.402 -7.284 1.00 91.19 317 LEU A O 1
ATOM 2511 N N . LEU A 1 318 ? 18.222 50.524 -8.638 1.00 93.12 318 LEU A N 1
ATOM 2512 C CA . LEU A 1 318 ? 19.090 51.200 -7.671 1.00 93.12 318 LEU A CA 1
ATOM 2513 C C . LEU A 1 318 ? 18.596 52.625 -7.376 1.00 93.12 318 LEU A C 1
ATOM 2515 O O . LEU A 1 318 ? 18.525 53.017 -6.211 1.00 93.12 318 LEU A O 1
ATOM 2519 N N . GLU A 1 319 ? 18.196 53.381 -8.404 1.00 94.69 319 GLU A N 1
ATOM 2520 C CA . GLU A 1 319 ? 17.610 54.724 -8.253 1.00 94.69 319 GLU A CA 1
ATOM 2521 C C . GLU A 1 319 ? 16.283 54.699 -7.482 1.00 94.69 319 GLU A C 1
ATOM 2523 O O . GLU A 1 319 ? 15.978 55.620 -6.723 1.00 94.69 319 GLU A O 1
ATOM 2528 N N . SER A 1 320 ? 15.531 53.601 -7.598 1.00 92.38 320 SER A N 1
ATOM 2529 C CA . SER A 1 320 ? 14.295 53.355 -6.845 1.00 92.38 320 SER A CA 1
ATOM 2530 C C . SER A 1 320 ? 14.525 52.940 -5.382 1.00 92.38 320 SER A C 1
ATOM 2532 O O . SER A 1 320 ? 13.561 52.711 -4.649 1.00 92.38 320 SER A O 1
ATOM 2534 N N . GLY A 1 321 ? 15.781 52.842 -4.933 1.00 93.69 321 GLY A N 1
ATOM 2535 C CA . GLY A 1 321 ? 16.145 52.541 -3.548 1.00 93.69 321 GLY A CA 1
ATOM 2536 C C . GLY A 1 321 ? 16.323 51.055 -3.227 1.00 93.69 321 GLY A C 1
ATOM 2537 O O . GLY A 1 321 ? 16.450 50.710 -2.051 1.00 93.69 321 GLY A O 1
ATOM 2538 N N . VAL A 1 322 ? 16.353 50.168 -4.231 1.00 92.31 322 VAL A N 1
ATOM 2539 C CA . VAL A 1 322 ? 16.782 48.775 -4.028 1.00 92.31 322 VAL A CA 1
ATOM 2540 C C . VAL A 1 322 ? 18.285 48.779 -3.775 1.00 92.31 322 VAL A C 1
ATOM 2542 O O . VAL A 1 322 ? 19.048 49.330 -4.563 1.00 92.31 322 VAL A O 1
ATOM 2545 N N . ASP A 1 323 ? 18.742 48.171 -2.684 1.00 94.69 323 ASP A N 1
ATOM 2546 C CA . ASP A 1 323 ? 20.174 48.108 -2.420 1.00 94.69 323 ASP A CA 1
ATOM 2547 C C . ASP A 1 323 ? 20.874 47.118 -3.370 1.00 94.69 323 ASP A C 1
ATOM 2549 O O . ASP A 1 323 ? 20.330 46.084 -3.772 1.00 94.69 323 ASP A O 1
ATOM 2553 N N . ALA A 1 324 ? 22.127 47.426 -3.711 1.00 90.31 324 ALA A N 1
ATOM 2554 C CA . ALA A 1 324 ? 22.901 46.641 -4.668 1.00 90.31 324 ALA A CA 1
ATOM 2555 C C . ALA A 1 324 ? 23.087 45.177 -4.245 1.00 90.31 324 ALA A C 1
ATOM 2557 O O . ALA A 1 324 ? 23.234 44.304 -5.101 1.00 90.31 324 ALA A O 1
ATOM 2558 N N . ARG A 1 325 ? 23.084 44.882 -2.938 1.00 88.31 325 ARG A N 1
ATOM 2559 C CA . ARG A 1 325 ? 23.274 43.515 -2.460 1.00 88.31 325 ARG A CA 1
ATOM 2560 C C . ARG A 1 325 ? 22.034 42.673 -2.732 1.00 88.31 325 ARG A C 1
ATOM 2562 O O . ARG A 1 325 ? 22.168 41.600 -3.316 1.00 88.31 325 ARG A O 1
ATOM 2569 N N . THR A 1 326 ? 20.859 43.193 -2.391 1.00 86.12 326 THR A N 1
ATOM 2570 C CA . THR A 1 326 ? 19.569 42.567 -2.700 1.00 86.12 326 THR A CA 1
ATOM 2571 C C . THR A 1 326 ? 19.413 42.332 -4.200 1.00 86.12 326 THR A C 1
ATOM 2573 O O . THR A 1 326 ? 18.986 41.254 -4.608 1.00 86.12 326 THR A O 1
ATOM 2576 N N . LEU A 1 327 ? 19.820 43.296 -5.032 1.00 87.75 327 LEU A N 1
ATOM 2577 C CA . LEU A 1 327 ? 19.784 43.159 -6.488 1.00 87.75 327 LEU A CA 1
ATOM 2578 C C . LEU A 1 327 ? 20.694 42.024 -6.989 1.00 87.75 327 LEU A C 1
ATOM 2580 O O . LEU A 1 327 ? 20.249 41.165 -7.751 1.00 87.75 327 LEU A O 1
ATOM 2584 N N . TYR A 1 328 ? 21.952 41.973 -6.539 1.00 85.19 328 TYR A N 1
ATOM 2585 C CA . TYR A 1 328 ? 22.897 40.933 -6.961 1.00 85.19 328 TYR A CA 1
ATOM 2586 C C . TYR A 1 328 ? 22.510 39.529 -6.500 1.00 85.19 328 TYR A C 1
ATOM 2588 O O . TYR A 1 328 ? 22.778 38.573 -7.226 1.00 85.19 328 TYR A O 1
ATOM 2596 N N . ASP A 1 329 ? 21.847 39.395 -5.352 1.00 82.56 329 ASP A N 1
ATOM 2597 C CA . ASP A 1 329 ? 21.356 38.101 -4.872 1.00 82.56 329 ASP A CA 1
ATOM 2598 C C . ASP A 1 329 ? 20.196 37.556 -5.743 1.00 82.56 329 ASP A C 1
ATOM 2600 O O . ASP A 1 329 ? 19.920 36.356 -5.711 1.00 82.56 329 ASP A O 1
ATOM 2604 N N . GLN A 1 330 ? 19.547 38.397 -6.564 1.00 84.31 330 GLN A N 1
ATOM 2605 C CA . GLN A 1 330 ? 18.526 37.977 -7.540 1.00 84.31 330 GLN A CA 1
ATOM 2606 C C . GLN A 1 330 ? 19.086 37.709 -8.947 1.00 84.31 330 GLN A C 1
ATOM 2608 O O . GLN A 1 330 ? 18.431 37.052 -9.763 1.00 84.31 330 GLN A O 1
ATOM 2613 N N . LEU A 1 331 ? 20.297 38.181 -9.260 1.00 84.00 331 LEU A N 1
ATOM 2614 C CA . LEU A 1 331 ? 20.928 37.935 -10.556 1.00 84.00 331 LEU A CA 1
ATOM 2615 C C . LEU A 1 331 ? 21.591 36.556 -10.579 1.00 84.00 331 LEU A C 1
ATOM 2617 O O . LEU A 1 331 ? 22.464 36.235 -9.777 1.00 84.00 331 LEU A O 1
ATOM 2621 N N . THR A 1 332 ? 21.211 35.730 -11.555 1.00 80.31 332 THR A N 1
ATOM 2622 C CA . THR A 1 332 ? 21.797 34.395 -11.725 1.00 80.31 332 THR A CA 1
ATOM 2623 C C . THR A 1 332 ? 22.808 34.388 -12.867 1.00 80.31 332 THR A C 1
ATOM 2625 O O . THR A 1 332 ? 22.456 34.608 -14.025 1.00 80.31 332 THR A O 1
ATOM 2628 N N . LEU A 1 333 ? 24.063 34.053 -12.561 1.00 80.00 333 LEU A N 1
ATOM 2629 C CA . LEU A 1 333 ? 25.090 33.765 -13.563 1.00 80.00 333 LEU A CA 1
ATOM 2630 C C . LEU A 1 333 ? 25.232 32.253 -13.740 1.00 80.00 333 LEU A C 1
ATOM 2632 O O . LEU A 1 333 ? 25.683 31.543 -12.843 1.00 80.00 333 LEU A O 1
ATOM 2636 N N . SER A 1 334 ? 24.856 31.748 -14.916 1.00 81.50 334 SER A N 1
ATOM 2637 C CA . SER A 1 334 ? 25.065 30.339 -15.262 1.00 81.50 334 SER A CA 1
ATOM 2638 C C . SER A 1 334 ? 26.522 30.072 -15.657 1.00 81.50 334 SER A C 1
ATOM 2640 O O . SER A 1 334 ? 27.212 30.963 -16.152 1.00 81.50 334 SER A O 1
ATOM 2642 N N . LYS A 1 335 ? 26.981 28.817 -15.523 1.00 81.44 335 LYS A N 1
ATOM 2643 C CA . LYS A 1 335 ? 28.305 28.377 -16.009 1.00 81.44 335 LYS A CA 1
ATOM 2644 C C . LYS A 1 335 ? 28.536 28.785 -17.469 1.00 81.44 335 LYS A C 1
ATOM 2646 O O . LYS A 1 335 ? 29.593 29.309 -17.806 1.00 81.44 335 LYS A O 1
ATOM 2651 N N . THR A 1 336 ? 27.528 28.574 -18.313 1.00 83.06 336 THR A N 1
ATOM 2652 C CA . THR A 1 336 ? 27.557 28.942 -19.733 1.00 83.06 336 THR A CA 1
ATOM 2653 C C . THR A 1 336 ? 27.651 30.454 -19.926 1.00 83.06 336 THR A C 1
ATOM 2655 O O . THR A 1 336 ? 28.396 30.903 -20.789 1.00 83.06 336 THR A O 1
ATOM 2658 N N . GLY A 1 337 ? 26.941 31.243 -19.113 1.00 83.25 337 GLY A N 1
ATOM 2659 C CA . GLY A 1 337 ? 27.018 32.705 -19.153 1.00 83.25 337 GLY A CA 1
ATOM 2660 C C . GLY A 1 337 ? 28.411 33.232 -18.803 1.00 83.25 337 GLY A C 1
ATOM 2661 O O . GLY A 1 337 ? 28.925 34.105 -19.498 1.00 83.25 337 GLY A O 1
ATOM 2662 N N . ILE A 1 338 ? 29.058 32.655 -17.784 1.00 83.31 338 ILE A N 1
ATOM 2663 C CA . ILE A 1 338 ? 30.433 33.008 -17.392 1.00 83.31 338 ILE A CA 1
ATOM 2664 C C . ILE A 1 338 ? 31.420 32.648 -18.511 1.00 83.31 338 ILE A C 1
ATOM 2666 O O . ILE A 1 338 ? 32.232 33.483 -18.901 1.00 83.31 338 ILE A O 1
ATOM 2670 N N . ASP A 1 339 ? 31.325 31.437 -19.070 1.00 85.00 339 ASP A N 1
ATOM 2671 C CA . ASP A 1 339 ? 32.197 31.003 -20.170 1.00 85.00 339 ASP A CA 1
ATOM 2672 C C . ASP A 1 339 ? 32.045 31.897 -21.414 1.00 85.00 339 ASP A C 1
ATOM 2674 O O . ASP A 1 339 ? 33.038 32.320 -22.007 1.00 85.00 339 ASP A O 1
ATOM 2678 N N . GLN A 1 340 ? 30.811 32.266 -21.773 1.00 86.56 340 GLN A N 1
ATOM 2679 C CA . GLN A 1 340 ? 30.544 33.179 -22.887 1.00 86.56 340 GLN A CA 1
ATOM 2680 C C . GLN A 1 340 ? 31.089 34.588 -22.639 1.00 86.56 340 GLN A C 1
ATOM 2682 O O . GLN A 1 340 ? 31.637 35.189 -23.565 1.00 86.56 340 GLN A O 1
ATOM 2687 N N . ALA A 1 341 ? 30.977 35.109 -21.414 1.00 86.31 341 ALA A N 1
ATOM 2688 C CA . ALA A 1 341 ? 31.530 36.411 -21.051 1.00 86.31 341 ALA A CA 1
ATOM 2689 C C . ALA A 1 341 ? 33.063 36.421 -21.171 1.00 86.31 341 ALA A C 1
ATOM 2691 O O . ALA A 1 341 ? 33.620 37.300 -21.829 1.00 86.31 341 ALA A O 1
ATOM 2692 N N . LEU A 1 342 ? 33.736 35.400 -20.628 1.00 90.06 342 LEU A N 1
ATOM 2693 C CA . LEU A 1 342 ? 35.192 35.235 -20.735 1.00 90.06 342 LEU A CA 1
ATOM 2694 C C . LEU A 1 342 ? 35.639 35.072 -22.191 1.00 90.06 342 LEU A C 1
ATOM 2696 O O . LEU A 1 342 ? 36.613 35.690 -22.619 1.00 90.06 342 LEU A O 1
ATOM 2700 N N . LYS A 1 343 ? 34.888 34.292 -22.977 1.00 90.00 343 LYS A N 1
ATOM 2701 C CA . LYS A 1 343 ? 35.133 34.122 -24.411 1.00 90.00 343 LYS A CA 1
ATOM 2702 C C . LYS A 1 343 ? 35.011 35.446 -25.164 1.00 90.00 343 LYS A C 1
ATOM 2704 O O . LYS A 1 343 ? 35.859 35.736 -25.998 1.00 90.00 343 LYS A O 1
ATOM 2709 N N . LYS A 1 344 ? 33.979 36.249 -24.889 1.00 91.38 344 LYS A N 1
ATOM 2710 C CA . LYS A 1 344 ? 33.779 37.555 -25.539 1.00 91.38 344 LYS A CA 1
ATOM 2711 C C . LYS A 1 344 ? 34.880 38.554 -25.168 1.00 91.38 344 LYS A C 1
ATOM 2713 O O . LYS A 1 344 ? 35.235 39.393 -25.987 1.00 91.38 344 LYS A O 1
ATOM 2718 N N . ALA A 1 345 ? 35.427 38.438 -23.962 1.00 90.88 345 ALA A N 1
ATOM 2719 C CA . ALA A 1 345 ? 36.544 39.244 -23.482 1.00 90.88 345 ALA A CA 1
ATOM 2720 C C . ALA A 1 345 ? 37.927 38.742 -23.950 1.00 90.88 345 ALA A C 1
ATOM 2722 O O . ALA A 1 345 ? 38.930 39.333 -23.564 1.00 90.88 345 ALA A O 1
ATOM 2723 N N . ASN A 1 346 ? 37.995 37.686 -24.776 1.00 92.19 346 ASN A N 1
ATOM 2724 C CA . ASN A 1 346 ? 39.241 37.056 -25.236 1.00 92.19 346 ASN A CA 1
ATOM 2725 C C . ASN A 1 346 ? 40.196 36.685 -24.087 1.00 92.19 346 ASN A C 1
ATOM 2727 O O . ASN A 1 346 ? 41.402 36.891 -24.178 1.00 92.19 346 ASN A O 1
ATOM 2731 N N . VAL A 1 347 ? 39.648 36.150 -22.994 1.00 91.88 347 VAL A N 1
ATOM 2732 C CA . VAL A 1 347 ? 40.445 35.681 -21.856 1.00 91.88 347 VAL A CA 1
ATOM 2733 C C . VAL A 1 347 ? 40.958 34.266 -22.139 1.00 91.88 347 VAL A C 1
ATOM 2735 O O . VAL A 1 347 ? 40.161 33.343 -22.346 1.00 91.88 347 VAL A O 1
ATOM 2738 N N . ASP A 1 348 ? 42.280 34.100 -22.131 1.00 88.25 348 ASP A N 1
ATOM 2739 C CA . ASP A 1 348 ? 42.941 32.792 -22.195 1.00 88.25 348 ASP A CA 1
ATOM 2740 C C . ASP A 1 348 ? 42.649 31.960 -20.930 1.00 88.25 348 ASP A C 1
ATOM 2742 O O . ASP A 1 348 ? 42.249 32.486 -19.893 1.00 88.25 348 ASP A O 1
ATOM 2746 N N . ASP A 1 349 ? 42.786 30.634 -21.008 1.00 87.06 349 ASP A N 1
ATOM 2747 C CA . ASP A 1 349 ? 42.545 29.711 -19.880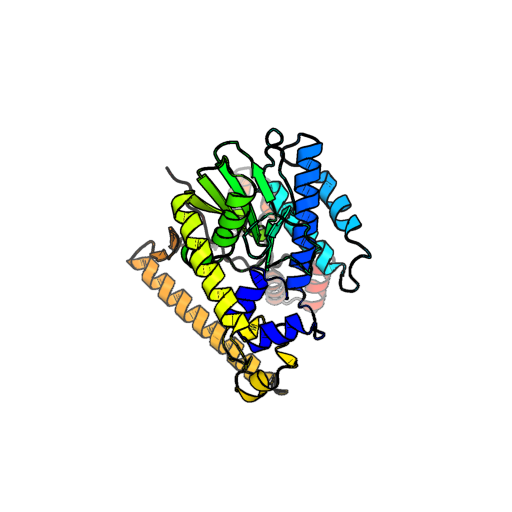 1.00 87.06 349 ASP A CA 1
ATOM 2748 C C . ASP A 1 349 ? 41.144 29.791 -19.233 1.00 87.06 349 ASP A C 1
ATOM 2750 O O . ASP A 1 349 ? 40.937 29.409 -18.076 1.00 87.06 349 ASP A O 1
ATOM 2754 N N . ARG A 1 350 ? 40.128 30.199 -20.010 1.00 86.94 350 ARG A N 1
ATOM 2755 C CA . ARG A 1 350 ? 38.721 30.321 -19.569 1.00 86.94 350 ARG A CA 1
ATOM 2756 C C . ARG A 1 350 ? 38.189 29.116 -18.778 1.00 86.94 350 ARG A C 1
ATOM 2758 O O . ARG A 1 350 ? 37.438 29.296 -17.824 1.00 86.94 350 ARG A O 1
ATOM 2765 N N . GLY A 1 351 ? 38.594 27.895 -19.142 1.00 80.75 351 GLY A N 1
ATOM 2766 C CA . GLY A 1 351 ? 38.156 26.663 -18.479 1.00 80.75 351 GLY A CA 1
ATOM 2767 C C . GLY A 1 351 ? 38.622 26.583 -17.025 1.00 80.75 351 GLY A C 1
ATOM 2768 O O . GLY A 1 351 ? 37.812 26.314 -16.138 1.00 80.75 351 GLY A O 1
ATOM 2769 N N . ALA A 1 352 ? 39.892 26.909 -16.773 1.00 84.81 352 ALA A N 1
ATOM 2770 C CA . ALA A 1 352 ? 40.465 26.927 -15.430 1.00 84.81 352 ALA A CA 1
ATOM 2771 C C . ALA A 1 352 ? 39.825 28.019 -14.558 1.00 84.81 352 ALA A C 1
ATOM 2773 O O . ALA A 1 352 ? 39.559 27.801 -13.376 1.00 84.81 352 ALA A O 1
ATOM 2774 N N . ILE A 1 353 ? 39.506 29.173 -15.152 1.00 84.25 353 ILE A N 1
ATOM 2775 C CA . ILE A 1 353 ? 38.840 30.287 -14.462 1.00 84.25 353 ILE A CA 1
ATOM 2776 C C . ILE A 1 353 ? 37.405 29.911 -14.069 1.00 84.25 353 ILE A C 1
ATOM 2778 O O . ILE A 1 353 ? 37.002 30.123 -12.924 1.00 84.25 353 ILE A O 1
ATOM 2782 N N . VAL A 1 354 ? 36.636 29.308 -14.982 1.00 83.75 354 VAL A N 1
ATOM 2783 C CA . VAL A 1 354 ? 35.272 28.832 -14.695 1.00 83.75 354 VAL A CA 1
ATOM 2784 C C . VAL A 1 354 ? 35.291 27.785 -13.579 1.00 83.75 354 VAL A C 1
ATOM 2786 O O . VAL A 1 354 ? 34.483 27.865 -12.654 1.00 83.75 354 VAL A O 1
ATOM 2789 N N . GLU A 1 355 ? 36.220 26.829 -13.619 1.00 82.25 355 GLU A N 1
ATOM 2790 C CA . GLU A 1 355 ? 36.363 25.818 -12.567 1.00 82.25 355 GLU A CA 1
ATOM 2791 C C . GLU A 1 355 ? 36.747 26.421 -11.213 1.00 82.25 355 GLU A C 1
ATOM 2793 O O . GLU A 1 355 ? 36.158 26.053 -10.194 1.00 82.25 355 GLU A O 1
ATOM 2798 N N . ALA A 1 356 ? 37.666 27.387 -11.188 1.00 85.44 356 ALA A N 1
ATOM 2799 C CA . ALA A 1 356 ? 38.048 28.088 -9.968 1.00 85.44 356 ALA A CA 1
ATOM 2800 C C . ALA A 1 356 ? 36.865 28.858 -9.349 1.00 85.44 356 ALA A C 1
ATOM 2802 O O . ALA A 1 356 ? 36.647 28.774 -8.139 1.00 85.44 356 ALA A O 1
ATOM 2803 N N . ILE A 1 357 ? 36.057 29.544 -10.168 1.00 82.69 357 ILE A N 1
ATOM 2804 C CA . ILE A 1 357 ? 34.856 30.270 -9.718 1.00 82.69 357 ILE A CA 1
ATOM 2805 C C . ILE A 1 357 ? 33.814 29.304 -9.139 1.00 82.69 357 ILE A C 1
ATOM 2807 O O . ILE A 1 357 ? 33.272 29.557 -8.061 1.00 82.69 357 ILE A O 1
ATOM 2811 N N . LEU A 1 358 ? 33.555 28.185 -9.824 1.00 78.50 358 LEU A N 1
ATOM 2812 C CA . LEU A 1 358 ? 32.597 27.172 -9.369 1.00 78.50 358 LEU A CA 1
ATOM 2813 C C . LEU A 1 358 ? 33.050 26.500 -8.067 1.00 78.50 358 LEU A C 1
ATOM 2815 O O . LEU A 1 358 ? 32.230 26.266 -7.180 1.00 78.50 358 LEU A O 1
ATOM 2819 N N . LYS A 1 359 ? 34.353 26.233 -7.928 1.00 80.19 359 LYS A N 1
ATOM 2820 C CA . LYS A 1 359 ? 34.948 25.640 -6.724 1.00 80.19 359 LYS A CA 1
ATOM 2821 C C . LYS A 1 359 ? 34.915 26.597 -5.529 1.00 80.19 359 LYS A C 1
ATOM 2823 O O . LYS A 1 359 ? 34.697 26.151 -4.407 1.00 80.19 359 LYS A O 1
ATOM 2828 N N . ALA A 1 360 ? 35.100 27.897 -5.757 1.00 77.69 360 ALA A N 1
ATOM 2829 C CA . ALA A 1 360 ? 35.112 28.908 -4.701 1.00 77.69 360 ALA A CA 1
ATOM 2830 C C . ALA A 1 360 ? 33.714 29.283 -4.172 1.00 77.69 360 ALA A C 1
ATOM 2832 O O . ALA A 1 360 ? 33.604 29.765 -3.049 1.00 77.69 360 ALA A O 1
ATOM 2833 N N . ARG A 1 361 ? 32.646 29.091 -4.963 1.00 70.06 361 ARG A N 1
ATOM 2834 C CA . ARG A 1 361 ? 31.286 29.586 -4.651 1.00 70.06 361 ARG A CA 1
ATOM 2835 C C . ARG A 1 361 ? 30.231 28.483 -4.499 1.00 70.06 361 ARG A C 1
ATOM 2837 O O . ARG A 1 361 ? 29.050 28.731 -4.714 1.00 70.06 361 ARG A O 1
ATOM 2844 N N . GLY A 1 362 ? 30.671 27.272 -4.157 1.00 56.12 362 GLY A N 1
ATOM 2845 C CA . GLY A 1 362 ? 29.903 26.023 -4.171 1.00 56.12 362 GLY A CA 1
ATOM 2846 C C . GLY A 1 362 ? 28.406 26.130 -3.855 1.00 56.12 362 GLY A C 1
ATOM 2847 O O . GLY A 1 362 ? 28.003 26.192 -2.701 1.00 56.12 362 GLY A O 1
ATOM 2848 N N . SER A 1 363 ? 27.578 26.060 -4.897 1.00 50.28 363 SER A N 1
ATOM 2849 C CA . SER A 1 363 ? 26.246 25.446 -4.869 1.00 50.28 363 SER A CA 1
ATOM 2850 C C . SER A 1 363 ? 25.805 25.178 -6.313 1.00 50.28 363 SER A C 1
ATOM 2852 O O . SER A 1 363 ? 25.459 26.079 -7.071 1.00 50.28 363 SER A O 1
ATOM 2854 N N . VAL A 1 364 ? 25.872 23.915 -6.741 1.00 49.09 364 VAL A N 1
ATOM 2855 C CA . VAL A 1 364 ? 25.304 23.484 -8.025 1.00 49.09 364 VAL A CA 1
ATOM 2856 C C . VAL A 1 364 ? 23.853 23.100 -7.759 1.00 49.09 364 VAL A C 1
ATOM 2858 O O . VAL A 1 364 ? 23.572 21.992 -7.314 1.00 49.09 364 VAL A O 1
ATOM 2861 N N . SER A 1 365 ? 22.924 24.022 -8.002 1.00 45.81 365 SER A N 1
ATOM 2862 C CA . SER A 1 365 ? 21.498 23.695 -8.033 1.00 45.81 365 SER A CA 1
ATOM 2863 C C . SER A 1 365 ? 21.158 23.099 -9.398 1.00 45.81 365 SER A C 1
ATOM 2865 O O . SER A 1 365 ? 21.206 23.783 -10.419 1.00 45.81 365 SER A O 1
ATOM 2867 N N . THR A 1 366 ? 20.834 21.807 -9.429 1.00 34.81 366 THR A N 1
ATOM 2868 C CA . THR A 1 366 ? 20.172 21.182 -10.578 1.00 34.81 366 THR A CA 1
ATOM 2869 C C . THR A 1 366 ? 18.672 21.216 -10.317 1.00 34.81 366 THR A C 1
ATOM 2871 O O . THR A 1 366 ? 18.169 20.512 -9.446 1.00 34.81 366 THR A O 1
ATOM 2874 N N . SER A 1 367 ? 17.942 22.061 -11.047 1.00 31.94 367 SER A N 1
ATOM 2875 C CA . SER A 1 367 ? 16.478 22.068 -11.005 1.00 31.94 367 SER A CA 1
ATOM 2876 C C . SER A 1 367 ? 15.924 21.494 -12.308 1.00 31.94 367 SER A C 1
ATOM 2878 O O . SER A 1 367 ? 16.110 22.053 -13.382 1.00 31.94 367 SER A O 1
ATOM 2880 N N . ASN A 1 368 ? 15.241 20.356 -12.201 1.00 28.16 368 ASN A N 1
ATOM 2881 C CA . ASN A 1 368 ? 14.304 19.866 -13.206 1.00 28.16 368 ASN A CA 1
ATOM 2882 C C . ASN A 1 368 ? 12.928 19.893 -12.547 1.00 28.16 368 ASN A C 1
ATOM 2884 O O . ASN A 1 368 ? 12.698 19.156 -11.590 1.00 28.16 368 ASN A O 1
ATOM 2888 N N . VAL A 1 369 ? 12.029 20.762 -13.010 1.00 28.86 369 VAL A N 1
ATOM 2889 C CA . VAL A 1 369 ? 10.682 20.862 -12.441 1.00 28.86 369 VAL A CA 1
ATOM 2890 C C . VAL A 1 369 ? 9.643 20.940 -13.557 1.00 28.86 369 VAL A C 1
ATOM 2892 O O . VAL A 1 369 ? 9.517 21.959 -14.227 1.00 28.86 369 VAL A O 1
ATOM 2895 N N . MET A 1 370 ? 8.855 19.872 -13.694 1.00 26.27 370 MET A N 1
ATOM 2896 C CA . MET A 1 370 ? 7.477 19.928 -14.189 1.00 26.27 370 MET A CA 1
ATOM 2897 C C . MET A 1 370 ? 6.571 20.077 -12.958 1.00 26.27 370 MET A C 1
ATOM 2899 O O . MET A 1 370 ? 6.741 19.346 -11.981 1.00 26.27 370 MET A O 1
ATOM 2903 N N . ARG A 1 371 ? 5.630 21.027 -12.965 1.00 38.25 371 ARG A N 1
ATOM 2904 C CA . ARG A 1 371 ? 4.668 21.226 -11.867 1.00 38.25 371 ARG A CA 1
ATOM 2905 C C . ARG A 1 371 ? 3.247 21.036 -12.375 1.00 38.25 371 ARG A C 1
ATOM 2907 O O . ARG A 1 371 ? 2.817 21.745 -13.274 1.00 38.25 371 ARG A O 1
ATOM 2914 N N . ALA A 1 372 ? 2.519 20.128 -11.733 1.00 30.41 372 ALA A N 1
ATOM 2915 C CA . ALA A 1 372 ? 1.064 20.102 -11.763 1.00 30.41 372 ALA A CA 1
ATOM 2916 C C . ALA A 1 372 ? 0.541 21.001 -10.630 1.00 30.41 372 ALA A C 1
ATOM 2918 O O . ALA A 1 372 ? 0.977 20.866 -9.484 1.00 30.41 372 ALA A O 1
ATOM 2919 N N . THR A 1 373 ? -0.367 21.929 -10.931 1.00 37.22 373 THR A N 1
ATOM 2920 C CA . THR A 1 373 ? -0.978 22.825 -9.936 1.00 37.22 373 THR A CA 1
ATOM 2921 C C . THR A 1 373 ? -2.392 22.384 -9.571 1.00 37.22 373 THR A C 1
ATOM 2923 O O . THR A 1 373 ? -3.175 21.971 -10.419 1.00 37.22 373 THR A O 1
ATOM 2926 N N . LYS A 1 374 ? -2.721 22.478 -8.275 1.00 31.81 374 LYS A N 1
ATOM 2927 C CA . LYS A 1 374 ? -4.038 22.167 -7.700 1.00 31.81 374 LYS A CA 1
ATOM 2928 C C . LYS A 1 374 ? -4.886 23.444 -7.674 1.00 31.81 374 LYS A C 1
ATOM 2930 O O . LYS A 1 374 ? -4.409 24.478 -7.209 1.00 31.81 374 LYS A O 1
ATOM 2935 N N . ARG A 1 375 ? -6.141 23.379 -8.125 1.00 32.78 375 ARG A N 1
ATOM 2936 C CA . ARG A 1 375 ? -7.099 24.491 -8.014 1.00 32.78 375 ARG A CA 1
ATOM 2937 C C . ARG A 1 375 ? -7.466 24.684 -6.535 1.00 32.78 375 ARG A C 1
ATOM 2939 O O . ARG A 1 375 ? -7.904 23.733 -5.889 1.00 32.78 375 ARG A O 1
ATOM 2946 N N . LYS A 1 376 ? -7.280 25.888 -5.983 1.00 37.19 376 LYS A N 1
ATOM 2947 C CA . LYS A 1 376 ? -7.977 26.292 -4.751 1.00 37.19 376 LYS A CA 1
ATOM 2948 C C . LYS A 1 376 ? -9.393 26.690 -5.164 1.00 37.19 376 LYS A C 1
ATOM 2950 O O . LYS A 1 376 ? -9.542 27.532 -6.045 1.00 37.19 376 LYS A O 1
ATOM 2955 N N . GLY A 1 377 ? -10.397 26.020 -4.607 1.00 41.50 377 GLY A N 1
ATOM 2956 C CA . GLY A 1 377 ? -11.799 26.343 -4.864 1.00 41.50 377 GLY A CA 1
ATOM 2957 C C . GLY A 1 377 ? -12.168 27.695 -4.256 1.00 41.50 377 GLY A C 1
ATOM 2958 O O . GLY A 1 377 ? -11.767 27.973 -3.125 1.00 41.50 377 GLY A O 1
ATOM 2959 N N . ASN A 1 378 ? -12.902 28.496 -5.030 1.00 33.19 378 ASN A N 1
ATOM 2960 C CA . ASN A 1 378 ? -13.875 29.454 -4.505 1.00 33.19 378 ASN A CA 1
ATOM 2961 C C . ASN A 1 378 ? -15.205 28.732 -4.315 1.00 33.19 378 ASN A C 1
ATOM 2963 O O . ASN A 1 378 ? -15.509 27.880 -5.186 1.00 33.19 378 ASN A O 1
#

Secondary structure (DSSP, 8-state):
-PPEEHHHHHHHHH-HHHHHHHHTT---PPPHHHHHHHHHHHHHHHHHHHHHHTT-S--GGGHHHHHHTTTTS-TT--HHHHHHHHHHHHHHHHH----TTS--EEEEEEEE-TT--B--TT-TTT-SEEEEEEEEEE-SSEEEEEEEE-SSPPPPHHHHHHH-HHHHHHHHHHHH-TT--EEEEEEEEGGGTEEEEEEEEHHHHHHHHHHHHHHHHHHHT-S------SGGGTT-TTTTT-HHHHHTS-S----S-HHHHHHHHHHHHHHHHHHHHHHHHHHHHH--EEETTTEEE----------S-HHHHHHHHHHTT--HHHHHHH----HHHHHHHHHHTT-TTHHHHHHHHHHHT----------PPPPPP-

Nearest PDB structures (foldseek):
  7sjr-assembly1_A  TM=7.133E-01  e=3.684E-09  Mycolicibacterium smegmatis
  4cei-assembly1_A  TM=6.010E-01  e=4.429E-04  Bacillus subtilis subsp. subtilis str. 168
  5zyt-assembly2_B  TM=5.578E-01  e=3.945E-04  Homo sapiens
  5zyw-assembly1_A  TM=4.193E-01  e=2.630E-04  Homo sapiens
  7mi4-assembly1_A  TM=5.505E-01  e=5.042E-03  Geobacter sulfurreducens PCA

pLDDT: mean 84.0, std 15.92, range [26.27, 98.12]

Sequence (378 aa):
MNAYSHTSLASFEACPKQFLFRKQKLPAEQPRPLVVGIAGHEALAQYVGTCAASGVASDATIIDGIVDRLDGRDAQMTESIREEVRTLLNGFARNYMVEPDVSPQLEVSLSFDQEWNLCAWNDWSRVRFRGRLDMVKNLGHRVLIRDWKTGWLVTPTSEANEDGQLSRYAFLASLAYPKANEFLLCINYVRWGWEDRFTMTRPEVAHVRESLERAMDRIDREVRFDATPGPACEGCLWRISCPEYRASGRAQTIPENSSALAAEHYLLKARAADVEEALKARLAVEGEILLPGGRVLAYHGQERWKIDDVEGACGDLLESGVDARTLYDQLTLSKTGIDQALKKANVDDRGAIVEAILKARGSVSTSNVMRATKRKGN

Mean predicted aligned error: 14.25 Å

Solvent-accessible surface area (backbone atoms only — not comparable to full-atom values): 22197 Å² total; per-residue (Å²): 110,76,58,41,31,63,73,50,51,53,32,35,76,56,20,33,30,57,32,49,41,59,75,69,62,56,89,56,68,77,55,68,70,57,55,43,38,56,54,35,52,54,45,49,44,53,48,54,52,49,25,39,76,70,61,32,42,59,66,74,83,56,47,63,65,48,54,61,67,58,62,89,77,48,98,82,73,41,72,73,46,49,54,51,39,51,52,40,50,55,45,30,50,75,62,47,73,48,60,40,91,55,74,69,42,60,62,43,72,46,23,17,26,87,87,65,47,83,47,61,82,81,41,51,83,52,27,37,39,36,49,71,41,51,31,38,34,82,65,66,51,32,33,39,39,38,42,77,37,69,58,93,76,81,71,54,66,73,61,49,58,68,70,37,55,64,53,53,49,43,36,55,45,47,67,78,39,72,71,34,49,35,33,42,38,31,45,32,35,37,72,73,60,40,72,49,76,52,75,42,41,52,74,64,31,55,59,44,53,60,55,50,51,52,55,51,50,54,56,74,69,55,86,72,56,56,74,52,81,50,80,62,46,80,78,37,58,50,43,90,78,34,64,61,39,56,72,64,68,74,48,75,72,79,58,92,58,58,66,59,61,49,50,50,51,54,50,52,51,50,51,50,49,54,50,50,51,53,48,48,59,48,25,73,74,70,42,65,45,80,42,91,88,81,41,68,50,64,72,76,85,76,87,79,83,80,76,86,55,56,66,60,54,51,48,55,40,44,77,73,67,48,53,72,65,68,54,54,76,71,58,82,82,48,75,67,55,52,50,51,52,35,56,75,69,69,47,79,66,47,68,61,53,54,50,52,54,53,68,74,63,72,72,88,83,85,86,87,82,89,82,88,80,80,85,80,82,132

Radius of gyration: 27.87 Å; Cα contacts (8 Å, |Δi|>4): 425; chains: 1; bounding box: 68×84×53 Å